Protein AF-0000000068498546 (afdb_homodimer)

Radius of gyration: 34.45 Å; Cα contacts (8 Å, |Δi|>4): 1610; chains: 2; bounding box: 48×103×63 Å

Sequence (672 aa):
MLDKNRLINNFMDMVRIDSPSNQELEMSKWLVNYLKERNIDAIIDDAGEKYGGNTGNVIAYIKGEEGSRPLCLCAHMDQVQPCLGVKPILDGNVVRSDGTTTLGADDKAGMHGVKNFNPDNLPCKDMVILDSGGAIGSIAYKAPAQQSIKISFQGKKAHAGIEPEKGLNAILVASHAISNMHIGRIDSLTTSNIGEIEGGGATNIVTDKVTLTAEIRSHIPETLEYELNHMEKCCKDAASKFNTTYTFEHNMSYPSFELSRDSHVFKLSEEAIRQVGVVPNPMVIGGGSDANILANLGYNCAILSLGMYDVHTVNEYVNIDELYDTAKIVYHMIKLMLDKNRLINNFMDMVRIDSPSNQELEMSKWLVNYLKERNIDAIIDDAGEKYGGNTGNVIAYIKGEEGSRPLCLCAHMDQVQPCLGVKPILDGNVVRSDGTTTLGADDKAGMHGVKNFNPDNLPCKDMVILDSGGAIGSIAYKAPAQQSIKISFQGKKAHAGIEPEKGLNAILVASHAISNMHIGRIDSLTTSNIGEIEGGGATNIVTDKVTLTAEIRSHIPETLEYELNHMEKCCKDAASKFNTTYTFEHNMSYPSFELSRDSHVFKLSEEAIRQVGVVPNPMVIGGGSDANILANLGYNCAILSLGMYDVHTVNEYVNIDELYDTAKIVYHMIKL

Organism: Clostridioides difficile (strain 630) (NCBI:txid272563)

Foldseek 3Di:
DQDLVVLVVVLQVLLQDAFAPLELVVSLVVVCVVCVVVVWHWDWDDLSVVVVGPTADIDTDDDDDPPDADEAEDEDRHAFPPRHRWDWDDDPQKIATPLHTGSRPAHDDLLSRLLSDDCVSPPHFHYEYAHDEDFFQEKEFKEWWKKKKKKKFFKAKDFQPPCCVVIGARVQLVVQLVVQADAAPPDPFKHKHWDDKDWDDDPRMRIGMMMTIMMMIGRDPVVSVVNLVSSVVSSVVSCVVRVHDMDMDMDISFHIGGADCPDPNNVLLQVLCVVLPHHHDYDHDHDDDSCRSSVVVRHHYIYTYQQWPPHSGSGIMHRSVSNSSVVSSVVSSSVD/DQDLVVLVVVLQVLLQDAFAPLELVVSLVVVCVVCVVVVWHWDWDDLSVVVVGPTADIDTDDDDDPPDADEAEDEDRHAFPPRHRWDWDDDPQKIATPLHTGSRPAHDDLLSRLLSDDCVSPPHFHYEYAHDADFFQEKEFKEWWKKKKKKKFFKAKDFQPPCCVVIGARVQLVVQLVVQADAAPPDPFKHKHKDDKDWDDDPRMRIGMMMTIMMMIGRDPVVSVVRLVSSVVSSVVSCVVRVHDMDMDMDISFHIGGADCPDPNNVLLQVLLVVLPHHHDYDHDHDDDSCRSSVVVRHHYIYTYQQWPPHSGSGIMHRSVSNSSVVSSVVSSSVD

Solvent-accessible surface area (backbone atoms only — not comparable to full-atom values): 34106 Å² total; per-residue (Å²): 130,93,48,69,65,59,52,52,52,52,49,55,56,55,38,46,47,53,12,43,61,58,43,28,40,62,44,51,50,50,51,47,51,58,34,46,80,68,77,33,60,60,46,66,50,71,19,10,72,74,74,70,26,67,42,40,48,81,48,69,64,75,89,72,62,89,89,58,83,63,75,42,81,43,73,71,74,32,21,40,77,54,33,76,75,31,51,77,40,80,58,88,62,31,39,27,30,79,54,79,17,18,40,45,89,45,59,65,73,77,51,50,56,62,73,46,53,63,68,86,79,49,94,51,47,34,33,38,34,62,71,36,66,37,62,58,32,34,35,35,34,34,29,24,18,33,36,40,34,42,36,38,32,46,39,26,62,24,46,22,49,69,41,28,76,72,26,33,48,6,62,58,41,48,17,46,15,56,60,66,44,83,69,27,67,77,50,101,57,29,27,19,30,61,3,26,39,41,30,53,59,58,43,59,34,30,13,36,40,25,39,37,33,29,31,39,34,16,64,41,68,69,57,41,52,49,52,54,50,50,45,48,46,27,46,49,52,27,21,57,76,70,72,48,52,68,48,82,46,71,48,76,72,41,50,47,41,72,43,59,78,81,36,66,55,44,45,45,50,41,51,20,27,42,73,72,74,36,70,60,38,81,39,76,46,45,51,81,55,63,46,23,54,45,33,74,74,69,34,45,44,35,32,29,23,44,17,31,38,57,70,90,31,39,72,12,32,33,35,50,68,41,38,47,49,39,51,50,26,52,52,43,50,72,70,103,128,95,48,68,65,58,52,51,51,51,49,54,54,53,39,46,46,52,12,44,60,58,43,30,38,63,45,50,52,50,51,48,50,58,34,45,79,68,76,33,59,61,46,68,50,69,21,9,72,76,74,70,26,67,42,40,47,80,48,69,63,76,88,73,62,89,89,59,83,63,74,42,82,43,72,72,72,32,22,38,76,55,33,75,73,30,49,76,39,81,57,89,60,30,40,27,30,78,53,79,17,18,41,45,87,46,60,65,75,79,52,50,54,62,73,46,54,62,68,86,78,49,96,51,48,35,31,40,32,61,72,37,66,37,61,58,32,34,35,36,32,32,28,24,18,32,37,41,35,43,37,36,30,45,40,27,62,26,47,23,50,68,41,29,77,72,25,34,49,7,61,58,41,48,18,46,14,56,62,66,45,85,69,28,66,76,51,101,56,31,25,19,30,64,3,26,40,41,30,52,59,57,42,59,34,29,12,36,39,25,40,37,32,30,33,40,34,16,63,41,71,69,57,41,51,49,52,51,51,49,45,50,48,26,47,51,53,27,21,58,75,69,72,48,51,69,49,82,46,72,46,76,72,42,49,48,40,74,44,58,78,80,35,67,54,43,45,45,50,41,52,21,27,44,74,72,73,36,68,61,38,81,40,75,47,43,52,80,55,63,48,24,54,44,34,73,73,68,33,45,44,36,31,29,22,44,18,33,38,58,68,88,30,39,72,12,33,33,34,49,66,39,38,47,48,39,51,50,25,53,51,42,51,73,70,104

Nearest PDB structures (foldseek):
  3gb0-assembly1_A-2  TM=9.001E-01  e=3.257E-39  Bacillus cereus ATCC 10987
  3rza-assembly1_B  TM=9.569E-01  e=1.441E-34  Staphylococcus aureus subsp. aureus Mu50
  4ewt-assembly1_D  TM=7.383E-01  e=1.398E-14  Staphylococcus aureus subsp. aureus COL
  1ysj-assembly1_B  TM=7.238E-01  e=1.875E-14  Bacillus subtilis
  1ysj-assembly1_A  TM=7.231E-01  e=4.802E-14  Bacillus subtilis

InterPro domains:
  IPR002933 Peptidase M20 [PF01546] (129-335)
  IPR011650 Peptidase M20, dimerisation domain [PF07687] (148-241)
  IPR036264 Bacterial exopeptidase dimerisation domain [SSF55031] (147-256)

Secondary structure (DSSP, 8-state):
---HHHHHHHHHHHHTS--BTT--HHHHHHHHHHHHTTT--EEE-SHHHHHT-S---EEE-----TTPPP-EEE----BPSS-TT---EEETTEEE--SSS----S--STTHHHHT--GGG---SEEEEEEE-SSTTEEEEEE-EEEEEEEEEE-B--BTTT-GGGSB-HHHHHHHHHTTS--EEEETTEEEEEEEEEEE--TTB---EEEEEEEEEESSHHHHHHHHHHHHHHHHHHHHHTT--EEEEEEEEE--EE--TTSHHHHHHHHHHHHTT---EEEE-SS--HHHHHHTTT-EEEEEE--EESTTSTT-EEEHHHHHHHHHHHHHHHH-/---HHHHHHHHHHHHTS--BTT--HHHHHHHHHHHHTTT--EEE-SHHHHHT-S---EEE-----TTPPP-EEE----BPSS-TT---EEETTEEE--SSS----S--STTHHHHT--GGG---SEEEEEEE-SSTTEEEEEE-EEEEEEEEEE-B--BTTT-GGGSB-HHHHHHHHHHTS--EEEETTEEEEEEEEEEE--TTB---EEEEEEEEEESSHHHHHHHHHHHHHHHHHHHHHTT--EEEEEEEEE--EE--TTSHHHHHHHHHHHHTT---EEEE-SS--HHHHHHTTT-EEEEEE--EESTTSTT-EEEHHHHHHHHHHHHHHHH-

pLDDT: mean 92.99, std 7.01, range [50.88, 98.88]

Structure (mmCIF, N/CA/C/O backbone):
data_AF-0000000068498546-model_v1
#
loop_
_entity.id
_entity.type
_entity.pdbx_description
1 polymer 'Peptidase, M20 family'
#
loop_
_atom_site.group_PDB
_atom_site.id
_atom_site.type_symbol
_atom_site.label_atom_id
_atom_site.label_alt_id
_atom_site.label_comp_id
_atom_site.label_asym_id
_atom_site.label_entity_id
_atom_site.label_seq_id
_atom_site.pdbx_PDB_ins_code
_atom_site.Cartn_x
_atom_site.Cartn_y
_atom_site.Cartn_z
_atom_site.occupancy
_atom_site.B_iso_or_equiv
_atom_site.auth_seq_id
_atom_site.auth_comp_id
_atom_site.auth_asym_id
_atom_site.auth_atom_id
_atom_site.pdbx_PDB_model_num
ATOM 1 N N . MET A 1 1 ? 17.25 47.938 16.516 1 75.44 1 MET A N 1
ATOM 2 C CA . MET A 1 1 ? 16.891 48.688 15.305 1 75.44 1 MET A CA 1
ATOM 3 C C . MET A 1 1 ? 16.688 47.719 14.133 1 75.44 1 MET A C 1
ATOM 5 O O . MET A 1 1 ? 17.375 46.719 14.039 1 75.44 1 MET A O 1
ATOM 9 N N . LEU A 1 2 ? 15.664 48.031 13.422 1 88.5 2 LEU A N 1
ATOM 10 C CA . LEU A 1 2 ? 15.367 47.281 12.211 1 88.5 2 LEU A CA 1
ATOM 11 C C . LEU A 1 2 ? 16.516 47.375 11.211 1 88.5 2 LEU A C 1
ATOM 13 O O . LEU A 1 2 ? 17.047 48.469 10.977 1 88.5 2 LEU A O 1
ATOM 17 N N . ASP A 1 3 ? 17.016 46.25 10.781 1 93.81 3 ASP A N 1
ATOM 18 C CA . ASP A 1 3 ? 18.109 46.156 9.812 1 93.81 3 ASP A CA 1
ATOM 19 C C . ASP A 1 3 ? 17.844 45.031 8.812 1 93.81 3 ASP A C 1
ATOM 21 O O . ASP A 1 3 ? 17.953 43.844 9.148 1 93.81 3 ASP A O 1
ATOM 25 N N . LYS A 1 4 ? 17.625 45.438 7.559 1 94.5 4 LYS A N 1
ATOM 26 C CA . LYS A 1 4 ? 17.219 44.5 6.523 1 94.5 4 LYS A CA 1
ATOM 27 C C . LYS A 1 4 ? 18.344 43.5 6.238 1 94.5 4 LYS A C 1
ATOM 29 O O . LYS A 1 4 ? 18.094 42.312 6.07 1 94.5 4 LYS A O 1
ATOM 34 N N . ASN A 1 5 ? 19.5 44 6.227 1 94.12 5 ASN A N 1
ATOM 35 C CA . ASN A 1 5 ? 20.641 43.125 5.961 1 94.12 5 ASN A CA 1
ATOM 36 C C . ASN A 1 5 ? 20.844 42.094 7.078 1 94.12 5 ASN A C 1
ATOM 38 O O . ASN A 1 5 ? 21.141 40.938 6.816 1 94.12 5 ASN A O 1
ATOM 42 N N . ARG A 1 6 ? 20.719 42.531 8.273 1 94.62 6 ARG A N 1
ATOM 43 C CA . ARG A 1 6 ? 20.828 41.625 9.406 1 94.62 6 ARG A CA 1
ATOM 44 C C . ARG A 1 6 ? 19.75 40.531 9.352 1 94.62 6 ARG A C 1
ATOM 46 O O . ARG A 1 6 ? 20.016 39.375 9.633 1 94.62 6 ARG A O 1
ATOM 53 N N . LEU A 1 7 ? 18.578 40.938 9.031 1 94.69 7 LEU A N 1
ATOM 54 C CA . LEU A 1 7 ? 17.469 40 8.922 1 94.69 7 LEU A CA 1
ATOM 55 C C . LEU A 1 7 ? 17.766 38.938 7.879 1 94.69 7 LEU A C 1
ATOM 57 O O . LEU A 1 7 ? 17.578 37.719 8.141 1 94.69 7 LEU A O 1
ATOM 61 N N . ILE A 1 8 ? 18.203 39.344 6.711 1 93 8 ILE A N 1
ATOM 62 C CA . ILE A 1 8 ? 18.484 38.438 5.602 1 93 8 ILE A CA 1
ATOM 63 C C . ILE A 1 8 ? 19.625 37.5 5.984 1 93 8 ILE A C 1
ATOM 65 O O . ILE A 1 8 ? 19.547 36.281 5.746 1 93 8 ILE A O 1
ATOM 69 N N . ASN A 1 9 ? 20.625 38.031 6.547 1 93.69 9 ASN A N 1
ATOM 70 C CA . ASN A 1 9 ? 21.781 37.25 6.945 1 93.69 9 ASN A CA 1
ATOM 71 C C . ASN A 1 9 ? 21.391 36.188 7.988 1 93.69 9 ASN A C 1
ATOM 73 O O . ASN A 1 9 ? 21.828 35.031 7.91 1 93.69 9 ASN A O 1
ATOM 77 N N . ASN A 1 10 ? 20.625 36.594 8.984 1 94.06 10 ASN A N 1
ATOM 78 C CA . ASN A 1 10 ? 20.156 35.656 10 1 94.06 10 ASN A CA 1
ATOM 79 C C . ASN A 1 10 ? 19.312 34.562 9.375 1 94.06 10 ASN A C 1
ATOM 81 O O . ASN A 1 10 ? 19.469 33.375 9.734 1 94.06 10 ASN A O 1
ATOM 85 N N . PHE A 1 11 ? 18.453 35 8.469 1 93.31 11 PHE A N 1
ATOM 86 C CA . PHE A 1 11 ? 17.594 34 7.805 1 93.31 11 PHE A CA 1
ATOM 87 C C . PHE A 1 11 ? 18.438 32.969 7.059 1 93.31 11 PHE A C 1
ATOM 89 O O . PHE A 1 11 ? 18.219 31.781 7.191 1 93.31 11 PHE A O 1
ATOM 96 N N . MET A 1 12 ? 19.406 33.438 6.328 1 93.56 12 MET A N 1
ATOM 97 C CA . MET A 1 12 ? 20.297 32.594 5.555 1 93.56 12 MET A CA 1
ATOM 98 C C . MET A 1 12 ? 21.062 31.641 6.469 1 93.56 12 MET A C 1
ATOM 100 O O . MET A 1 12 ? 21.219 30.453 6.152 1 93.56 12 MET A O 1
ATOM 104 N N . ASP A 1 13 ? 21.516 32.156 7.559 1 93.75 13 ASP A N 1
ATOM 105 C CA . ASP A 1 13 ? 22.25 31.328 8.516 1 93.75 13 ASP A CA 1
ATOM 106 C C . ASP A 1 13 ? 21.359 30.25 9.125 1 93.75 13 ASP A C 1
ATOM 108 O O . ASP A 1 13 ? 21.766 29.094 9.242 1 93.75 13 ASP A O 1
ATOM 112 N N . MET A 1 14 ? 20.188 30.594 9.492 1 94.12 14 MET A N 1
ATOM 113 C CA . MET A 1 14 ? 19.266 29.703 10.188 1 94.12 14 MET A CA 1
ATOM 114 C C . MET A 1 14 ? 18.828 28.562 9.273 1 94.12 14 MET A C 1
ATOM 116 O O . MET A 1 14 ? 18.781 27.406 9.695 1 94.12 14 MET A O 1
ATOM 120 N N . VAL A 1 15 ? 18.547 28.875 7.996 1 92.88 15 VAL A N 1
ATOM 121 C CA . VAL A 1 15 ? 18 27.859 7.102 1 92.88 15 VAL A CA 1
ATOM 122 C C . VAL A 1 15 ? 19.094 26.844 6.762 1 92.88 15 VAL A C 1
ATOM 124 O O . VAL A 1 15 ? 18.797 25.719 6.367 1 92.88 15 VAL A O 1
ATOM 127 N N . ARG A 1 16 ? 20.359 27.203 6.969 1 94.75 16 ARG A N 1
ATOM 128 C CA . ARG A 1 16 ? 21.484 26.312 6.703 1 94.75 16 ARG A CA 1
ATOM 129 C C . ARG A 1 16 ? 21.641 25.281 7.82 1 94.75 16 ARG A C 1
ATOM 131 O O . ARG A 1 16 ? 22.344 24.281 7.656 1 94.75 16 ARG A O 1
ATOM 138 N N . ILE A 1 17 ? 21 25.562 8.93 1 94.75 17 ILE A N 1
ATOM 139 C CA . ILE A 1 17 ? 21.078 24.641 10.07 1 94.75 17 ILE A CA 1
ATOM 140 C C . ILE A 1 17 ? 20.094 23.5 9.891 1 94.75 17 ILE A C 1
ATOM 142 O O . ILE A 1 17 ? 18.875 23.719 9.828 1 94.75 17 ILE A O 1
ATOM 146 N N . ASP A 1 18 ? 20.594 22.266 9.82 1 94 18 ASP A N 1
ATOM 147 C CA . ASP A 1 18 ? 19.703 21.094 9.727 1 94 18 ASP A CA 1
ATOM 148 C C . ASP A 1 18 ? 18.859 20.953 10.984 1 94 18 ASP A C 1
ATOM 150 O O . ASP A 1 18 ? 19.391 20.75 12.078 1 94 18 ASP A O 1
ATOM 154 N N . SER A 1 19 ? 17.562 21.031 10.781 1 92 19 SER A N 1
ATOM 155 C CA . SER A 1 19 ? 16.672 20.922 11.938 1 92 19 SER A CA 1
ATOM 156 C C . SER A 1 19 ? 15.383 20.203 11.57 1 92 19 SER A C 1
ATOM 158 O O . SER A 1 19 ? 14.289 20.734 11.742 1 92 19 SER A O 1
ATOM 160 N N . PRO A 1 20 ? 15.508 18.953 11.195 1 90.44 20 PRO A N 1
ATOM 161 C CA . PRO A 1 20 ? 14.266 18.203 10.961 1 90.44 20 PRO A CA 1
ATOM 162 C C . PRO A 1 20 ? 13.414 18.078 12.219 1 90.44 20 PRO A C 1
ATOM 164 O O . PRO A 1 20 ? 13.922 18.203 13.336 1 90.44 20 PRO A O 1
ATOM 167 N N . SER A 1 21 ? 12.109 17.812 12.039 1 86.44 21 SER A N 1
ATOM 168 C CA . SER A 1 21 ? 11.195 17.672 13.164 1 86.44 21 SER A CA 1
ATOM 169 C C . SER A 1 21 ? 11.727 16.672 14.18 1 86.44 21 SER A C 1
ATOM 171 O O . SER A 1 21 ? 12.195 15.586 13.812 1 86.44 21 SER A O 1
ATOM 173 N N . ASN A 1 22 ? 11.672 17.047 15.414 1 89.31 22 ASN A N 1
ATOM 174 C CA . ASN A 1 22 ? 12.109 16.266 16.562 1 89.31 22 ASN A CA 1
ATOM 175 C C . ASN A 1 22 ? 13.633 16.297 16.719 1 89.31 22 ASN A C 1
ATOM 177 O O . ASN A 1 22 ? 14.172 15.703 17.656 1 89.31 22 ASN A O 1
ATOM 181 N N . GLN A 1 23 ? 14.359 16.844 15.773 1 92 23 GLN A N 1
ATOM 182 C CA . GLN A 1 23 ? 15.812 16.953 15.812 1 92 23 GLN A CA 1
ATOM 183 C C . GLN A 1 23 ? 16.25 18.406 15.617 1 92 23 GLN A C 1
ATOM 185 O O . GLN A 1 23 ? 17.078 18.688 14.75 1 92 23 GLN A O 1
ATOM 190 N N . GLU A 1 24 ? 15.805 19.297 16.453 1 93.69 24 GLU A N 1
ATOM 191 C CA . GLU A 1 24 ? 16.016 20.734 16.266 1 93.69 24 GLU A CA 1
ATOM 192 C C . GLU A 1 24 ? 17.094 21.266 17.203 1 93.69 24 GLU A C 1
ATOM 194 O O . GLU A 1 24 ? 17.172 22.469 17.438 1 93.69 24 GLU A O 1
ATOM 199 N N . LEU A 1 25 ? 17.922 20.406 17.75 1 95.56 25 LEU A N 1
ATOM 200 C CA . LEU A 1 25 ? 18.891 20.766 18.781 1 95.56 25 LEU A CA 1
ATOM 201 C C . LEU A 1 25 ? 19.828 21.859 18.297 1 95.56 25 LEU A C 1
ATOM 203 O O . LEU A 1 25 ? 20.078 22.828 19 1 95.56 25 LEU A O 1
ATOM 207 N N . GLU A 1 26 ? 20.359 21.719 17.109 1 96.38 26 GLU A N 1
ATOM 208 C CA . GLU A 1 26 ? 21.328 22.672 16.609 1 96.38 26 GLU A CA 1
ATOM 209 C C . GLU A 1 26 ? 20.688 24.047 16.406 1 96.38 26 GLU A C 1
ATOM 211 O O . GLU A 1 26 ? 21.328 25.078 16.625 1 96.38 26 GLU A O 1
ATOM 216 N N . MET A 1 27 ? 19.453 24.078 15.961 1 94.75 27 MET A N 1
ATOM 217 C CA . MET A 1 27 ? 18.734 25.344 15.836 1 94.75 27 MET A CA 1
ATOM 218 C C . MET A 1 27 ? 18.484 25.969 17.203 1 94.75 27 MET A C 1
ATOM 220 O O . MET A 1 27 ? 18.656 27.188 17.375 1 94.75 27 MET A O 1
ATOM 224 N N . SER A 1 28 ? 18.109 25.156 18.141 1 95.38 28 SER A N 1
ATOM 225 C CA . SER A 1 28 ? 17.906 25.609 19.5 1 95.38 28 SER A CA 1
ATOM 226 C C . SER A 1 28 ? 19.172 26.266 20.062 1 95.38 28 SER A C 1
ATOM 228 O O . SER A 1 28 ? 19.109 27.344 20.641 1 95.38 28 SER A O 1
ATOM 230 N N . LYS A 1 29 ? 20.281 25.609 19.891 1 96.88 29 LYS A N 1
ATOM 231 C CA . LYS A 1 29 ? 21.562 26.141 20.344 1 96.88 29 LYS A CA 1
ATOM 232 C C . LYS A 1 29 ? 21.875 27.484 19.688 1 96.88 29 LYS A C 1
ATOM 234 O O . LYS A 1 29 ? 22.328 28.422 20.359 1 96.88 29 LYS A O 1
ATOM 239 N N . TRP A 1 30 ? 21.641 27.484 18.406 1 96.31 30 TRP A N 1
ATOM 240 C CA . TRP A 1 30 ? 21.891 28.719 17.672 1 96.31 30 TRP A CA 1
ATOM 241 C C . TRP A 1 30 ? 21.062 29.875 18.234 1 96.31 30 TRP A C 1
ATOM 243 O O . TRP A 1 30 ? 21.578 30.969 18.453 1 96.31 30 TRP A O 1
ATOM 253 N N . LEU A 1 31 ? 19.797 29.656 18.484 1 95.75 31 LEU A N 1
ATOM 254 C CA . LEU A 1 31 ? 18.891 30.672 19 1 95.75 31 LEU A CA 1
ATOM 255 C C . LEU A 1 31 ? 19.328 31.141 20.391 1 95.75 31 LEU A C 1
ATOM 257 O O . LEU A 1 31 ? 19.359 32.344 20.656 1 95.75 31 LEU A O 1
ATOM 261 N N . VAL A 1 32 ? 19.594 30.203 21.266 1 96.56 32 VAL A N 1
ATOM 262 C CA . VAL A 1 32 ? 19.984 30.516 22.641 1 96.56 32 VAL A CA 1
ATOM 263 C C . VAL A 1 32 ? 21.25 31.375 22.625 1 96.56 32 VAL A C 1
ATOM 265 O O . VAL A 1 32 ? 21.344 32.375 23.344 1 96.56 32 VAL A O 1
ATOM 268 N N . ASN A 1 33 ? 22.234 30.969 21.812 1 96.94 33 ASN A N 1
ATOM 269 C CA . ASN A 1 33 ? 23.484 31.719 21.703 1 96.94 33 ASN A CA 1
ATOM 270 C C . ASN A 1 33 ? 23.234 33.125 21.156 1 96.94 33 ASN A C 1
ATOM 272 O O . ASN A 1 33 ? 23.812 34.094 21.641 1 96.94 33 ASN A O 1
ATOM 276 N N . TYR A 1 34 ? 22.484 33.188 20.141 1 95.94 34 TYR A N 1
ATOM 277 C CA . TYR A 1 34 ? 22.141 34.469 19.531 1 95.94 34 TYR A CA 1
ATOM 278 C C . TYR A 1 34 ? 21.516 35.406 20.547 1 95.94 34 TYR A C 1
ATOM 280 O O . TYR A 1 34 ? 21.859 36.594 20.594 1 95.94 34 TYR A O 1
ATOM 288 N N . LEU A 1 35 ? 20.594 34.938 21.344 1 95.56 35 LEU A N 1
ATOM 289 C CA . LEU A 1 35 ? 19.906 35.75 22.359 1 95.56 35 LEU A CA 1
ATOM 290 C C . LEU A 1 35 ? 20.859 36.125 23.484 1 95.56 35 LEU A C 1
ATOM 292 O O . LEU A 1 35 ? 20.844 37.25 23.969 1 95.56 35 LEU A O 1
ATOM 296 N N . LYS A 1 36 ? 21.688 35.219 23.859 1 95.56 36 LYS A N 1
ATOM 297 C CA . LYS A 1 36 ? 22.672 35.469 24.922 1 95.56 36 LYS A CA 1
ATOM 298 C C . LYS A 1 36 ? 23.625 36.594 24.531 1 95.56 36 LYS A C 1
ATOM 300 O O . LYS A 1 36 ? 23.938 37.438 25.359 1 95.56 36 LYS A O 1
ATOM 305 N N . GLU A 1 37 ? 24.078 36.594 23.359 1 95.69 37 GLU A N 1
ATOM 306 C CA . GLU A 1 37 ? 24.984 37.625 22.859 1 95.69 37 GLU A CA 1
ATOM 307 C C . GLU A 1 37 ? 24.328 39 22.938 1 95.69 37 GLU A C 1
ATOM 309 O O . GLU A 1 37 ? 25 40.031 22.922 1 95.69 37 GLU A O 1
ATOM 314 N N . ARG A 1 38 ? 23.078 39 23.047 1 93.44 38 ARG A N 1
ATOM 315 C CA . ARG A 1 38 ? 22.312 40.25 23.094 1 93.44 38 ARG A CA 1
ATOM 316 C C . ARG A 1 38 ? 21.75 40.5 24.5 1 93.44 38 ARG A C 1
ATOM 318 O O . ARG A 1 38 ? 20.859 41.344 24.672 1 93.44 38 ARG A O 1
ATOM 325 N N . ASN A 1 39 ? 22.156 39.75 25.469 1 94.75 39 ASN A N 1
ATOM 326 C CA . ASN A 1 39 ? 21.812 39.844 26.875 1 94.75 39 ASN A CA 1
ATOM 327 C C . ASN A 1 39 ? 20.344 39.562 27.125 1 94.75 39 ASN A C 1
ATOM 329 O O . ASN A 1 39 ? 19.703 40.219 27.938 1 94.75 39 ASN A O 1
ATOM 333 N N . ILE A 1 40 ? 19.812 38.688 26.328 1 94.31 40 ILE A N 1
ATOM 334 C CA . ILE A 1 40 ? 18.453 38.156 26.531 1 94.31 40 ILE A CA 1
ATOM 335 C C . ILE A 1 40 ? 18.531 36.719 27.062 1 94.31 40 ILE A C 1
ATOM 337 O O . ILE A 1 40 ? 19.109 35.844 26.406 1 94.31 40 ILE A O 1
ATOM 341 N N . ASP A 1 41 ? 17.969 36.562 28.203 1 90.81 41 ASP A N 1
ATOM 342 C CA . ASP A 1 41 ? 17.953 35.25 28.797 1 90.81 41 ASP A CA 1
ATOM 343 C C . ASP A 1 41 ? 16.922 34.344 28.109 1 90.81 41 ASP A C 1
ATOM 345 O O . ASP A 1 41 ? 15.812 34.781 27.797 1 90.81 41 ASP A O 1
ATOM 349 N N . ALA A 1 42 ? 17.344 33.156 27.812 1 94.25 42 ALA A N 1
ATOM 350 C CA . ALA A 1 42 ? 16.469 32.156 27.219 1 94.25 42 ALA A CA 1
ATOM 351 C C . ALA A 1 42 ? 16.594 30.812 27.953 1 94.25 42 ALA A C 1
ATOM 353 O O . ALA A 1 42 ? 17.672 30.438 28.406 1 94.25 42 ALA A O 1
ATOM 354 N N . ILE A 1 43 ? 15.523 30.141 28.078 1 92.94 43 ILE A N 1
ATOM 355 C CA . ILE A 1 43 ? 15.523 28.797 28.672 1 92.94 43 ILE A CA 1
ATOM 356 C C . ILE A 1 43 ? 14.984 27.797 27.656 1 92.94 43 ILE A C 1
ATOM 358 O O . ILE A 1 43 ? 14.258 28.172 26.734 1 92.94 43 ILE A O 1
ATOM 362 N N . ILE A 1 44 ? 15.422 26.594 27.797 1 94.38 44 ILE A N 1
ATOM 363 C CA . ILE A 1 44 ? 14.867 25.469 27.047 1 94.38 44 ILE A CA 1
ATOM 364 C C . ILE A 1 44 ? 14 24.609 27.969 1 94.38 44 ILE A C 1
ATOM 366 O O . ILE A 1 44 ? 14.469 24.141 29 1 94.38 44 ILE A O 1
ATOM 370 N N . ASP A 1 45 ? 12.766 24.5 27.625 1 93.25 45 ASP A N 1
ATOM 371 C CA . ASP A 1 45 ? 11.883 23.734 28.5 1 93.25 45 ASP A CA 1
ATOM 372 C C . ASP A 1 45 ? 12.07 22.234 28.297 1 93.25 45 ASP A C 1
ATOM 374 O O . ASP A 1 45 ? 13.039 21.797 27.672 1 93.25 45 ASP A O 1
ATOM 378 N N . ASP A 1 46 ? 11.148 21.422 28.891 1 91.5 46 ASP A N 1
ATOM 379 C CA . ASP A 1 46 ? 11.359 19.969 28.906 1 91.5 46 ASP A CA 1
ATOM 380 C C . ASP A 1 46 ? 10.438 19.281 27.891 1 91.5 46 ASP A C 1
ATOM 382 O O . ASP A 1 46 ? 10.195 18.078 28 1 91.5 46 ASP A O 1
ATOM 386 N N . ALA A 1 47 ? 9.875 19.984 26.969 1 89.19 47 ALA A N 1
ATOM 387 C CA . ALA A 1 47 ? 8.93 19.422 26.016 1 89.19 47 ALA A CA 1
ATOM 388 C C . ALA A 1 47 ? 9.562 18.297 25.203 1 89.19 47 ALA A C 1
ATOM 390 O O . ALA A 1 47 ? 8.914 17.297 24.891 1 89.19 47 ALA A O 1
ATOM 391 N N . GLY A 1 48 ? 10.82 18.422 24.859 1 88.75 48 GLY A N 1
ATOM 392 C CA . GLY A 1 48 ? 11.531 17.438 24.062 1 88.75 48 GLY A CA 1
ATOM 393 C C . GLY A 1 48 ? 11.516 16.047 24.672 1 88.75 48 GLY A C 1
ATOM 394 O O . GLY A 1 48 ? 11.336 15.055 23.969 1 88.75 48 GLY A O 1
ATOM 395 N N . GLU A 1 49 ? 11.641 15.9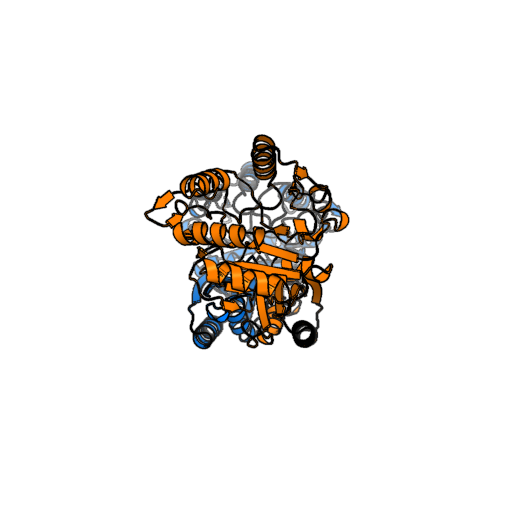69 25.938 1 88.81 49 GLU A N 1
ATOM 396 C CA . GLU A 1 49 ? 11.641 14.695 26.656 1 88.81 49 GLU A CA 1
ATOM 397 C C . GLU A 1 49 ? 10.289 13.992 26.531 1 88.81 49 GLU A C 1
ATOM 399 O O . GLU A 1 49 ? 10.227 12.758 26.5 1 88.81 49 GLU A O 1
ATOM 404 N N . LYS A 1 50 ? 9.289 14.711 26.453 1 88.31 50 LYS A N 1
ATOM 405 C CA . LYS A 1 50 ? 7.93 14.172 26.469 1 88.31 50 LYS A CA 1
ATOM 406 C C . LYS A 1 50 ? 7.551 13.609 25.094 1 88.31 50 LYS A C 1
ATOM 408 O O . LYS A 1 50 ? 6.758 12.672 25 1 88.31 50 LYS A O 1
ATOM 413 N N . TYR A 1 51 ? 8.016 14.156 24.109 1 85 51 TYR A N 1
ATOM 414 C CA . TYR A 1 51 ? 7.621 13.672 22.781 1 85 51 TYR A CA 1
ATOM 415 C C . TYR A 1 51 ? 8.773 12.953 22.094 1 85 51 TYR A C 1
ATOM 417 O O . TYR A 1 51 ? 8.664 12.562 20.938 1 85 51 TYR A O 1
ATOM 425 N N . GLY A 1 52 ? 9.906 12.82 22.75 1 87.94 52 GLY A N 1
ATOM 426 C CA . GLY A 1 52 ? 11.031 12.078 22.219 1 87.94 52 GLY A CA 1
ATOM 427 C C . GLY A 1 52 ? 11.906 12.891 21.297 1 87.94 52 GLY A C 1
ATOM 428 O O . GLY A 1 52 ? 12.547 12.336 20.391 1 87.94 52 GLY A O 1
ATOM 429 N N . GLY A 1 53 ? 11.922 14.148 21.359 1 90.06 53 GLY A N 1
ATOM 430 C CA . GLY A 1 53 ? 12.797 15.031 20.609 1 90.06 53 GLY A CA 1
ATOM 431 C C . GLY A 1 53 ? 14.109 15.312 21.297 1 90.06 53 GLY A C 1
ATOM 432 O O . GLY A 1 53 ? 14.297 14.938 22.469 1 90.06 53 GLY A O 1
ATOM 433 N N . ASN A 1 54 ? 15.008 15.961 20.578 1 94.12 54 ASN A N 1
ATOM 434 C CA . ASN A 1 54 ? 16.328 16.188 21.141 1 94.12 54 ASN A CA 1
ATOM 435 C C . ASN A 1 54 ? 16.453 17.578 21.75 1 94.12 54 ASN A C 1
ATOM 437 O O . ASN A 1 54 ? 17.531 17.969 22.203 1 94.12 54 ASN A O 1
ATOM 441 N N . THR A 1 55 ? 15.398 18.375 21.766 1 93.69 55 THR A N 1
ATOM 442 C CA . THR A 1 55 ? 15.352 19.672 22.453 1 93.69 55 THR A CA 1
ATOM 443 C C . THR A 1 55 ? 13.914 20.078 22.75 1 93.69 55 THR A C 1
ATOM 445 O O . THR A 1 55 ? 12.977 19.469 22.234 1 93.69 55 THR A O 1
ATOM 448 N N . GLY A 1 56 ? 13.711 21 23.688 1 92.88 56 GLY A N 1
ATOM 449 C CA . GLY A 1 56 ? 12.406 21.562 23.984 1 92.88 56 GLY A CA 1
ATOM 450 C C . GLY A 1 56 ? 12.164 22.906 23.312 1 92.88 56 GLY A C 1
ATOM 451 O O . GLY A 1 56 ? 12.805 23.234 22.328 1 92.88 56 GLY A O 1
ATOM 452 N N . ASN A 1 57 ? 11.148 23.562 23.766 1 93.5 57 ASN A N 1
ATOM 453 C CA . ASN A 1 57 ? 10.875 24.922 23.312 1 93.5 57 ASN A CA 1
ATOM 454 C C . ASN A 1 57 ? 11.906 25.906 23.859 1 93.5 57 ASN A C 1
ATOM 456 O O . ASN A 1 57 ? 12.32 25.797 25.016 1 93.5 57 ASN A O 1
ATOM 460 N N . VAL A 1 58 ? 12.336 26.797 23.031 1 94.38 58 VAL A N 1
ATOM 461 C CA . VAL A 1 58 ? 13.164 27.922 23.469 1 94.38 58 VAL A CA 1
ATOM 462 C C . VAL A 1 58 ? 12.273 29.094 23.891 1 94.38 58 VAL A C 1
ATOM 464 O O . VAL A 1 58 ? 11.461 29.578 23.109 1 94.38 58 VAL A O 1
ATOM 467 N N . ILE A 1 59 ? 12.383 29.5 25.141 1 95.19 59 ILE A N 1
ATOM 468 C CA . ILE A 1 59 ? 11.562 30.562 25.703 1 95.19 59 ILE A CA 1
ATOM 469 C C . ILE A 1 59 ? 12.453 31.703 26.172 1 95.19 59 ILE A C 1
ATOM 471 O O . ILE A 1 59 ? 13.367 31.5 26.969 1 95.19 59 ILE A O 1
ATOM 475 N N . ALA A 1 60 ? 12.203 32.875 25.656 1 94.81 60 ALA A N 1
ATOM 476 C CA . ALA A 1 60 ? 12.961 34.062 26.031 1 94.81 60 ALA A CA 1
ATOM 477 C C . ALA A 1 60 ? 12.039 35.156 26.547 1 94.81 60 ALA A C 1
ATOM 479 O O . ALA A 1 60 ? 10.93 35.344 26.047 1 94.81 60 ALA A O 1
ATOM 480 N N . TYR A 1 61 ? 12.547 35.875 27.562 1 91.38 61 TYR A N 1
ATOM 481 C CA . TYR A 1 61 ? 11.789 36.969 28.156 1 91.38 61 TYR A CA 1
ATOM 482 C C . TYR A 1 61 ? 12.523 38.281 27.984 1 91.38 61 TYR A C 1
ATOM 484 O O . TYR A 1 61 ? 13.719 38.406 28.297 1 91.38 61 TYR A O 1
ATOM 492 N N . ILE A 1 62 ? 11.844 39.219 27.422 1 90.75 62 ILE A N 1
ATOM 493 C CA . ILE A 1 62 ? 12.359 40.594 27.328 1 90.75 62 ILE A CA 1
ATOM 494 C C . ILE A 1 62 ? 11.5 41.531 28.156 1 90.75 62 ILE A C 1
ATOM 496 O O . ILE A 1 62 ? 10.297 41.656 27.922 1 90.75 62 ILE A O 1
ATOM 500 N N . LYS A 1 63 ? 12.172 42.156 29.125 1 87.25 63 LYS A N 1
ATOM 501 C CA . LYS A 1 63 ? 11.438 43.062 30.016 1 87.25 63 LYS A CA 1
ATOM 502 C C . LYS A 1 63 ? 10.961 44.312 29.266 1 87.25 63 LYS A C 1
ATOM 504 O O . LYS A 1 63 ? 11.734 44.938 28.562 1 87.25 63 LYS A O 1
ATOM 509 N N . GLY A 1 64 ? 9.688 44.5 29.266 1 84.88 64 GLY A N 1
ATOM 510 C CA . GLY A 1 64 ? 9.117 45.719 28.688 1 84.88 64 GLY A CA 1
ATOM 511 C C . GLY A 1 64 ? 8.953 46.844 29.688 1 84.88 64 GLY A C 1
ATOM 512 O O . GLY A 1 64 ? 9.547 46.812 30.766 1 84.88 64 GLY A O 1
ATOM 513 N N . GLU A 1 65 ? 8.32 47.875 29.234 1 87.06 65 GLU A N 1
ATOM 514 C CA . GLU A 1 65 ? 8.008 48.969 30.109 1 87.06 65 GLU A CA 1
ATOM 515 C C . GLU A 1 65 ? 6.934 48.594 31.125 1 87.06 65 GLU A C 1
ATOM 517 O O . GLU A 1 65 ? 6.023 47.844 30.812 1 87.06 65 GLU A O 1
ATOM 522 N N . GLU A 1 66 ? 7.094 49.156 32.281 1 84.38 66 GLU A N 1
ATOM 523 C CA . GLU A 1 66 ? 6.117 48.875 33.344 1 84.38 66 GLU A CA 1
ATOM 524 C C . GLU A 1 66 ? 4.719 49.312 32.906 1 84.38 66 GLU A C 1
ATOM 526 O O . GLU A 1 66 ? 4.543 50.406 32.375 1 84.38 66 GLU A O 1
ATOM 531 N N . GLY A 1 67 ? 3.754 48.5 33.062 1 82.25 67 GLY A N 1
ATOM 532 C CA . GLY A 1 67 ? 2.373 48.844 32.75 1 82.25 67 GLY A CA 1
ATOM 533 C C . GLY A 1 67 ? 1.977 48.438 31.344 1 82.25 67 GLY A C 1
ATOM 534 O O . GLY A 1 67 ? 0.794 48.438 31 1 82.25 67 GLY A O 1
ATOM 535 N N . SER A 1 68 ? 2.963 48.094 30.547 1 84.62 68 SER A N 1
ATOM 536 C CA . SER A 1 68 ? 2.656 47.688 29.188 1 84.62 68 SER A CA 1
ATOM 537 C C . SER A 1 68 ? 2.086 46.281 29.141 1 84.62 68 SER A C 1
ATOM 539 O O . SER A 1 68 ? 2.373 45.438 30.016 1 84.62 68 SER A O 1
ATOM 541 N N . ARG A 1 69 ? 1.241 46.031 28.219 1 88.88 69 ARG A N 1
ATOM 542 C CA . ARG A 1 69 ? 0.655 44.719 28.031 1 88.88 69 ARG A CA 1
ATOM 543 C C . ARG A 1 69 ? 1.651 43.75 27.391 1 88.88 69 ARG A C 1
ATOM 545 O O . ARG A 1 69 ? 2.195 44.031 26.312 1 88.88 69 ARG A O 1
ATOM 552 N N . PRO A 1 70 ? 1.907 42.625 28.031 1 91.44 70 PRO A N 1
ATOM 553 C CA . PRO A 1 70 ? 2.867 41.656 27.469 1 91.44 70 PRO A CA 1
ATOM 554 C C . PRO A 1 70 ? 2.354 41 26.188 1 91.44 70 PRO A C 1
ATOM 556 O O . PRO A 1 70 ? 1.149 40.781 26.047 1 91.44 70 PRO A O 1
ATOM 559 N N . LEU A 1 71 ? 3.25 40.688 25.281 1 93.94 71 LEU A N 1
ATOM 560 C CA . LEU A 1 71 ? 2.996 40.031 24 1 93.94 71 LEU A CA 1
ATOM 561 C C . LEU A 1 71 ? 3.988 38.906 23.766 1 93.94 71 LEU A C 1
ATOM 563 O O . LEU A 1 71 ? 5.184 39.062 24.047 1 93.94 71 LEU A O 1
ATOM 567 N N . CYS A 1 72 ? 3.459 37.781 23.328 1 94.62 72 CYS A N 1
ATOM 568 C CA . CYS A 1 72 ? 4.332 36.656 22.984 1 94.62 72 CYS A CA 1
ATOM 569 C C . CYS A 1 72 ? 4.43 36.5 21.484 1 94.62 72 CYS A C 1
ATOM 571 O O . CYS A 1 72 ? 3.414 36.531 20.781 1 94.62 72 CYS A O 1
ATOM 573 N N . LEU A 1 73 ? 5.629 36.344 21.016 1 93.62 73 LEU A N 1
ATOM 574 C CA . LEU A 1 73 ? 5.902 35.969 19.625 1 93.62 73 LEU A CA 1
ATOM 575 C C . LEU A 1 73 ? 6.297 34.5 19.531 1 93.62 73 LEU A C 1
ATOM 577 O O . LEU A 1 73 ? 7.176 34.031 20.266 1 93.62 73 LEU A O 1
ATOM 581 N N . CYS A 1 74 ? 5.559 33.812 18.656 1 92.31 74 CYS A N 1
ATOM 582 C CA . CYS A 1 74 ? 5.777 32.375 18.547 1 92.31 74 CYS A CA 1
ATOM 583 C C . CYS A 1 74 ? 6.199 32 17.125 1 92.31 74 CYS A C 1
ATOM 585 O O . CYS A 1 74 ? 5.656 32.531 16.156 1 92.31 74 CYS A O 1
ATOM 587 N N . ALA A 1 75 ? 7.207 31.156 17.016 1 89.62 75 ALA A N 1
ATOM 588 C CA . ALA A 1 75 ? 7.672 30.625 15.727 1 89.62 75 ALA A CA 1
ATOM 589 C C . ALA A 1 75 ? 8.148 29.188 15.859 1 89.62 75 ALA A C 1
ATOM 591 O O . ALA A 1 75 ? 8.383 28.703 16.969 1 89.62 75 ALA A O 1
ATOM 592 N N . HIS A 1 76 ? 8.305 28.516 14.727 1 88.56 76 HIS A N 1
ATOM 593 C CA . HIS A 1 76 ? 8.766 27.125 14.695 1 88.56 76 HIS A CA 1
ATOM 594 C C . HIS A 1 76 ? 10.273 27.047 14.5 1 88.56 76 HIS A C 1
ATOM 596 O O . HIS A 1 76 ? 10.875 27.953 13.906 1 88.56 76 HIS A O 1
ATOM 602 N N . MET A 1 77 ? 10.797 25.922 15.008 1 89.25 77 MET A N 1
ATOM 603 C CA . MET A 1 77 ? 12.234 25.703 14.852 1 89.25 77 MET A CA 1
ATOM 604 C C . MET A 1 77 ? 12.516 24.672 13.773 1 89.25 77 MET A C 1
ATOM 606 O O . MET A 1 77 ? 13.633 24.609 13.242 1 89.25 77 MET A O 1
ATOM 610 N N . ASP A 1 78 ? 11.516 23.797 13.516 1 86.75 78 ASP A N 1
ATOM 611 C CA . ASP A 1 78 ? 11.781 22.641 12.656 1 86.75 78 ASP A CA 1
ATOM 612 C C . ASP A 1 78 ? 11.633 23.016 11.188 1 86.75 78 ASP A C 1
ATOM 614 O O . ASP A 1 78 ? 11.086 24.078 10.852 1 86.75 78 ASP A O 1
ATOM 618 N N . GLN A 1 79 ? 12.219 22.156 10.344 1 85.75 79 GLN A N 1
ATOM 619 C CA . GLN A 1 79 ? 12.109 22.219 8.891 1 85.75 79 GLN A CA 1
ATOM 620 C C . GLN A 1 79 ? 11.445 20.969 8.328 1 85.75 79 GLN A C 1
ATOM 622 O O . GLN A 1 79 ? 11.703 19.859 8.797 1 85.75 79 GLN A O 1
ATOM 627 N N . VAL A 1 80 ? 10.57 21.203 7.367 1 82.75 80 VAL A N 1
ATOM 628 C CA . VAL A 1 80 ? 9.883 20.094 6.723 1 82.75 80 VAL A CA 1
ATOM 629 C C . VAL A 1 80 ? 10.852 19.375 5.785 1 82.75 80 VAL A C 1
ATOM 631 O O . VAL A 1 80 ? 11.609 20 5.055 1 82.75 80 VAL A O 1
ATOM 634 N N . GLN A 1 81 ? 10.805 18.141 5.812 1 84.31 81 GLN A N 1
ATOM 635 C CA . GLN A 1 81 ? 11.656 17.344 4.934 1 84.31 81 GLN A CA 1
ATOM 636 C C . GLN A 1 81 ? 11.188 17.438 3.482 1 84.31 81 GLN A C 1
ATOM 638 O O . GLN A 1 81 ? 9.992 17.578 3.219 1 84.31 81 GLN A O 1
ATOM 643 N N . PRO A 1 82 ? 12.219 17.25 2.65 1 88.25 82 PRO A N 1
ATOM 644 C CA . PRO A 1 82 ? 13.672 17.109 2.779 1 88.25 82 PRO A CA 1
ATOM 645 C C . PRO A 1 82 ? 14.359 18.422 3.15 1 88.25 82 PRO A C 1
ATOM 647 O O . PRO A 1 82 ? 14.219 19.422 2.436 1 88.25 82 PRO A O 1
ATOM 650 N N . CYS A 1 83 ? 15.117 18.422 4.195 1 90.69 83 CYS A N 1
ATOM 651 C CA . CYS A 1 83 ? 15.625 19.703 4.699 1 90.69 83 CYS A CA 1
ATOM 652 C C . CYS A 1 83 ? 17.094 19.578 5.109 1 90.69 83 CYS A C 1
ATOM 654 O O . CYS A 1 83 ? 17.625 20.469 5.762 1 90.69 83 CYS A O 1
ATOM 656 N N . LEU A 1 84 ? 17.719 18.438 4.762 1 93.62 84 LEU A N 1
ATOM 657 C CA . LEU A 1 84 ? 19.125 18.266 5.148 1 93.62 84 LEU A CA 1
ATOM 658 C C . LEU A 1 84 ? 20.047 18.906 4.125 1 93.62 84 LEU A C 1
ATOM 660 O O . LEU A 1 84 ? 19.922 18.656 2.924 1 93.62 84 LEU A O 1
ATOM 664 N N . GLY A 1 85 ? 20.922 19.75 4.609 1 95.62 85 GLY A N 1
ATOM 665 C CA . GLY A 1 85 ? 21.906 20.375 3.742 1 95.62 85 GLY A CA 1
ATOM 666 C C . GLY A 1 85 ? 21.312 21.469 2.871 1 95.62 85 GLY A C 1
ATOM 667 O O . GLY A 1 85 ? 21.656 21.578 1.692 1 95.62 85 GLY A O 1
ATOM 668 N N . VAL A 1 86 ? 20.5 22.266 3.41 1 94.38 86 VAL A N 1
ATOM 669 C CA . VAL A 1 86 ? 19.844 23.344 2.666 1 94.38 86 VAL A CA 1
ATOM 670 C C . VAL A 1 86 ? 20.891 24.312 2.143 1 94.38 86 VAL A C 1
ATOM 672 O O . VAL A 1 86 ? 21.797 24.719 2.881 1 94.38 86 VAL A O 1
ATOM 675 N N . LYS A 1 87 ? 20.859 24.672 0.846 1 95.19 87 LYS A N 1
ATOM 676 C CA . LYS A 1 87 ? 21.672 25.688 0.194 1 95.19 87 LYS A CA 1
ATOM 677 C C . LYS A 1 87 ? 20.828 26.875 -0.248 1 95.19 87 LYS A C 1
ATOM 679 O O . LYS A 1 87 ? 20.406 26.938 -1.403 1 95.19 87 LYS A O 1
ATOM 684 N N . PRO A 1 88 ? 20.656 27.828 0.649 1 95.44 88 PRO A N 1
ATOM 685 C CA . PRO A 1 88 ? 19.828 28.984 0.291 1 95.44 88 PRO A CA 1
ATOM 686 C C . PRO A 1 88 ? 20.469 29.859 -0.776 1 95.44 88 PRO A C 1
ATOM 688 O O . PRO A 1 88 ? 21.688 30.078 -0.749 1 95.44 88 PRO A O 1
ATOM 691 N N . ILE A 1 89 ? 19.703 30.297 -1.705 1 96.31 89 ILE A N 1
ATOM 692 C CA . ILE A 1 89 ? 20.125 31.141 -2.811 1 96.31 89 ILE A CA 1
ATOM 693 C C . ILE A 1 89 ? 19.328 32.438 -2.805 1 96.31 89 ILE A C 1
ATOM 695 O O . ILE A 1 89 ? 18.094 32.406 -2.773 1 96.31 89 ILE A O 1
ATOM 699 N N . LEU A 1 90 ? 20.031 33.5 -2.777 1 94.38 90 LEU A N 1
ATOM 700 C CA . LEU A 1 90 ? 19.406 34.812 -2.961 1 94.38 90 LEU A CA 1
ATOM 701 C C . LEU A 1 90 ? 19.297 35.156 -4.441 1 94.38 90 LEU A C 1
ATOM 703 O O . LEU A 1 90 ? 20.312 35.375 -5.109 1 94.38 90 LEU A O 1
ATOM 707 N N . ASP A 1 91 ? 18.125 35.094 -4.902 1 93.56 91 ASP A N 1
ATOM 708 C CA . ASP A 1 91 ? 17.844 35.375 -6.301 1 93.56 91 ASP A CA 1
ATOM 709 C C . ASP A 1 91 ? 16.938 36.594 -6.434 1 93.56 91 ASP A C 1
ATOM 711 O O . ASP A 1 91 ? 15.719 36.5 -6.445 1 93.56 91 ASP A O 1
ATOM 715 N N . GLY A 1 92 ? 17.625 37.812 -6.625 1 93.69 92 GLY A N 1
ATOM 716 C CA . GLY A 1 92 ? 16.844 39.031 -6.633 1 93.69 92 GLY A CA 1
ATOM 717 C C . GLY A 1 92 ? 16.219 39.344 -5.289 1 93.69 92 GLY A C 1
ATOM 718 O O . GLY A 1 92 ? 16.922 39.5 -4.289 1 93.69 92 GLY A O 1
ATOM 719 N N . ASN A 1 93 ? 14.867 39.281 -5.336 1 95.31 93 ASN A N 1
ATOM 720 C CA . ASN A 1 93 ? 14.148 39.656 -4.117 1 95.31 93 ASN A CA 1
ATOM 721 C C . ASN A 1 93 ? 13.594 38.406 -3.41 1 95.31 93 ASN A C 1
ATOM 723 O O . ASN A 1 93 ? 12.711 38.531 -2.557 1 95.31 93 ASN A O 1
ATOM 727 N N . VAL A 1 94 ? 14.102 37.281 -3.855 1 95.38 94 VAL A N 1
ATOM 728 C CA . VAL A 1 94 ? 13.586 36.062 -3.246 1 95.38 94 VAL A CA 1
ATOM 729 C C . VAL A 1 94 ? 14.742 35.188 -2.748 1 95.38 94 VAL A C 1
ATOM 731 O O . VAL A 1 94 ? 15.844 35.25 -3.299 1 95.38 94 VAL A O 1
ATOM 734 N N . VAL A 1 95 ? 14.461 34.469 -1.647 1 94.81 95 VAL A N 1
ATOM 735 C CA . VAL A 1 95 ? 15.359 33.406 -1.186 1 94.81 95 VAL A CA 1
ATOM 736 C C . VAL A 1 95 ? 14.703 32.062 -1.407 1 94.81 95 VAL A C 1
ATOM 738 O O . VAL A 1 95 ? 13.539 31.844 -1.053 1 94.81 95 VAL A O 1
ATOM 741 N N . ARG A 1 96 ? 15.367 31.234 -2.021 1 94.81 96 ARG A N 1
ATOM 742 C CA . ARG A 1 96 ? 14.93 29.859 -2.271 1 94.81 96 ARG A CA 1
ATOM 743 C C . ARG A 1 96 ? 16.062 28.875 -2.043 1 94.81 96 ARG A C 1
ATOM 745 O O . ARG A 1 96 ? 17.219 29.266 -1.827 1 94.81 96 ARG A O 1
ATOM 752 N N . SER A 1 97 ? 15.719 27.578 -2.016 1 93.94 97 SER A N 1
ATOM 753 C CA . SER A 1 97 ? 16.781 26.562 -1.987 1 93.94 97 SER A CA 1
ATOM 754 C C . SER A 1 97 ? 17.266 26.234 -3.395 1 93.94 97 SER A C 1
ATOM 756 O O . SER A 1 97 ? 16.938 26.938 -4.352 1 93.94 97 SER A O 1
ATOM 758 N N . ASP A 1 98 ? 18.109 25.203 -3.504 1 94.56 98 ASP A N 1
ATOM 759 C CA . ASP A 1 98 ? 18.656 24.844 -4.809 1 94.56 98 ASP A CA 1
ATOM 760 C C . ASP A 1 98 ? 17.75 23.859 -5.535 1 94.56 98 ASP A C 1
ATOM 762 O O . ASP A 1 98 ? 18.141 23.281 -6.547 1 94.56 98 ASP A O 1
ATOM 766 N N . GLY A 1 99 ? 16.672 23.656 -4.941 1 92.31 99 GLY A N 1
ATOM 767 C CA . GLY A 1 99 ? 15.695 22.781 -5.582 1 92.31 99 GLY A CA 1
ATOM 768 C C . GLY A 1 99 ? 15.711 21.375 -5.051 1 92.31 99 GLY A C 1
ATOM 769 O O . GLY A 1 99 ? 14.852 20.562 -5.406 1 92.31 99 GLY A O 1
ATOM 770 N N . THR A 1 100 ? 16.562 21.047 -4.176 1 92.31 100 THR A N 1
ATOM 771 C CA . THR A 1 100 ? 16.688 19.688 -3.674 1 92.31 100 THR A CA 1
ATOM 772 C C . THR A 1 100 ? 16.094 19.562 -2.275 1 92.31 100 THR A C 1
ATOM 774 O O . THR A 1 100 ? 15.797 18.469 -1.806 1 92.31 100 THR A O 1
ATOM 777 N N . THR A 1 101 ? 15.945 20.625 -1.663 1 90.62 101 THR A N 1
ATOM 778 C CA . THR A 1 101 ? 15.391 20.672 -0.317 1 90.62 101 THR A CA 1
ATOM 779 C C . THR A 1 101 ? 14.281 21.703 -0.224 1 90.62 101 THR A C 1
ATOM 781 O O . THR A 1 101 ? 14.148 22.562 -1.105 1 90.62 101 THR A O 1
ATOM 784 N N . THR A 1 102 ? 13.523 21.516 0.78 1 87 102 THR A N 1
ATOM 785 C CA . THR A 1 102 ? 12.711 22.656 1.173 1 87 102 THR A CA 1
ATOM 786 C C . THR A 1 102 ? 13.586 23.797 1.68 1 87 102 THR A C 1
ATOM 788 O O . THR A 1 102 ? 14.789 23.625 1.868 1 87 102 THR A O 1
ATOM 791 N N . LEU A 1 103 ? 13.008 24.922 1.824 1 84.25 103 LEU A N 1
ATOM 792 C CA . LEU A 1 103 ? 13.773 26.078 2.295 1 84.25 103 LEU A CA 1
ATOM 793 C C . LEU A 1 103 ? 13.781 26.141 3.82 1 84.25 103 LEU A C 1
ATOM 795 O O . LEU A 1 103 ? 14.773 26.547 4.426 1 84.25 103 LEU A O 1
ATOM 799 N N . GLY A 1 104 ? 12.602 25.594 4.375 1 76.12 104 GLY A N 1
ATOM 800 C CA . GLY A 1 104 ? 12.492 25.625 5.828 1 76.12 104 GLY A CA 1
ATOM 801 C C . GLY A 1 104 ? 11.898 26.922 6.348 1 76.12 104 GLY A C 1
ATOM 802 O O . GLY A 1 104 ? 12.102 27.281 7.508 1 76.12 104 GLY A O 1
ATOM 803 N N . ALA A 1 105 ? 11.305 27.562 5.5 1 60.72 105 ALA A N 1
ATOM 804 C CA . ALA A 1 105 ? 10.633 28.797 5.934 1 60.72 105 ALA A CA 1
ATOM 805 C C . ALA A 1 105 ? 9.336 28.469 6.668 1 60.72 105 ALA A C 1
ATOM 807 O O . ALA A 1 105 ? 8.789 29.328 7.379 1 60.72 105 ALA A O 1
ATOM 808 N N . ASP A 1 106 ? 8.891 27.234 6.43 1 57.53 106 ASP A N 1
ATOM 809 C CA . ASP A 1 106 ? 7.613 26.812 6.992 1 57.53 106 ASP A CA 1
ATOM 810 C C . ASP A 1 106 ? 7.797 25.609 7.922 1 57.53 106 ASP A C 1
ATOM 812 O O . ASP A 1 106 ? 8.859 24.984 7.926 1 57.53 106 ASP A O 1
ATOM 816 N N . ASP A 1 107 ? 6.742 25.578 9.094 1 53.69 107 ASP A N 1
ATOM 817 C CA . ASP A 1 107 ? 6.863 24.656 10.227 1 53.69 107 ASP A CA 1
ATOM 818 C C . ASP A 1 107 ? 5.883 23.484 10.094 1 53.69 107 ASP A C 1
ATOM 820 O O . ASP A 1 107 ? 4.781 23.656 9.562 1 53.69 107 ASP A O 1
ATOM 824 N N . LYS A 1 108 ? 6.02 22.188 10.18 1 54.69 108 LYS A N 1
ATOM 825 C CA . LYS A 1 108 ? 4.77 21.438 10.266 1 54.69 108 LYS A CA 1
ATOM 826 C C . LYS A 1 108 ? 4.898 20.25 11.211 1 54.69 108 LYS A C 1
ATOM 828 O O . LYS A 1 108 ? 3.895 19.688 11.648 1 54.69 108 LYS A O 1
ATOM 833 N N . ALA A 1 109 ? 6.09 19.922 11.984 1 50.88 109 ALA A N 1
ATOM 834 C CA . ALA A 1 109 ? 6.078 18.531 12.453 1 50.88 109 ALA A CA 1
ATOM 835 C C . ALA A 1 109 ? 5.184 18.375 13.68 1 50.88 109 ALA A C 1
ATOM 837 O O . ALA A 1 109 ? 5.664 18.406 14.812 1 50.88 109 ALA A O 1
ATOM 838 N N . GLY A 1 110 ? 3.721 18.203 13.586 1 57.62 110 GLY A N 1
ATOM 839 C CA . GLY A 1 110 ? 2.85 17.547 14.555 1 57.62 110 GLY A CA 1
ATOM 840 C C . GLY A 1 110 ? 2.592 18.391 15.789 1 57.62 110 GLY A C 1
ATOM 841 O O . GLY A 1 110 ? 2.062 17.906 16.781 1 57.62 110 GLY A O 1
ATOM 842 N N . MET A 1 111 ? 2.977 19.594 15.867 1 72.31 111 MET A N 1
ATOM 843 C CA . MET A 1 111 ? 2.738 20.562 16.938 1 72.31 111 MET A CA 1
ATOM 844 C C . MET A 1 111 ? 3.211 20.016 18.281 1 72.31 111 MET A C 1
ATOM 846 O O . MET A 1 111 ? 2.572 20.25 19.312 1 72.31 111 MET A O 1
ATOM 850 N N . HIS A 1 112 ? 4.285 19.172 18.234 1 78.88 112 HIS A N 1
ATOM 851 C CA . HIS A 1 112 ? 4.73 18.5 19.453 1 78.88 112 HIS A CA 1
ATOM 852 C C . HIS A 1 112 ? 5.254 19.516 20.484 1 78.88 112 HIS A C 1
ATOM 854 O O . HIS A 1 112 ? 5.066 19.328 21.688 1 78.88 112 HIS A O 1
ATOM 860 N N . GLY A 1 113 ? 5.891 20.516 20.094 1 82.5 113 GLY A N 1
ATOM 861 C CA . GLY A 1 113 ? 6.387 21.531 21 1 82.5 113 GLY A CA 1
ATOM 862 C C . GLY A 1 113 ? 5.293 22.172 21.844 1 82.5 113 GLY A C 1
ATOM 863 O O . GLY A 1 113 ? 5.383 22.203 23.062 1 82.5 113 GLY A O 1
ATOM 864 N N . VAL A 1 114 ? 4.258 22.531 21.125 1 86.06 114 VAL A N 1
ATOM 865 C CA . VAL A 1 114 ? 3.203 23.266 21.812 1 86.06 114 VAL A CA 1
ATOM 866 C C . VAL A 1 114 ? 2.305 22.281 22.562 1 86.06 114 VAL A C 1
ATOM 868 O O . VAL A 1 114 ? 1.758 22.625 23.625 1 86.06 114 VAL A O 1
ATOM 871 N N . LYS A 1 115 ? 2.146 21.094 22.062 1 87.56 115 LYS A N 1
ATOM 872 C CA . LYS A 1 115 ? 1.344 20.078 22.734 1 87.56 115 LYS A CA 1
ATOM 873 C C . LYS A 1 115 ? 1.937 19.734 24.109 1 87.56 115 LYS A C 1
ATOM 875 O O . LYS A 1 115 ? 1.215 19.312 25.016 1 87.56 115 LYS A O 1
ATOM 880 N N . ASN A 1 116 ? 3.203 19.906 24.25 1 87.69 116 ASN A N 1
ATOM 881 C CA . ASN A 1 116 ? 3.895 19.562 25.484 1 87.69 116 ASN A CA 1
ATOM 882 C C . ASN A 1 116 ? 4.438 20.812 26.172 1 87.69 116 ASN A C 1
ATOM 884 O O . ASN A 1 116 ? 5.348 20.719 27 1 87.69 116 ASN A O 1
ATOM 888 N N . PHE A 1 117 ? 3.92 21.922 25.797 1 87 117 PHE A N 1
ATOM 889 C CA . PHE A 1 117 ? 4.293 23.219 26.375 1 87 117 PHE A CA 1
ATOM 890 C C . PHE A 1 117 ? 3.701 23.375 27.766 1 87 117 PHE A C 1
ATOM 892 O O . PHE A 1 117 ? 2.561 22.984 28.016 1 87 117 PHE A O 1
ATOM 899 N N . ASN A 1 118 ? 4.504 23.906 28.719 1 86.75 118 ASN A N 1
ATOM 900 C CA . ASN A 1 118 ? 4.012 24.281 30.047 1 86.75 118 ASN A CA 1
ATOM 901 C C . ASN A 1 118 ? 3.512 25.719 30.078 1 86.75 118 ASN A C 1
ATOM 903 O O . ASN A 1 118 ? 4.309 26.656 30.016 1 86.75 118 ASN A O 1
ATOM 907 N N . PRO A 1 119 ? 2.234 25.906 30.297 1 88 119 PRO A N 1
ATOM 908 C CA . PRO A 1 119 ? 1.663 27.266 30.266 1 88 119 PRO A CA 1
ATOM 909 C C . PRO A 1 119 ? 2.254 28.172 31.328 1 88 119 PRO A C 1
ATOM 911 O O . PRO A 1 119 ? 2.195 29.406 31.203 1 88 119 PRO A O 1
ATOM 914 N N . ASP A 1 120 ? 2.82 27.609 32.344 1 85.25 120 ASP A N 1
ATOM 915 C CA . ASP A 1 120 ? 3.408 28.406 33.406 1 85.25 120 ASP A CA 1
ATOM 916 C C . ASP A 1 120 ? 4.617 29.188 32.906 1 85.25 120 ASP A C 1
ATOM 918 O O . ASP A 1 120 ? 5.027 30.172 33.531 1 85.25 120 ASP A O 1
ATOM 922 N N . ASN A 1 121 ? 5.098 28.766 31.828 1 85 121 ASN A N 1
ATOM 923 C CA . ASN A 1 121 ? 6.273 29.422 31.266 1 85 121 ASN A CA 1
ATOM 924 C C . ASN A 1 121 ? 5.902 30.688 30.5 1 85 121 ASN A C 1
ATOM 926 O O . ASN A 1 121 ? 6.777 31.469 30.109 1 85 121 ASN A O 1
ATOM 930 N N . LEU A 1 122 ? 4.609 30.938 30.266 1 83.69 122 LEU A N 1
ATOM 931 C CA . LEU A 1 122 ? 4.18 32.094 29.484 1 83.69 122 LEU A CA 1
ATOM 932 C C . LEU A 1 122 ? 3.223 32.969 30.281 1 83.69 122 LEU A C 1
ATOM 934 O O . LEU A 1 122 ? 2.014 32.719 30.312 1 83.69 122 LEU A O 1
ATOM 938 N N . PRO A 1 123 ? 3.727 34.062 30.828 1 78.62 123 PRO A N 1
ATOM 939 C CA . PRO A 1 123 ? 2.896 34.938 31.672 1 78.62 123 PRO A CA 1
ATOM 940 C C . PRO A 1 123 ? 2.027 35.875 30.844 1 78.62 123 PRO A C 1
ATOM 942 O O . PRO A 1 123 ? 1.567 36.906 31.359 1 78.62 123 PRO A O 1
ATOM 945 N N . CYS A 1 124 ? 1.837 35.656 29.594 1 89 124 CYS A N 1
ATOM 946 C CA . CYS A 1 124 ? 0.999 36.531 28.781 1 89 124 CYS A CA 1
ATOM 947 C C . CYS A 1 124 ? -0.123 35.75 28.109 1 89 124 CYS A C 1
ATOM 949 O O . CYS A 1 124 ? -0.046 34.531 28 1 89 124 CYS A O 1
ATOM 951 N N . LYS A 1 125 ? -1.175 36.5 27.672 1 92.56 125 LYS A N 1
ATOM 952 C CA . LYS A 1 125 ? -2.334 35.844 27.078 1 92.56 125 LYS A CA 1
ATOM 953 C C . LYS A 1 125 ? -2.398 36.094 25.578 1 92.56 125 LYS A C 1
ATOM 955 O O . LYS A 1 125 ? -3.02 35.344 24.828 1 92.56 125 LYS A O 1
ATOM 960 N N . ASP A 1 126 ? -1.799 37.188 25.125 1 95.38 126 ASP A N 1
ATOM 961 C CA . ASP A 1 126 ? -1.809 37.531 23.703 1 95.38 126 ASP A CA 1
ATOM 962 C C . ASP A 1 126 ? -0.567 37 23 1 95.38 126 ASP A C 1
ATOM 964 O O . ASP A 1 126 ? 0.556 37.219 23.469 1 95.38 126 ASP A O 1
ATOM 968 N N . MET A 1 127 ? -0.881 36.312 21.875 1 95.25 127 MET A N 1
ATOM 969 C CA . MET A 1 127 ? 0.201 35.688 21.141 1 95.25 127 MET A CA 1
ATOM 970 C C . MET A 1 127 ? 0.059 35.938 19.641 1 95.25 127 MET A C 1
ATOM 972 O O . MET A 1 127 ? -1.057 36 19.109 1 95.25 127 MET A O 1
ATOM 976 N N . VAL A 1 128 ? 1.215 36.156 19.047 1 95.5 128 VAL A N 1
ATOM 977 C CA . VAL A 1 128 ? 1.303 36.219 17.594 1 95.5 128 VAL A CA 1
ATOM 978 C C . VAL A 1 128 ? 2.16 35.062 17.062 1 95.5 128 VAL A C 1
ATOM 980 O O . VAL A 1 128 ? 3.326 34.938 17.438 1 95.5 128 VAL A O 1
ATOM 983 N N . ILE A 1 129 ? 1.501 34.25 16.25 1 93.81 129 ILE A N 1
ATOM 984 C CA . ILE A 1 129 ? 2.195 33.125 15.641 1 93.81 129 ILE A CA 1
ATOM 985 C C . ILE A 1 129 ? 2.605 33.5 14.211 1 93.81 129 ILE A C 1
ATOM 987 O O . ILE A 1 129 ? 1.759 33.844 13.391 1 93.81 129 ILE A O 1
ATOM 991 N N . LEU A 1 130 ? 3.879 33.375 13.914 1 90.94 130 LEU A N 1
ATOM 992 C CA . LEU A 1 130 ? 4.41 33.719 12.602 1 90.94 130 LEU A CA 1
ATOM 993 C C . LEU A 1 130 ? 4.613 32.5 11.734 1 90.94 130 LEU A C 1
ATOM 995 O O . LEU A 1 130 ? 5.746 32.062 11.5 1 90.94 130 LEU A O 1
ATOM 999 N N . ASP A 1 131 ? 3.504 31.984 11.203 1 83.88 131 ASP A N 1
ATOM 1000 C CA . ASP A 1 131 ? 3.674 30.703 10.516 1 83.88 131 ASP A CA 1
ATOM 1001 C C . ASP A 1 131 ? 2.717 30.594 9.328 1 83.88 131 ASP A C 1
ATOM 1003 O O . ASP A 1 131 ? 2.537 29.5 8.773 1 83.88 131 ASP A O 1
ATOM 1007 N N . SER A 1 132 ? 2.094 31.609 8.992 1 84.38 132 SER A N 1
ATOM 1008 C CA . SER A 1 132 ? 1.184 31.531 7.852 1 84.38 132 SER A CA 1
ATOM 1009 C C . SER A 1 132 ? 1.899 31.844 6.547 1 84.38 132 SER A C 1
ATOM 1011 O O . SER A 1 132 ? 2.82 32.656 6.523 1 84.38 132 SER A O 1
ATOM 1013 N N . GLY A 1 133 ? 1.501 31.188 5.504 1 82.12 133 GLY A N 1
ATOM 1014 C CA . GLY A 1 133 ? 2.039 31.453 4.18 1 82.12 133 GLY A CA 1
ATOM 1015 C C . GLY A 1 133 ? 1.212 32.469 3.389 1 82.12 133 GLY A C 1
ATOM 1016 O O . GLY A 1 133 ? 0.108 32.812 3.801 1 82.12 133 GLY A O 1
ATOM 1017 N N . GLY A 1 134 ? 1.858 32.969 2.283 1 85.88 134 GLY A N 1
ATOM 1018 C CA . GLY A 1 134 ? 1.184 33.906 1.396 1 85.88 134 GLY A CA 1
ATOM 1019 C C . GLY A 1 134 ? 1.606 35.344 1.613 1 85.88 134 GLY A C 1
ATOM 1020 O O . GLY A 1 134 ? 2.594 35.594 2.301 1 85.88 134 GLY A O 1
ATOM 1021 N N . ALA A 1 135 ? 0.881 36.219 1.072 1 89.81 135 ALA A N 1
ATOM 1022 C CA . ALA A 1 135 ? 1.198 37.625 1.116 1 89.81 135 ALA A CA 1
ATOM 1023 C C . ALA A 1 135 ? 1.046 38.188 2.529 1 89.81 135 ALA A C 1
ATOM 1025 O O . ALA A 1 135 ? 0.16 37.781 3.277 1 89.81 135 ALA A O 1
ATOM 1026 N N . ILE A 1 136 ? 1.891 39.125 2.842 1 92.06 136 ILE A N 1
ATOM 1027 C CA . ILE A 1 136 ? 1.787 39.75 4.141 1 92.06 136 ILE A CA 1
ATOM 1028 C C . ILE A 1 136 ? 0.45 40.5 4.25 1 92.06 136 ILE A C 1
ATOM 1030 O O . ILE A 1 136 ? -0.175 40.812 3.232 1 92.06 136 ILE A O 1
ATOM 1034 N N . GLY A 1 137 ? 0.022 40.719 5.406 1 94.12 137 GLY A N 1
ATOM 1035 C CA . GLY A 1 137 ? -1.265 41.375 5.629 1 94.12 137 GLY A CA 1
ATOM 1036 C C . GLY A 1 137 ? -2.346 40.406 6.07 1 94.12 137 GLY A C 1
ATOM 1037 O O . GLY A 1 137 ? -3.355 40.812 6.645 1 94.12 137 GLY A O 1
ATOM 1038 N N . SER A 1 138 ? -2.094 39.188 5.828 1 94.19 138 SER A N 1
ATOM 1039 C CA . SER A 1 138 ? -3.066 38.156 6.23 1 94.19 138 SER A CA 1
ATOM 1040 C C . SER A 1 138 ? -3.021 37.906 7.734 1 94.19 138 SER A C 1
ATOM 1042 O O . SER A 1 138 ? -1.942 37.844 8.328 1 94.19 138 SER A O 1
ATOM 1044 N N . ILE A 1 139 ? -4.188 37.875 8.367 1 96.38 139 ILE A N 1
ATOM 1045 C CA . ILE A 1 139 ? -4.371 37.5 9.766 1 96.38 139 ILE A CA 1
ATOM 1046 C C . ILE A 1 139 ? -5.305 36.312 9.867 1 96.38 139 ILE A C 1
ATOM 1048 O O . ILE A 1 139 ? -6.523 36.438 9.75 1 96.38 139 ILE A O 1
ATOM 1052 N N . ALA A 1 140 ? -4.742 35.156 10.062 1 95.31 140 ALA A N 1
ATOM 1053 C CA . ALA A 1 140 ? -5.586 34 10.273 1 95.31 140 ALA A CA 1
ATOM 1054 C C . ALA A 1 140 ? -6.16 33.969 11.688 1 95.31 140 ALA A C 1
ATOM 1056 O O . ALA A 1 140 ? -5.414 34.031 12.672 1 95.31 140 ALA A O 1
ATOM 1057 N N . TYR A 1 141 ? -7.492 33.938 11.742 1 96.56 141 TYR A N 1
ATOM 1058 C CA . TYR A 1 141 ? -8.141 34.031 13.047 1 96.56 141 TYR A CA 1
ATOM 1059 C C . TYR A 1 141 ? -8.961 32.781 13.328 1 96.56 141 TYR A C 1
ATOM 1061 O O . TYR A 1 141 ? -9.57 32.656 14.398 1 96.56 141 TYR A O 1
ATOM 1069 N N . LYS A 1 142 ? -9.016 31.922 12.32 1 96.06 142 LYS A N 1
ATOM 1070 C CA . LYS A 1 142 ? -9.789 30.688 12.445 1 96.06 142 LYS A CA 1
ATOM 1071 C C . LYS A 1 142 ? -9.086 29.531 11.758 1 96.06 142 LYS A C 1
ATOM 1073 O O . LYS A 1 142 ? -8.555 29.688 10.648 1 96.06 142 LYS A O 1
ATOM 1078 N N . ALA A 1 143 ? -8.992 28.359 12.453 1 96 143 ALA A N 1
ATOM 1079 C CA . ALA A 1 143 ? -8.43 27.125 11.906 1 96 143 ALA A CA 1
ATOM 1080 C C . ALA A 1 143 ? -9.266 25.906 12.305 1 96 143 ALA A C 1
ATOM 1082 O O . ALA A 1 143 ? -9.891 25.906 13.367 1 9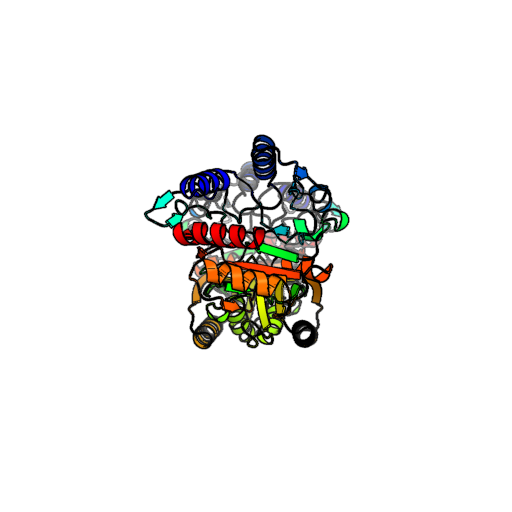6 143 ALA A O 1
ATOM 1083 N N . PRO A 1 144 ? -9.273 24.891 11.469 1 97.5 144 PRO A N 1
ATOM 1084 C CA . PRO A 1 144 ? -10.125 23.734 11.734 1 97.5 144 PRO A CA 1
ATOM 1085 C C . PRO A 1 144 ? -9.531 22.781 12.766 1 97.5 144 PRO A C 1
ATOM 1087 O O . PRO A 1 144 ? -8.336 22.875 13.078 1 97.5 144 PRO A O 1
ATOM 1090 N N . ALA A 1 145 ? -10.453 21.938 13.312 1 98 145 ALA A N 1
ATOM 1091 C CA . ALA A 1 145 ? -10 20.734 13.984 1 98 145 ALA A CA 1
ATOM 1092 C C . ALA A 1 145 ? -9.656 19.641 12.977 1 98 145 ALA A C 1
ATOM 1094 O O . ALA A 1 145 ? -10.109 19.672 11.836 1 98 145 ALA A O 1
ATOM 1095 N N . GLN A 1 146 ? -8.836 18.688 13.43 1 97.56 146 GLN A N 1
ATOM 1096 C CA . GLN A 1 146 ? -8.484 17.562 12.57 1 97.56 146 GLN A CA 1
ATOM 1097 C C . GLN A 1 146 ? -8.594 16.25 13.32 1 97.56 146 GLN A C 1
ATOM 1099 O O . GLN A 1 146 ? -8.148 16.125 14.469 1 97.56 146 GLN A O 1
ATOM 1104 N N . GLN A 1 147 ? -9.242 15.336 12.711 1 98.19 147 GLN A N 1
ATOM 1105 C CA . GLN A 1 147 ? -9.234 13.945 13.148 1 98.19 147 GLN A CA 1
ATOM 1106 C C . GLN A 1 147 ? -8.344 13.094 12.258 1 98.19 147 GLN A C 1
ATOM 1108 O O . GLN A 1 147 ? -8.484 13.102 11.039 1 98.19 147 GLN A O 1
ATOM 1113 N N . SER A 1 148 ? -7.406 12.43 12.883 1 97.88 148 SER A N 1
ATOM 1114 C CA . SER A 1 148 ? -6.645 11.391 12.203 1 97.88 148 SER A CA 1
ATOM 1115 C C . SER A 1 148 ? -7.316 10.031 12.336 1 97.88 148 SER A C 1
ATOM 1117 O O . SER A 1 148 ? -7.781 9.672 13.422 1 97.88 148 SER A O 1
ATOM 1119 N N . ILE A 1 149 ? -7.363 9.266 11.242 1 98.75 149 ILE A N 1
ATOM 1120 C CA . ILE A 1 149 ? -8.125 8.023 11.234 1 98.75 149 ILE A CA 1
ATOM 1121 C C . ILE A 1 149 ? -7.266 6.895 10.656 1 98.75 149 ILE A C 1
ATOM 1123 O O . ILE A 1 149 ? -6.57 7.086 9.656 1 98.75 149 ILE A O 1
ATOM 1127 N N . LYS A 1 150 ? -7.223 5.738 11.305 1 98.75 150 LYS A N 1
ATOM 1128 C CA . LYS A 1 150 ? -6.652 4.488 10.812 1 98.75 150 LYS A CA 1
ATOM 1129 C C . LYS A 1 150 ? -7.723 3.408 10.68 1 98.75 150 LYS A C 1
ATOM 1131 O O . LYS A 1 150 ? -8.453 3.133 11.633 1 98.75 150 LYS A O 1
ATOM 1136 N N . ILE A 1 151 ? -7.836 2.836 9.539 1 98.88 151 ILE A N 1
ATOM 1137 C CA . ILE A 1 151 ? -8.836 1.813 9.258 1 98.88 151 ILE A CA 1
ATOM 1138 C C . ILE A 1 151 ? -8.148 0.531 8.797 1 98.88 151 ILE A C 1
ATOM 1140 O O . ILE A 1 151 ? -7.172 0.578 8.047 1 98.88 151 ILE A O 1
ATOM 1144 N N . SER A 1 152 ? -8.625 -0.549 9.227 1 98.81 152 SER A N 1
ATOM 1145 C CA . SER A 1 152 ? -8.203 -1.854 8.734 1 98.81 152 SER A CA 1
ATOM 1146 C C . SER A 1 152 ? -9.398 -2.719 8.359 1 98.81 152 SER A C 1
ATOM 1148 O O . SER A 1 152 ? -10.383 -2.789 9.102 1 98.81 152 SER A O 1
ATOM 1150 N N . PHE A 1 153 ? -9.352 -3.309 7.227 1 98.75 153 PHE A N 1
ATOM 1151 C CA . PHE A 1 153 ? -10.359 -4.266 6.781 1 98.75 153 PHE A CA 1
ATOM 1152 C C . PHE A 1 153 ? -9.797 -5.684 6.785 1 98.75 153 PHE A C 1
ATOM 1154 O O . PHE A 1 153 ? -8.664 -5.906 6.352 1 98.75 153 PHE A O 1
ATOM 1161 N N . GLN A 1 154 ? -10.648 -6.547 7.277 1 98.12 154 GLN A N 1
ATOM 1162 C CA . GLN A 1 154 ? -10.234 -7.945 7.332 1 98.12 154 GLN A CA 1
ATOM 1163 C C . GLN A 1 154 ? -10.82 -8.742 6.172 1 98.12 154 GLN A C 1
ATOM 1165 O O . GLN A 1 154 ? -11.961 -8.508 5.77 1 98.12 154 GLN A O 1
ATOM 1170 N N . GLY A 1 155 ? -10.047 -9.641 5.633 1 97.62 155 GLY A N 1
ATOM 1171 C CA . GLY A 1 155 ? -10.461 -10.672 4.695 1 97.62 155 GLY A CA 1
ATOM 1172 C C . GLY A 1 155 ? -10.102 -12.07 5.152 1 97.62 155 GLY A C 1
ATOM 1173 O O . GLY A 1 155 ? -10.133 -12.367 6.348 1 97.62 155 GLY A O 1
ATOM 1174 N N . LYS A 1 156 ? -10.008 -12.93 4.184 1 95.25 156 LYS A N 1
ATOM 1175 C CA . LYS A 1 156 ? -9.656 -14.32 4.438 1 95.25 156 LYS A CA 1
ATOM 1176 C C . LYS A 1 156 ? -8.82 -14.898 3.295 1 95.25 156 LYS A C 1
ATOM 1178 O O . LYS A 1 156 ? -9.227 -14.828 2.131 1 95.25 156 LYS A O 1
ATOM 1183 N N . LYS A 1 157 ? -7.648 -15.422 3.674 1 91.69 157 LYS A N 1
ATOM 1184 C CA . LYS A 1 157 ? -6.738 -15.984 2.68 1 91.69 157 LYS A CA 1
ATOM 1185 C C . LYS A 1 157 ? -7.336 -17.234 2.037 1 91.69 157 LYS A C 1
ATOM 1187 O O . LYS A 1 157 ? -8.062 -17.984 2.688 1 91.69 157 LYS A O 1
ATOM 1192 N N . ALA A 1 158 ? -7.082 -17.422 0.812 1 90.06 158 ALA A N 1
ATOM 1193 C CA . ALA A 1 158 ? -7.359 -18.609 0.029 1 90.06 158 ALA A CA 1
ATOM 1194 C C . ALA A 1 158 ? -6.551 -18.625 -1.265 1 90.06 158 ALA A C 1
ATOM 1196 O O . ALA A 1 158 ? -5.973 -17.609 -1.651 1 90.06 158 ALA A O 1
ATOM 1197 N N . HIS A 1 159 ? -6.348 -19.781 -1.804 1 87.25 159 HIS A N 1
ATOM 1198 C CA . HIS A 1 159 ? -5.727 -19.844 -3.121 1 87.25 159 HIS A CA 1
ATOM 1199 C C . HIS A 1 159 ? -6.621 -19.203 -4.184 1 87.25 159 HIS A C 1
ATOM 1201 O O . HIS A 1 159 ? -7.746 -19.656 -4.402 1 87.25 159 HIS A O 1
ATOM 1207 N N . ALA A 1 160 ? -6.156 -18.234 -4.895 1 92.62 160 ALA A N 1
ATOM 1208 C CA . ALA A 1 160 ? -6.961 -17.406 -5.793 1 92.62 160 ALA A CA 1
ATOM 1209 C C . ALA A 1 160 ? -7.422 -18.203 -7.008 1 92.62 160 ALA A C 1
ATOM 1211 O O . ALA A 1 160 ? -8.484 -17.922 -7.566 1 92.62 160 ALA A O 1
ATOM 1212 N N . GLY A 1 161 ? -6.66 -19.109 -7.43 1 90.75 161 GLY A N 1
ATOM 1213 C CA . GLY A 1 161 ? -6.973 -19.875 -8.625 1 90.75 161 GLY A CA 1
ATOM 1214 C C . GLY A 1 161 ? -7.719 -21.156 -8.328 1 90.75 161 GLY A C 1
ATOM 1215 O O . GLY A 1 161 ? -8.438 -21.688 -9.18 1 90.75 161 GLY A O 1
ATOM 1216 N N . ILE A 1 162 ? -7.617 -21.703 -7.156 1 86.38 162 ILE A N 1
ATOM 1217 C CA . ILE A 1 162 ? -8.133 -23.031 -6.832 1 86.38 162 ILE A CA 1
ATOM 1218 C C . ILE A 1 162 ? -9.461 -22.891 -6.082 1 86.38 162 ILE A C 1
ATOM 1220 O O . ILE A 1 162 ? -10.477 -23.438 -6.512 1 86.38 162 ILE A O 1
ATOM 1224 N N . GLU A 1 163 ? -9.422 -22.109 -4.992 1 91.12 163 GLU A N 1
ATOM 1225 C CA . GLU A 1 163 ? -10.625 -22 -4.176 1 91.12 163 GLU A CA 1
ATOM 1226 C C . GLU A 1 163 ? -10.805 -20.578 -3.645 1 91.12 163 GLU A C 1
ATOM 1228 O O . GLU A 1 163 ? -10.969 -20.375 -2.438 1 91.12 163 GLU A O 1
ATOM 1233 N N . PRO A 1 164 ? -10.953 -19.609 -4.531 1 94.25 164 PRO A N 1
ATOM 1234 C CA . PRO A 1 164 ? -11.117 -18.234 -4.047 1 94.25 164 PRO A CA 1
ATOM 1235 C C . PRO A 1 164 ? -12.359 -18.062 -3.174 1 94.25 164 PRO A C 1
ATOM 1237 O O . PRO A 1 164 ? -12.391 -17.172 -2.316 1 94.25 164 PRO A O 1
ATOM 1240 N N . GLU A 1 165 ? -13.352 -18.922 -3.352 1 95 165 GLU A N 1
ATOM 1241 C CA . GLU A 1 165 ? -14.609 -18.812 -2.613 1 95 165 GLU A CA 1
ATOM 1242 C C . GLU A 1 165 ? -14.406 -19.125 -1.134 1 95 165 GLU A C 1
ATOM 1244 O O . GLU A 1 165 ? -15.266 -18.812 -0.306 1 95 165 GLU A O 1
ATOM 1249 N N . LYS A 1 166 ? -13.305 -19.734 -0.866 1 93.31 166 LYS A N 1
ATOM 1250 C CA . LYS A 1 166 ? -13 -20 0.535 1 93.31 166 LYS A CA 1
ATOM 1251 C C . LYS A 1 166 ? -12.328 -18.797 1.195 1 93.31 166 LYS A C 1
ATOM 1253 O O . LYS A 1 166 ? -12.086 -18.797 2.404 1 93.31 166 LYS A O 1
ATOM 1258 N N . GLY A 1 167 ? -12.039 -17.797 0.418 1 95.81 167 GLY A N 1
ATOM 1259 C CA . GLY A 1 167 ? -11.438 -16.578 0.93 1 95.81 167 GLY A CA 1
ATOM 1260 C C . GLY A 1 167 ? -12.344 -15.367 0.802 1 95.81 167 GLY A C 1
ATOM 1261 O O . GLY A 1 167 ? -13.508 -15.5 0.414 1 95.81 167 GLY A O 1
ATOM 1262 N N . LEU A 1 168 ? -11.867 -14.242 1.222 1 97.56 168 LEU A N 1
ATOM 1263 C CA . LEU A 1 168 ? -12.508 -12.945 1.079 1 97.56 168 LEU A CA 1
ATOM 1264 C C . LEU A 1 168 ? -11.469 -11.852 0.815 1 97.56 168 LEU A C 1
ATOM 1266 O O . LEU A 1 168 ? -10.586 -11.617 1.642 1 97.56 168 LEU A O 1
ATOM 1270 N N . ASN A 1 169 ? -11.57 -11.242 -0.305 1 97.94 169 ASN A N 1
ATOM 1271 C CA . ASN A 1 169 ? -10.586 -10.242 -0.702 1 97.94 169 ASN A CA 1
ATOM 1272 C C . ASN A 1 169 ? -10.812 -8.914 0.014 1 97.94 169 ASN A C 1
ATOM 1274 O O . ASN A 1 169 ? -11.773 -8.203 -0.286 1 97.94 169 ASN A O 1
ATOM 1278 N N . ALA A 1 170 ? -9.938 -8.555 0.903 1 98.62 170 ALA A N 1
ATOM 1279 C CA . ALA A 1 170 ? -10.07 -7.352 1.723 1 98.62 170 ALA A CA 1
ATOM 1280 C C . ALA A 1 170 ? -10.031 -6.094 0.86 1 98.62 170 ALA A C 1
ATOM 1282 O O . ALA A 1 170 ? -10.57 -5.051 1.245 1 98.62 170 ALA A O 1
ATOM 1283 N N . ILE A 1 171 ? -9.359 -6.145 -0.294 1 98.69 171 ILE A N 1
ATOM 1284 C CA . ILE A 1 171 ? -9.297 -5 -1.199 1 98.69 171 ILE A CA 1
ATOM 1285 C C . ILE A 1 171 ? -10.695 -4.656 -1.694 1 98.69 171 ILE A C 1
ATOM 1287 O O . ILE A 1 171 ? -11.047 -3.479 -1.821 1 98.69 171 ILE A O 1
ATOM 1291 N N . LEU A 1 172 ? -11.523 -5.668 -1.953 1 98.12 172 LEU A N 1
ATOM 1292 C CA . LEU A 1 172 ? -12.898 -5.449 -2.373 1 98.12 172 LEU A CA 1
ATOM 1293 C C . LEU A 1 172 ? -13.703 -4.762 -1.273 1 98.12 172 LEU A C 1
ATOM 1295 O O . LEU A 1 172 ? -14.461 -3.83 -1.545 1 98.12 172 LEU A O 1
ATOM 1299 N N . VAL A 1 173 ? -13.523 -5.203 -0.067 1 98.38 173 VAL A N 1
ATOM 1300 C CA . VAL A 1 173 ? -14.234 -4.645 1.081 1 98.38 173 VAL A CA 1
ATOM 1301 C C . VAL A 1 173 ? -13.875 -3.168 1.24 1 98.38 173 VAL A C 1
ATOM 1303 O O . VAL A 1 173 ? -14.758 -2.314 1.337 1 98.38 173 VAL A O 1
ATOM 1306 N N . ALA A 1 174 ? -12.586 -2.916 1.246 1 98.75 174 ALA A N 1
ATOM 1307 C CA . ALA A 1 174 ? -12.094 -1.55 1.403 1 98.75 174 ALA A CA 1
ATOM 1308 C C . ALA A 1 174 ? -12.617 -0.647 0.29 1 98.75 174 ALA A C 1
ATOM 1310 O O . ALA A 1 174 ? -13.047 0.48 0.546 1 98.75 174 ALA A O 1
ATOM 1311 N N . SER A 1 175 ? -12.539 -1.151 -0.954 1 98.56 175 SER A N 1
ATOM 1312 C CA . SER A 1 175 ? -12.961 -0.361 -2.105 1 98.56 175 SER A CA 1
ATOM 1313 C C . SER A 1 175 ? -14.445 -0.022 -2.029 1 98.56 175 SER A C 1
ATOM 1315 O O . SER A 1 175 ? -14.852 1.084 -2.389 1 98.56 175 SER A O 1
ATOM 1317 N N . HIS A 1 176 ? -15.219 -0.967 -1.622 1 97.94 176 HIS A N 1
ATOM 1318 C CA . HIS A 1 176 ? -16.641 -0.714 -1.45 1 97.94 176 HIS A CA 1
ATOM 1319 C C . HIS A 1 176 ? -16.891 0.377 -0.414 1 97.94 176 HIS A C 1
ATOM 1321 O O . HIS A 1 176 ? -17.703 1.274 -0.632 1 97.94 176 HIS A O 1
ATOM 1327 N N . ALA A 1 177 ? -16.234 0.321 0.718 1 98.69 177 ALA A N 1
ATOM 1328 C CA . ALA A 1 177 ? -16.391 1.337 1.758 1 98.69 177 ALA A CA 1
ATOM 1329 C C . ALA A 1 177 ? -16 2.717 1.23 1 98.69 177 ALA A C 1
ATOM 1331 O O . ALA A 1 177 ? -16.766 3.678 1.383 1 98.69 177 ALA A O 1
ATOM 1332 N N . ILE A 1 178 ? -14.828 2.816 0.601 1 98.69 178 ILE A N 1
ATOM 1333 C CA . ILE A 1 178 ? -14.258 4.082 0.151 1 98.69 178 ILE A CA 1
ATOM 1334 C C . ILE A 1 178 ? -15.172 4.719 -0.89 1 98.69 178 ILE A C 1
ATOM 1336 O O . ILE A 1 178 ? -15.352 5.938 -0.902 1 98.69 178 ILE A O 1
ATOM 1340 N N . SER A 1 179 ? -15.766 3.9 -1.759 1 96.62 179 SER A N 1
ATOM 1341 C CA . SER A 1 179 ? -16.594 4.41 -2.84 1 96.62 179 SER A CA 1
ATOM 1342 C C . SER A 1 179 ? -17.828 5.125 -2.295 1 96.62 179 SER A C 1
ATOM 1344 O O . SER A 1 179 ? -18.484 5.883 -3.016 1 96.62 179 SER A O 1
ATOM 1346 N N . ASN A 1 180 ? -18.141 4.949 -1.023 1 97.5 180 ASN A N 1
ATOM 1347 C CA . ASN A 1 180 ? -19.312 5.555 -0.414 1 97.5 180 ASN A CA 1
ATOM 1348 C C . ASN A 1 180 ? -18.938 6.676 0.551 1 97.5 180 ASN A C 1
ATOM 1350 O O . ASN A 1 180 ? -19.797 7.289 1.17 1 97.5 180 ASN A O 1
ATOM 1354 N N . MET A 1 181 ? -17.672 7.008 0.698 1 98.38 181 MET A N 1
ATOM 1355 C CA . MET A 1 181 ? -17.188 8.039 1.609 1 98.38 181 MET A CA 1
ATOM 1356 C C . MET A 1 181 ? -17.266 9.422 0.958 1 98.38 181 MET A C 1
ATOM 1358 O O . MET A 1 181 ? -17.234 9.531 -0.268 1 98.38 181 MET A O 1
ATOM 1362 N N . HIS A 1 182 ? -17.406 10.406 1.788 1 98.38 182 HIS A N 1
ATOM 1363 C CA . HIS A 1 182 ? -17.234 11.789 1.358 1 98.38 182 HIS A CA 1
ATOM 1364 C C . HIS A 1 182 ? -15.766 12.211 1.418 1 98.38 182 HIS A C 1
ATOM 1366 O O . HIS A 1 182 ? -15.227 12.43 2.502 1 98.38 182 HIS A O 1
ATOM 1372 N N . ILE A 1 183 ? -15.133 12.328 0.24 1 98.06 183 ILE A N 1
ATOM 1373 C CA . ILE A 1 183 ? -13.703 12.609 0.208 1 98.06 183 ILE A CA 1
ATOM 1374 C C . ILE A 1 183 ? -13.445 13.898 -0.565 1 98.06 183 ILE A C 1
ATOM 1376 O O . ILE A 1 183 ? -14.07 14.141 -1.604 1 98.06 183 ILE A O 1
ATOM 1380 N N . GLY A 1 184 ? -12.562 14.703 -0.123 1 97.56 184 GLY A N 1
ATOM 1381 C CA . GLY A 1 184 ? -12.242 15.977 -0.747 1 97.56 184 GLY A CA 1
ATOM 1382 C C . GLY A 1 184 ? -12.859 17.172 -0.039 1 97.56 184 GLY A C 1
ATOM 1383 O O . GLY A 1 184 ? -12.891 17.219 1.192 1 97.56 184 GLY A O 1
ATOM 1384 N N . ARG A 1 185 ? -13.195 18.219 -0.848 1 98 185 ARG A N 1
ATOM 1385 C CA . ARG A 1 185 ? -13.953 19.344 -0.322 1 98 185 ARG A CA 1
ATOM 1386 C C . ARG A 1 185 ? -15.414 18.984 -0.105 1 98 185 ARG A C 1
ATOM 1388 O O . ARG A 1 185 ? -16.156 18.766 -1.066 1 98 185 ARG A O 1
ATOM 1395 N N . ILE A 1 186 ? -15.812 18.844 1.121 1 97.88 186 ILE A N 1
ATOM 1396 C CA . ILE A 1 186 ? -17.188 18.469 1.454 1 97.88 186 ILE A CA 1
ATOM 1397 C C . ILE A 1 186 ? -18.078 19.703 1.468 1 97.88 186 ILE A C 1
ATOM 1399 O O . ILE A 1 186 ? -19.172 19.703 0.898 1 97.88 186 ILE A O 1
ATOM 1403 N N . ASP A 1 187 ? -17.625 20.766 2.092 1 97.12 187 ASP A N 1
ATOM 1404 C CA . ASP A 1 187 ? -18.203 22.109 2.066 1 97.12 187 ASP A CA 1
ATOM 1405 C C . ASP A 1 187 ? -17.125 23.172 2.332 1 97.12 187 ASP A C 1
ATOM 1407 O O . ASP A 1 187 ? -15.938 22.859 2.379 1 97.12 187 ASP A O 1
ATOM 1411 N N . SER A 1 188 ? -17.469 24.406 2.449 1 95.75 188 SER A N 1
ATOM 1412 C CA . SER A 1 188 ? -16.516 25.5 2.529 1 95.75 188 SER A CA 1
ATOM 1413 C C . SER A 1 188 ? -15.656 25.406 3.787 1 95.75 188 SER A C 1
ATOM 1415 O O . SER A 1 188 ? -14.578 26 3.867 1 95.75 188 SER A O 1
ATOM 1417 N N . LEU A 1 189 ? -16.031 24.578 4.789 1 97.12 189 LEU A N 1
ATOM 1418 C CA . LEU A 1 189 ? -15.344 24.578 6.074 1 97.12 189 LEU A CA 1
ATOM 1419 C C . LEU A 1 189 ? -14.898 23.172 6.449 1 97.12 189 LEU A C 1
ATOM 1421 O O . LEU A 1 189 ? -14.43 22.938 7.566 1 97.12 189 LEU A O 1
ATOM 1425 N N . THR A 1 190 ? -15.102 22.172 5.5 1 98.12 190 THR A N 1
ATOM 1426 C CA . THR A 1 190 ? -14.844 20.781 5.848 1 98.12 190 THR A CA 1
ATOM 1427 C C . THR A 1 190 ? -14.164 20.047 4.695 1 98.12 190 THR A C 1
ATOM 1429 O O . THR A 1 190 ? -14.578 20.172 3.541 1 98.12 190 THR A O 1
ATOM 1432 N N . THR A 1 191 ? -13.102 19.328 4.984 1 98.25 191 THR A N 1
ATOM 1433 C CA . THR A 1 191 ? -12.391 18.5 4.016 1 98.25 191 THR A CA 1
ATOM 1434 C C . THR A 1 191 ? -12.133 17.109 4.582 1 98.25 191 THR A C 1
ATOM 1436 O O . THR A 1 191 ? -12.18 16.906 5.797 1 98.25 191 THR A O 1
ATOM 1439 N N . SER A 1 192 ? -11.992 16.172 3.77 1 98.5 192 SER A N 1
ATOM 1440 C CA . SER A 1 192 ? -11.547 14.828 4.129 1 98.5 192 SER A CA 1
ATOM 1441 C C . SER A 1 192 ? -10.586 14.266 3.086 1 98.5 192 SER A C 1
ATOM 1443 O O . SER A 1 192 ? -10.594 14.703 1.933 1 98.5 192 SER A O 1
ATOM 1445 N N . ASN A 1 193 ? -9.727 13.406 3.516 1 98.25 193 ASN A N 1
ATOM 1446 C CA . ASN A 1 193 ? -8.742 12.812 2.613 1 98.25 193 ASN A CA 1
ATOM 1447 C C . ASN A 1 193 ? -8.344 11.406 3.059 1 98.25 193 ASN A C 1
ATOM 1449 O O . ASN A 1 193 ? -8.273 11.125 4.258 1 98.25 193 ASN A O 1
ATOM 1453 N N . ILE A 1 194 ? -8.227 10.539 2.111 1 98.5 194 ILE A N 1
ATOM 1454 C CA . ILE A 1 194 ? -7.535 9.273 2.35 1 98.5 194 ILE A CA 1
ATOM 1455 C C . ILE A 1 194 ? -6.078 9.391 1.913 1 98.5 194 ILE A C 1
ATOM 1457 O O . ILE A 1 194 ? -5.789 9.602 0.732 1 98.5 194 ILE A O 1
ATOM 1461 N N . GLY A 1 195 ? -5.207 9.172 2.836 1 97.69 195 GLY A N 1
ATOM 1462 C CA . GLY A 1 195 ? -3.807 9.477 2.588 1 97.69 195 GLY A CA 1
ATOM 1463 C C . GLY A 1 195 ? -3.016 8.281 2.094 1 97.69 195 GLY A C 1
ATOM 1464 O O . GLY A 1 195 ? -2.016 8.438 1.391 1 97.69 195 GLY A O 1
ATOM 1465 N N . GLU A 1 196 ? -3.412 7.117 2.531 1 98.12 196 GLU A N 1
ATOM 1466 C CA . GLU A 1 196 ? -2.668 5.914 2.178 1 98.12 196 GLU A CA 1
ATOM 1467 C C . GLU A 1 196 ? -3.582 4.691 2.135 1 98.12 196 GLU A C 1
ATOM 1469 O O . GLU A 1 196 ? -4.562 4.617 2.879 1 98.12 196 GLU A O 1
ATOM 1474 N N . ILE A 1 197 ? -3.258 3.779 1.254 1 98.69 197 ILE A N 1
ATOM 1475 C CA . ILE A 1 197 ? -3.885 2.465 1.2 1 98.69 197 ILE A CA 1
ATOM 1476 C C . ILE A 1 197 ? -2.828 1.399 0.917 1 98.69 197 ILE A C 1
ATOM 1478 O O . ILE A 1 197 ? -1.93 1.609 0.099 1 98.69 197 ILE A O 1
ATOM 1482 N N . GLU A 1 198 ? -2.932 0.335 1.639 1 98.5 198 GLU A N 1
ATOM 1483 C CA . GLU A 1 198 ? -1.967 -0.744 1.447 1 98.5 198 GLU A CA 1
ATOM 1484 C C . GLU A 1 198 ? -2.572 -2.098 1.809 1 98.5 198 GLU A C 1
ATOM 1486 O O . GLU A 1 198 ? -3.258 -2.225 2.824 1 98.5 198 GLU A O 1
ATOM 1491 N N . GLY A 1 199 ? -2.336 -3.049 0.961 1 98.12 199 GLY A N 1
ATOM 1492 C CA . GLY A 1 199 ? -2.771 -4.398 1.281 1 98.12 199 GLY A CA 1
ATOM 1493 C C . GLY A 1 199 ? -2.363 -5.422 0.237 1 98.12 199 GLY A C 1
ATOM 1494 O O . GLY A 1 199 ? -2.213 -5.086 -0.94 1 98.12 199 GLY A O 1
ATOM 1495 N N . GLY A 1 200 ? -2.182 -6.625 0.731 1 96 200 GLY A N 1
ATOM 1496 C CA . GLY A 1 200 ? -1.932 -7.754 -0.15 1 96 200 GLY A CA 1
ATOM 1497 C C . GLY A 1 200 ? -0.457 -7.984 -0.423 1 96 200 GLY A C 1
ATOM 1498 O O . GLY A 1 200 ? 0.394 -7.633 0.397 1 96 200 GLY A O 1
ATOM 1499 N N . GLY A 1 201 ? -0.234 -8.75 -1.469 1 92.75 201 GLY A N 1
ATOM 1500 C CA . GLY A 1 201 ? 1.085 -9.188 -1.906 1 92.75 201 GLY A CA 1
ATOM 1501 C C . GLY A 1 201 ? 1.05 -10.016 -3.172 1 92.75 201 GLY A C 1
ATOM 1502 O O . GLY A 1 201 ? 0.864 -9.484 -4.27 1 92.75 201 GLY A O 1
ATOM 1503 N N . ALA A 1 202 ? 1.052 -11.367 -3 1 89.06 202 ALA A N 1
ATOM 1504 C CA . ALA A 1 202 ? 1.065 -12.266 -4.152 1 89.06 202 ALA A CA 1
ATOM 1505 C C . ALA A 1 202 ? -0.308 -12.328 -4.812 1 89.06 202 ALA A C 1
ATOM 1507 O O . ALA A 1 202 ? -1.333 -12.375 -4.129 1 89.06 202 ALA A O 1
ATOM 1508 N N . THR A 1 203 ? -0.351 -12.344 -6.145 1 93.44 203 THR A N 1
ATOM 1509 C CA . THR A 1 203 ? -1.611 -12.312 -6.875 1 93.44 203 THR A CA 1
ATOM 1510 C C . THR A 1 203 ? -2.365 -13.633 -6.715 1 93.44 203 THR A C 1
ATOM 1512 O O . THR A 1 203 ? -3.586 -13.68 -6.875 1 93.44 203 THR A O 1
ATOM 1515 N N . ASN A 1 204 ? -1.673 -14.711 -6.387 1 90.75 204 ASN A N 1
ATOM 1516 C CA . ASN A 1 204 ? -2.32 -16.016 -6.305 1 90.75 204 ASN A CA 1
ATOM 1517 C C . ASN A 1 204 ? -2.928 -16.266 -4.926 1 90.75 204 ASN A C 1
ATOM 1519 O O . ASN A 1 204 ? -3.467 -17.328 -4.664 1 90.75 204 ASN A O 1
ATOM 1523 N N . ILE A 1 205 ? -2.838 -15.352 -4.094 1 90.56 205 ILE A N 1
ATOM 1524 C CA . ILE A 1 205 ? -3.402 -15.445 -2.754 1 90.56 205 ILE A CA 1
ATOM 1525 C C . ILE A 1 205 ? -4.469 -14.367 -2.568 1 90.56 205 ILE A C 1
ATOM 1527 O O . ILE A 1 205 ? -4.234 -13.195 -2.867 1 90.56 205 ILE A O 1
ATOM 1531 N N . VAL A 1 206 ? -5.621 -14.727 -2.053 1 96.12 206 VAL A N 1
ATOM 1532 C CA . VAL A 1 206 ? -6.68 -13.773 -1.737 1 96.12 206 VAL A CA 1
ATOM 1533 C C . VAL A 1 206 ? -6.227 -12.852 -0.604 1 96.12 206 VAL A C 1
ATOM 1535 O O . VAL A 1 206 ? -5.781 -13.328 0.446 1 96.12 206 VAL A O 1
ATOM 1538 N N . THR A 1 207 ? -6.332 -11.57 -0.833 1 96.94 207 THR A N 1
ATOM 1539 C CA . THR A 1 207 ? -5.812 -10.594 0.114 1 96.94 207 THR A CA 1
ATOM 1540 C C . THR A 1 207 ? -6.633 -10.594 1.401 1 96.94 207 THR A C 1
ATOM 1542 O O . THR A 1 207 ? -7.84 -10.352 1.374 1 96.94 207 THR A O 1
ATOM 1545 N N . ASP A 1 208 ? -5.965 -10.758 2.557 1 97.38 208 ASP A N 1
ATOM 1546 C CA . ASP A 1 208 ? -6.707 -10.984 3.793 1 97.38 208 ASP A CA 1
ATOM 1547 C C . ASP A 1 208 ? -6.73 -9.719 4.652 1 97.38 208 ASP A C 1
ATOM 1549 O O . ASP A 1 208 ? -7.422 -9.672 5.672 1 97.38 208 ASP A O 1
ATOM 1553 N N . LYS A 1 209 ? -6.012 -8.695 4.234 1 98.44 209 LYS A N 1
ATOM 1554 C CA . LYS A 1 209 ? -5.988 -7.496 5.059 1 98.44 209 LYS A CA 1
ATOM 1555 C C . LYS A 1 209 ? -5.645 -6.262 4.227 1 98.44 209 LYS A C 1
ATOM 1557 O O . LYS A 1 209 ? -4.781 -6.32 3.352 1 98.44 209 LYS A O 1
ATOM 1562 N N . VAL A 1 210 ? -6.277 -5.16 4.473 1 98.62 210 VAL A N 1
ATOM 1563 C CA . VAL A 1 210 ? -5.992 -3.855 3.881 1 98.62 210 VAL A CA 1
ATOM 1564 C C . VAL A 1 210 ? -6.023 -2.779 4.965 1 98.62 210 VAL A C 1
ATOM 1566 O O . VAL A 1 210 ? -6.887 -2.803 5.844 1 98.62 210 VAL A O 1
ATOM 1569 N N . THR A 1 211 ? -5.105 -1.867 4.91 1 98.75 211 THR A N 1
ATOM 1570 C CA . THR A 1 211 ? -5.086 -0.751 5.848 1 98.75 211 THR A CA 1
ATOM 1571 C C . THR A 1 211 ? -5.156 0.581 5.105 1 98.75 211 THR A C 1
ATOM 1573 O O . THR A 1 211 ? -4.684 0.694 3.975 1 98.75 211 THR A O 1
ATOM 1576 N N . LEU A 1 212 ? -5.777 1.557 5.77 1 97.94 212 LEU A N 1
ATOM 1577 C CA . LEU A 1 212 ? -5.938 2.916 5.27 1 97.94 212 LEU A CA 1
ATOM 1578 C C . LEU A 1 212 ? -5.617 3.939 6.355 1 97.94 212 LEU A C 1
ATOM 1580 O O . LEU A 1 212 ? -5.852 3.688 7.539 1 97.94 212 LEU A O 1
ATOM 1584 N N . THR A 1 213 ? -5.086 5.047 5.93 1 98.62 213 THR A N 1
ATOM 1585 C CA . THR A 1 213 ? -5.047 6.23 6.777 1 98.62 213 THR A CA 1
ATOM 1586 C C . THR A 1 213 ? -5.855 7.367 6.16 1 98.62 213 THR A C 1
ATOM 1588 O O . THR A 1 213 ? -5.855 7.543 4.938 1 98.62 213 THR A O 1
ATOM 1591 N N . ALA A 1 214 ? -6.551 8.078 7.016 1 98.69 214 ALA A N 1
ATOM 1592 C CA . ALA A 1 214 ? -7.414 9.164 6.559 1 98.69 214 ALA A CA 1
ATOM 1593 C C . ALA A 1 214 ? -7.418 10.32 7.551 1 98.69 214 ALA A C 1
ATOM 1595 O O . ALA A 1 214 ? -6.863 10.211 8.648 1 98.69 214 ALA A O 1
ATOM 1596 N N . GLU A 1 215 ? -7.934 11.453 7.078 1 98.44 215 GLU A N 1
ATOM 1597 C CA . GLU A 1 215 ? -8.141 12.609 7.945 1 98.44 215 GLU A CA 1
ATOM 1598 C C . GLU A 1 215 ? -9.43 13.352 7.582 1 98.44 215 GLU A C 1
ATOM 1600 O O . GLU A 1 215 ? -9.898 13.258 6.445 1 98.44 215 GLU A O 1
ATOM 1605 N N . ILE A 1 216 ? -10 13.969 8.516 1 98.75 216 ILE A N 1
ATOM 1606 C CA . ILE A 1 216 ? -11.109 14.898 8.352 1 98.75 216 ILE A CA 1
ATOM 1607 C C . ILE A 1 216 ? -10.812 16.203 9.086 1 98.75 216 ILE A C 1
ATOM 1609 O O . ILE A 1 216 ? -10.344 16.188 10.227 1 98.75 216 ILE A O 1
ATOM 1613 N N . ARG A 1 217 ? -11.023 17.312 8.445 1 98.5 217 ARG A N 1
ATOM 1614 C CA . ARG A 1 217 ? -10.867 18.641 9.039 1 98.5 217 ARG A CA 1
ATOM 1615 C C . ARG A 1 217 ? -12.164 19.438 8.938 1 98.5 217 ARG A C 1
ATOM 1617 O O . ARG A 1 217 ? -12.844 19.391 7.91 1 98.5 217 ARG A O 1
ATOM 1624 N N . SER A 1 218 ? -12.531 20.094 10.023 1 98.5 218 SER A N 1
ATOM 1625 C CA . SER A 1 218 ? -13.711 20.953 9.977 1 98.5 218 SER A CA 1
ATOM 1626 C C . SER A 1 218 ? -13.617 22.078 11.008 1 98.5 218 SER A C 1
ATOM 1628 O O . SER A 1 218 ? -13.086 21.891 12.102 1 98.5 218 SER A O 1
ATOM 1630 N N . HIS A 1 219 ? -14.125 23.234 10.656 1 97.88 219 HIS A N 1
ATOM 1631 C CA . HIS A 1 219 ? -14.273 24.359 11.57 1 97.88 219 HIS A CA 1
ATOM 1632 C C . HIS A 1 219 ? -15.508 24.203 12.445 1 97.88 219 HIS A C 1
ATOM 1634 O O . HIS A 1 219 ? -15.695 24.953 13.406 1 97.88 219 HIS A O 1
ATOM 1640 N N . ILE A 1 220 ? -16.312 23.266 12.078 1 97.38 220 ILE A N 1
ATOM 1641 C CA . ILE A 1 220 ? -17.594 23.047 12.75 1 97.38 220 ILE A CA 1
ATOM 1642 C C . ILE A 1 220 ? -17.578 21.688 13.453 1 97.38 220 ILE A C 1
ATOM 1644 O O . ILE A 1 220 ? -17.672 20.641 12.805 1 97.38 220 ILE A O 1
ATOM 1648 N N . PRO A 1 221 ? -17.562 21.703 14.781 1 96.62 221 PRO A N 1
ATOM 1649 C CA . PRO A 1 221 ? -17.469 20.453 15.531 1 96.62 221 PRO A CA 1
ATOM 1650 C C . PRO A 1 221 ? -18.562 19.453 15.156 1 96.62 221 PRO A C 1
ATOM 1652 O O . PRO A 1 221 ? -18.297 18.266 15.016 1 96.62 221 PRO A O 1
ATOM 1655 N N . GLU A 1 222 ? -19.797 19.922 14.945 1 97.94 222 GLU A N 1
ATOM 1656 C CA . GLU A 1 222 ? -20.906 19.047 14.602 1 97.94 222 GLU A CA 1
ATOM 1657 C C . GLU A 1 222 ? -20.672 18.375 13.242 1 97.94 222 GLU A C 1
ATOM 1659 O O . GLU A 1 222 ? -20.969 17.188 13.078 1 97.94 222 GLU A O 1
ATOM 1664 N N . THR A 1 223 ? -20.141 19.141 12.344 1 98.38 223 THR A N 1
ATOM 1665 C CA . THR A 1 223 ? -19.859 18.609 11.016 1 98.38 223 THR A CA 1
ATOM 1666 C C . THR A 1 223 ? -18.719 17.594 11.078 1 98.38 223 THR A C 1
ATOM 1668 O O . THR A 1 223 ? -18.75 16.562 10.398 1 98.38 223 THR A O 1
ATOM 1671 N N . LEU A 1 224 ? -17.703 17.906 11.852 1 98.62 224 LEU A N 1
ATOM 1672 C CA . LEU A 1 224 ? -16.594 16.969 12.031 1 98.62 224 LEU A CA 1
ATOM 1673 C C . LEU A 1 224 ? -17.094 15.625 12.539 1 98.62 224 LEU A C 1
ATOM 1675 O O . LEU A 1 224 ? -16.719 14.578 12 1 98.62 224 LEU A O 1
ATOM 1679 N N . GLU A 1 225 ? -17.922 15.672 13.555 1 98.38 225 GLU A N 1
ATOM 1680 C CA . GLU A 1 225 ? -18.484 14.453 14.133 1 98.38 225 GLU A CA 1
ATOM 1681 C C . GLU A 1 225 ? -19.344 13.711 13.117 1 98.38 225 GLU A C 1
ATOM 1683 O O . GLU A 1 225 ? -19.281 12.484 13.023 1 98.38 225 GLU A O 1
ATOM 1688 N N . TYR A 1 226 ? -20.141 14.398 12.414 1 98.75 226 TYR A N 1
ATOM 1689 C CA . TYR A 1 226 ? -21 13.805 11.406 1 98.75 226 TYR A CA 1
ATOM 1690 C C . TYR A 1 226 ? -20.172 13.055 10.359 1 98.75 226 TYR A C 1
ATOM 1692 O O . TYR A 1 226 ? -20.5 11.922 10.008 1 98.75 226 TYR A O 1
ATOM 1700 N N . GLU A 1 227 ? -19.156 13.719 9.844 1 98.75 227 GLU A N 1
ATOM 1701 C CA . GLU A 1 227 ? -18.344 13.125 8.797 1 98.75 227 GLU A CA 1
ATOM 1702 C C . GLU A 1 227 ? -17.547 11.93 9.32 1 98.75 227 GLU A C 1
ATOM 1704 O O . GLU A 1 227 ? -17.312 10.969 8.586 1 98.75 227 GLU A O 1
ATOM 1709 N N . LEU A 1 228 ? -17.094 12.055 10.555 1 98.75 228 LEU A N 1
ATOM 1710 C CA . LEU A 1 228 ? -16.422 10.93 11.203 1 98.75 228 LEU A CA 1
ATOM 1711 C C . LEU A 1 228 ? -17.359 9.719 11.281 1 98.75 228 LEU A C 1
ATOM 1713 O O . LEU A 1 228 ? -16.953 8.602 10.93 1 98.75 228 LEU A O 1
ATOM 1717 N N . ASN A 1 229 ? -18.547 9.93 11.734 1 98.81 229 ASN A N 1
ATOM 1718 C CA . ASN A 1 229 ? -19.547 8.875 11.836 1 98.81 229 ASN A CA 1
ATOM 1719 C C . ASN A 1 229 ? -19.906 8.32 10.461 1 98.81 229 ASN A C 1
ATOM 1721 O O . ASN A 1 229 ? -20.125 7.113 10.312 1 98.81 229 ASN A O 1
ATOM 1725 N N . HIS A 1 230 ? -20.047 9.188 9.516 1 98.88 230 HIS A N 1
ATOM 1726 C CA . HIS A 1 230 ? -20.344 8.758 8.156 1 98.88 230 HIS A CA 1
ATOM 1727 C C . HIS A 1 230 ? -19.266 7.816 7.625 1 98.88 230 HIS A C 1
ATOM 1729 O O . HIS A 1 230 ? -19.578 6.777 7.039 1 98.88 230 HIS A O 1
ATOM 1735 N N . MET A 1 231 ? -18.031 8.211 7.801 1 98.81 231 MET A N 1
ATOM 1736 C CA . MET A 1 231 ? -16.906 7.395 7.332 1 98.81 231 MET A CA 1
ATOM 1737 C C . MET A 1 231 ? -16.922 6.023 8 1 98.81 231 MET A C 1
ATOM 1739 O O . MET A 1 231 ? -16.75 5.004 7.332 1 98.81 231 MET A O 1
ATOM 1743 N N . GLU A 1 232 ? -17.141 6.035 9.258 1 98.81 232 GLU A N 1
ATOM 1744 C CA . GLU A 1 232 ? -17.188 4.758 9.961 1 98.81 232 GLU A CA 1
ATOM 1745 C C . GLU A 1 232 ? -18.391 3.922 9.492 1 98.81 232 GLU A C 1
ATOM 1747 O O . GLU A 1 232 ? -18.281 2.697 9.383 1 98.81 232 GLU A O 1
ATOM 1752 N N . LYS A 1 233 ? -19.531 4.559 9.305 1 98.88 233 LYS A N 1
ATOM 1753 C CA . LYS A 1 233 ? -20.703 3.855 8.797 1 98.88 233 LYS A CA 1
ATOM 1754 C C . LYS A 1 233 ? -20.391 3.172 7.465 1 98.88 233 LYS A C 1
ATOM 1756 O O . LYS A 1 233 ? -20.875 2.064 7.207 1 98.88 233 LYS A O 1
ATOM 1761 N N . CYS A 1 234 ? -19.656 3.863 6.578 1 98.75 234 CYS A N 1
ATOM 1762 C CA . CYS A 1 234 ? -19.266 3.268 5.305 1 98.75 234 CYS A CA 1
ATOM 1763 C C . CYS A 1 234 ? -18.453 1.996 5.527 1 98.75 234 CYS A C 1
ATOM 1765 O O . CYS A 1 234 ? -18.641 1.01 4.809 1 98.75 234 CYS A O 1
ATOM 1767 N N . CYS A 1 235 ? -17.531 2.023 6.52 1 98.81 235 CYS A N 1
ATOM 1768 C CA . CYS A 1 235 ? -16.75 0.844 6.867 1 98.81 235 CYS A CA 1
ATOM 1769 C C . CYS A 1 235 ? -17.641 -0.275 7.383 1 98.81 235 CYS A C 1
ATOM 1771 O O . CYS A 1 235 ? -17.516 -1.427 6.969 1 98.81 235 CYS A O 1
ATOM 1773 N N . LYS A 1 236 ? -18.547 0.094 8.281 1 98.75 236 LYS A N 1
ATOM 1774 C CA . LYS A 1 236 ? -19.469 -0.866 8.883 1 98.75 236 LYS A CA 1
ATOM 1775 C C . LYS A 1 236 ? -20.344 -1.521 7.82 1 98.75 236 LYS A C 1
ATOM 1777 O O . LYS A 1 236 ? -20.547 -2.738 7.832 1 98.75 236 LYS A O 1
ATOM 1782 N N . ASP A 1 237 ? -20.938 -0.734 6.953 1 98.75 237 ASP A N 1
ATOM 1783 C CA . ASP A 1 237 ? -21.797 -1.239 5.891 1 98.75 237 ASP A CA 1
ATOM 1784 C C . ASP A 1 237 ? -21.047 -2.197 4.973 1 98.75 237 ASP A C 1
ATOM 1786 O O . ASP A 1 237 ? -21.562 -3.244 4.59 1 98.75 237 ASP A O 1
ATOM 1790 N N . ALA A 1 238 ? -19.828 -1.856 4.582 1 98.31 238 ALA A N 1
ATOM 1791 C CA . ALA A 1 238 ? -19.016 -2.723 3.734 1 98.31 238 ALA A CA 1
ATOM 1792 C C . ALA A 1 238 ? -18.703 -4.043 4.434 1 98.31 238 ALA A C 1
ATOM 1794 O O . ALA A 1 238 ? -18.844 -5.117 3.84 1 98.31 238 ALA A O 1
ATOM 1795 N N . ALA A 1 239 ? -18.266 -3.938 5.684 1 98.31 239 ALA A N 1
ATOM 1796 C CA . ALA A 1 239 ? -17.969 -5.141 6.457 1 98.31 239 ALA A CA 1
ATOM 1797 C C . ALA A 1 239 ? -19.203 -6.051 6.551 1 98.31 239 ALA A C 1
ATOM 1799 O O . ALA A 1 239 ? -19.078 -7.273 6.434 1 98.31 239 ALA A O 1
ATOM 1800 N N . SER A 1 240 ? -20.344 -5.43 6.781 1 98.56 240 SER A N 1
ATOM 1801 C CA . SER A 1 240 ? -21.594 -6.184 6.855 1 98.56 240 SER A CA 1
ATOM 1802 C C . SER A 1 240 ? -21.906 -6.844 5.523 1 98.56 240 SER A C 1
ATOM 1804 O O . SER A 1 240 ? -22.281 -8.023 5.48 1 98.56 240 SER A O 1
ATOM 1806 N N . LYS A 1 241 ? -21.828 -6.133 4.484 1 97.75 241 LYS A N 1
ATOM 1807 C CA . LYS A 1 241 ? -22.125 -6.637 3.146 1 97.75 241 LYS A CA 1
ATOM 1808 C C . LYS A 1 241 ? -21.297 -7.875 2.83 1 97.75 24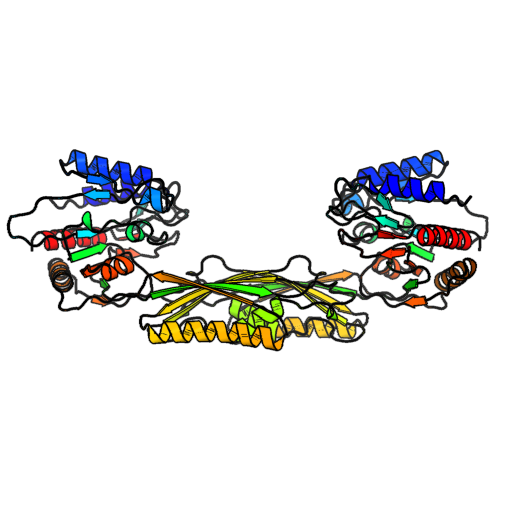1 LYS A C 1
ATOM 1810 O O . LYS A 1 241 ? -21.797 -8.828 2.23 1 97.75 241 LYS A O 1
ATOM 1815 N N . PHE A 1 242 ? -20.062 -7.879 3.223 1 97.56 242 PHE A N 1
ATOM 1816 C CA . PHE A 1 242 ? -19.141 -8.945 2.846 1 97.56 242 PHE A CA 1
ATOM 1817 C C . PHE A 1 242 ? -18.953 -9.93 3.996 1 97.56 242 PHE A C 1
ATOM 1819 O O . PHE A 1 242 ? -18.078 -10.805 3.939 1 97.56 242 PHE A O 1
ATOM 1826 N N . ASN A 1 243 ? -19.703 -9.75 5.055 1 97.69 243 ASN A N 1
ATOM 1827 C CA . ASN A 1 243 ? -19.688 -10.617 6.223 1 97.69 243 ASN A CA 1
ATOM 1828 C C . ASN A 1 243 ? -18.281 -10.734 6.82 1 97.69 243 ASN A C 1
ATOM 1830 O O . ASN A 1 243 ? -17.781 -11.836 7.012 1 97.69 243 ASN A O 1
ATOM 1834 N N . THR A 1 244 ? -17.672 -9.617 7.074 1 98.25 244 THR A N 1
ATOM 1835 C CA . THR A 1 244 ? -16.344 -9.555 7.691 1 98.25 244 THR A CA 1
ATOM 1836 C C . THR A 1 244 ? -16.281 -8.438 8.727 1 98.25 244 THR A C 1
ATOM 1838 O O . THR A 1 244 ? -17.328 -7.926 9.156 1 98.25 244 THR A O 1
ATOM 1841 N N . THR A 1 245 ? -15.031 -8.164 9.25 1 98.62 245 THR A N 1
ATOM 1842 C CA . THR A 1 245 ? -14.875 -7.172 10.312 1 98.62 245 THR A CA 1
ATOM 1843 C C . THR A 1 245 ? -13.93 -6.055 9.867 1 98.62 245 THR A C 1
ATOM 1845 O O . THR A 1 245 ? -13.289 -6.156 8.812 1 98.62 245 THR A O 1
ATOM 1848 N N . TYR A 1 246 ? -13.977 -4.984 10.594 1 98.62 246 TYR A N 1
ATOM 1849 C CA . TYR A 1 246 ? -13.102 -3.834 10.406 1 98.62 246 TYR A CA 1
ATOM 1850 C C . TYR A 1 246 ? -12.68 -3.244 11.75 1 98.62 246 TYR A C 1
ATOM 1852 O O . TYR A 1 246 ? -13.289 -3.535 12.781 1 98.62 246 TYR A O 1
ATOM 1860 N N . THR A 1 247 ? -11.555 -2.588 11.719 1 98.81 247 THR A N 1
ATOM 1861 C CA . THR A 1 247 ? -11.211 -1.717 12.836 1 98.81 247 THR A CA 1
ATOM 1862 C C . THR A 1 247 ? -11.188 -0.255 12.398 1 98.81 247 THR A C 1
ATOM 1864 O O . THR A 1 247 ? -10.867 0.049 11.25 1 98.81 247 THR A O 1
ATOM 1867 N N . PHE A 1 248 ? -11.656 0.571 13.242 1 98.75 248 PHE A N 1
ATOM 1868 C CA . PHE A 1 248 ? -11.719 2.014 13.039 1 98.75 248 PHE A CA 1
ATOM 1869 C C . PHE A 1 248 ? -11.188 2.758 14.258 1 98.75 248 PHE A C 1
ATOM 1871 O O . PHE A 1 248 ? -11.844 2.811 15.297 1 98.75 248 PHE A O 1
ATOM 1878 N N . GLU A 1 249 ? -9.945 3.283 14.102 1 98.75 249 GLU A N 1
ATOM 1879 C CA . GLU A 1 249 ? -9.312 4.055 15.164 1 98.75 249 GLU A CA 1
ATOM 1880 C C . GLU A 1 249 ? -9.156 5.52 14.773 1 98.75 249 GLU A C 1
ATOM 1882 O O . GLU A 1 249 ? -8.766 5.82 13.641 1 98.75 249 GLU A O 1
ATOM 1887 N N . HIS A 1 250 ? -9.547 6.387 15.625 1 98.12 250 HIS A N 1
ATOM 1888 C CA . HIS A 1 250 ? -9.375 7.805 15.336 1 98.12 250 HIS A CA 1
ATOM 1889 C C . HIS A 1 250 ? -8.969 8.578 16.594 1 98.12 250 HIS A C 1
ATOM 1891 O O . HIS A 1 250 ? -9.234 8.125 17.719 1 98.12 250 HIS A O 1
ATOM 1897 N N . ASN A 1 251 ? -8.258 9.648 16.391 1 97.06 251 ASN A N 1
ATOM 1898 C CA . ASN A 1 251 ? -7.844 10.562 17.453 1 97.06 251 ASN A CA 1
ATOM 1899 C C . ASN A 1 251 ? -7.828 12.008 16.969 1 97.06 251 ASN A C 1
ATOM 1901 O O . ASN A 1 251 ? -7.582 12.273 15.789 1 97.06 251 ASN A O 1
ATOM 1905 N N . MET A 1 252 ? -8.141 12.867 17.875 1 95.81 252 MET A N 1
ATOM 1906 C CA . MET A 1 252 ? -8.062 14.289 17.562 1 95.81 252 MET A CA 1
ATOM 1907 C C . MET A 1 252 ? -6.605 14.742 17.453 1 95.81 252 MET A C 1
ATOM 1909 O O . MET A 1 252 ? -5.863 14.711 18.438 1 95.81 252 MET A O 1
ATOM 1913 N N . SER A 1 253 ? -6.277 15.172 16.328 1 94.38 253 SER A N 1
ATOM 1914 C CA . SER A 1 253 ? -4.926 15.688 16.156 1 94.38 253 SER A CA 1
ATOM 1915 C C . SER A 1 253 ? -4.766 17.062 16.797 1 94.38 253 SER A C 1
ATOM 1917 O O . SER A 1 253 ? -3.762 17.344 17.453 1 94.38 253 SER A O 1
ATOM 1919 N N . TYR A 1 254 ? -5.66 17.953 16.578 1 94.44 254 TYR A N 1
ATOM 1920 C CA . TYR A 1 254 ? -5.758 19.266 17.203 1 94.44 254 TYR A CA 1
ATOM 1921 C C . TYR A 1 254 ? -7.184 19.797 17.125 1 94.44 254 TYR A C 1
ATOM 1923 O O . TYR A 1 254 ? -7.93 19.469 16.203 1 94.44 254 TYR A O 1
ATOM 1931 N N . PRO A 1 255 ? -7.57 20.578 18.094 1 96.5 255 PRO A N 1
ATOM 1932 C CA . PRO A 1 255 ? -8.898 21.188 18.078 1 96.5 255 PRO A CA 1
ATOM 1933 C C . PRO A 1 255 ? -8.969 22.422 17.172 1 96.5 255 PRO A C 1
ATOM 1935 O O . PRO A 1 255 ? -7.93 22.922 16.719 1 96.5 255 PRO A O 1
ATOM 1938 N N . SER A 1 256 ? -10.195 22.812 16.891 1 97.12 256 SER A N 1
ATOM 1939 C CA . SER A 1 256 ? -10.367 24.062 16.156 1 97.12 256 SER A CA 1
ATOM 1940 C C . SER A 1 256 ? -10.172 25.266 17.062 1 97.12 256 SER A C 1
ATOM 1942 O O . SER A 1 256 ? -10.156 25.141 18.281 1 97.12 256 SER A O 1
ATOM 1944 N N . PHE A 1 257 ? -9.922 26.469 16.484 1 94.94 257 PHE A N 1
ATOM 1945 C CA . PHE A 1 257 ? -9.922 27.703 17.266 1 94.94 257 PHE A CA 1
ATOM 1946 C C . PHE A 1 257 ? -10.438 28.875 16.438 1 94.94 257 PHE A C 1
ATOM 1948 O O . PHE A 1 257 ? -10.5 28.797 15.211 1 94.94 257 PHE A O 1
ATOM 1955 N N . GLU A 1 258 ? -10.891 29.844 17.125 1 96.31 258 GLU A N 1
ATOM 1956 C CA . GLU A 1 258 ? -11.336 31.109 16.562 1 96.31 258 GLU A CA 1
ATOM 1957 C C . GLU A 1 258 ? -10.961 32.281 17.469 1 96.31 258 GLU A C 1
ATOM 1959 O O . GLU A 1 258 ? -11.234 32.25 18.656 1 96.31 258 GLU A O 1
ATOM 1964 N N . LEU A 1 259 ? -10.312 33.219 16.938 1 97.75 259 LEU A N 1
ATOM 1965 C CA . LEU A 1 259 ? -9.977 34.469 17.641 1 97.75 259 LEU A CA 1
ATOM 1966 C C . LEU A 1 259 ? -11 35.531 17.312 1 97.75 259 LEU A C 1
ATOM 1968 O O . LEU A 1 259 ? -11.281 35.812 16.156 1 97.75 259 LEU A O 1
ATOM 1972 N N . SER A 1 260 ? -11.516 36.156 18.359 1 97.31 260 SER A N 1
ATOM 1973 C CA . SER A 1 260 ? -12.43 37.281 18.141 1 97.31 260 SER A CA 1
ATOM 1974 C C . SER A 1 260 ? -11.742 38.406 17.406 1 97.31 260 SER A C 1
ATOM 1976 O O . SER A 1 260 ? -10.625 38.812 17.766 1 97.31 260 SER A O 1
ATOM 1978 N N . ARG A 1 261 ? -12.445 38.969 16.438 1 96.38 261 ARG A N 1
ATOM 1979 C CA . ARG A 1 261 ? -11.883 40.094 15.695 1 96.38 261 ARG A CA 1
ATOM 1980 C C . ARG A 1 261 ? -11.883 41.344 16.547 1 96.38 261 ARG A C 1
ATOM 1982 O O . ARG A 1 261 ? -11.234 42.344 16.188 1 96.38 261 ARG A O 1
ATOM 1989 N N . ASP A 1 262 ? -12.477 41.25 17.719 1 97.19 262 ASP A N 1
ATOM 1990 C CA . ASP A 1 262 ? -12.492 42.375 18.656 1 97.19 262 ASP A CA 1
ATOM 1991 C C . ASP A 1 262 ? -11.398 42.219 19.703 1 97.19 262 ASP A C 1
ATOM 1993 O O . ASP A 1 262 ? -11.188 43.125 20.531 1 97.19 262 ASP A O 1
ATOM 1997 N N . SER A 1 263 ? -10.758 41.156 19.672 1 96.94 263 SER A N 1
ATOM 1998 C CA . SER A 1 263 ? -9.703 40.906 20.641 1 96.94 263 SER A CA 1
ATOM 1999 C C . SER A 1 263 ? -8.57 41.938 20.5 1 96.94 263 SER A C 1
ATOM 2001 O O . SER A 1 263 ? -8.391 42.5 19.422 1 96.94 263 SER A O 1
ATOM 2003 N N . HIS A 1 264 ? -7.84 42.094 21.516 1 96.12 264 HIS A N 1
ATOM 2004 C CA . HIS A 1 264 ? -6.73 43.031 21.531 1 96.12 264 HIS A CA 1
ATOM 2005 C C . HIS A 1 264 ? -5.668 42.656 20.516 1 96.12 264 HIS A C 1
ATOM 2007 O O . HIS A 1 264 ? -5.203 43.5 19.734 1 96.12 264 HIS A O 1
ATOM 2013 N N . VAL A 1 265 ? -5.293 41.438 20.5 1 96.81 265 VAL A N 1
ATOM 2014 C CA . VAL A 1 265 ? -4.195 41 19.641 1 96.81 265 VAL A CA 1
ATOM 2015 C C . VAL A 1 265 ? -4.605 41.094 18.172 1 96.81 265 VAL A C 1
ATOM 2017 O O . VAL A 1 265 ? -3.773 41.375 17.312 1 96.81 265 VAL A O 1
ATOM 2020 N N . PHE A 1 266 ? -5.895 40.844 17.859 1 97.69 266 PHE A N 1
ATOM 2021 C CA . PHE A 1 266 ? -6.359 41 16.484 1 97.69 266 PHE A CA 1
ATOM 2022 C C . PHE A 1 266 ? -6.27 42.438 16.047 1 97.69 266 PHE A C 1
ATOM 2024 O O . PHE A 1 266 ? -5.738 42.75 14.969 1 97.69 266 PHE A O 1
ATOM 2031 N N . LYS A 1 267 ? -6.73 43.312 16.875 1 97.44 267 LYS A N 1
ATOM 2032 C CA . LYS A 1 267 ? -6.703 44.75 16.562 1 97.44 267 LYS A CA 1
ATOM 2033 C C . LYS A 1 267 ? -5.27 45.281 16.484 1 97.44 267 LYS A C 1
ATOM 2035 O O . LYS A 1 267 ? -4.949 46.094 15.625 1 97.44 267 LYS A O 1
ATOM 2040 N N . LEU A 1 268 ? -4.48 44.781 17.422 1 96.94 268 LEU A N 1
ATOM 2041 C CA . LEU A 1 268 ? -3.064 45.156 17.406 1 96.94 268 LEU A CA 1
ATOM 2042 C C . LEU A 1 268 ? -2.418 44.719 16.078 1 96.94 268 LEU A C 1
ATOM 2044 O O . LEU A 1 268 ? -1.637 45.5 15.508 1 96.94 268 LEU A O 1
ATOM 2048 N N . SER A 1 269 ? -2.734 43.531 15.602 1 97.38 269 SER A N 1
ATOM 2049 C CA . SER A 1 269 ? -2.203 43.031 14.344 1 97.38 269 SER A CA 1
ATOM 2050 C C . SER A 1 269 ? -2.646 43.875 13.164 1 97.38 269 SER A C 1
ATOM 2052 O O . SER A 1 269 ? -1.836 44.219 12.312 1 97.38 269 SER A O 1
ATOM 2054 N N . GLU A 1 270 ? -3.918 44.219 13.156 1 97.62 270 GLU A N 1
ATOM 2055 C CA . GLU A 1 270 ? -4.445 45.062 12.086 1 97.62 270 GLU A CA 1
ATOM 2056 C C . GLU A 1 270 ? -3.729 46.406 12.031 1 97.62 270 GLU A C 1
ATOM 2058 O O . GLU A 1 270 ? -3.314 46.875 10.961 1 97.62 270 GLU A O 1
ATOM 2063 N N . GLU A 1 271 ? -3.6 47 13.156 1 97.38 271 GLU A N 1
ATOM 2064 C CA . GLU A 1 271 ? -2.973 48.312 13.234 1 97.38 271 GLU A CA 1
ATOM 2065 C C . GLU A 1 271 ? -1.516 48.25 12.781 1 97.38 271 GLU A C 1
ATOM 2067 O O . GLU A 1 271 ? -1.062 49.125 12.023 1 97.38 271 GLU A O 1
ATOM 2072 N N . ALA A 1 272 ? -0.83 47.281 13.289 1 97 272 ALA A N 1
ATOM 2073 C CA . ALA A 1 272 ? 0.58 47.125 12.93 1 97 272 ALA A CA 1
ATOM 2074 C C . ALA A 1 272 ? 0.746 46.906 11.43 1 97 272 ALA A C 1
ATOM 2076 O O . ALA A 1 272 ? 1.676 47.438 10.82 1 97 272 ALA A O 1
ATOM 2077 N N . ILE A 1 273 ? -0.147 46.156 10.812 1 97.25 273 ILE A N 1
ATOM 2078 C CA . ILE A 1 273 ? -0.109 45.875 9.383 1 97.25 273 ILE A CA 1
ATOM 2079 C C . ILE A 1 273 ? -0.347 47.156 8.602 1 97.25 273 ILE A C 1
ATOM 2081 O O . ILE A 1 273 ? 0.36 47.438 7.629 1 97.25 273 ILE A O 1
ATOM 2085 N N . ARG A 1 274 ? -1.222 48 9.07 1 97.38 274 ARG A N 1
ATOM 2086 C CA . ARG A 1 274 ? -1.518 49.25 8.414 1 97.38 274 ARG A CA 1
ATOM 2087 C C . ARG A 1 274 ? -0.316 50.188 8.469 1 97.38 274 ARG A C 1
ATOM 2089 O O . ARG A 1 274 ? -0.088 50.969 7.539 1 97.38 274 ARG A O 1
ATOM 2096 N N . GLN A 1 275 ? 0.449 50.094 9.5 1 95.94 275 GLN A N 1
ATOM 2097 C CA . GLN A 1 275 ? 1.587 51 9.703 1 95.94 275 GLN A CA 1
ATOM 2098 C C . GLN A 1 275 ? 2.654 50.781 8.633 1 95.94 275 GLN A C 1
ATOM 2100 O O . GLN A 1 275 ? 3.475 51.656 8.375 1 95.94 275 GLN A O 1
ATOM 2105 N N . VAL A 1 276 ? 2.592 49.625 8.039 1 95.5 276 VAL A N 1
ATOM 2106 C CA . VAL A 1 276 ? 3.604 49.375 7.016 1 95.5 276 VAL A CA 1
ATOM 2107 C C . VAL A 1 276 ? 2.994 49.531 5.629 1 95.5 276 VAL A C 1
ATOM 2109 O O . VAL A 1 276 ? 3.58 49.094 4.629 1 95.5 276 VAL A O 1
ATOM 2112 N N . GLY A 1 277 ? 1.837 49.969 5.512 1 96.31 277 GLY A N 1
ATOM 2113 C CA . GLY A 1 277 ? 1.208 50.312 4.246 1 96.31 277 GLY A CA 1
ATOM 2114 C C . GLY A 1 277 ? 0.481 49.156 3.605 1 96.31 277 GLY A C 1
ATOM 2115 O O . GLY A 1 277 ? 0.21 49.156 2.402 1 96.31 277 GLY A O 1
ATOM 2116 N N . VAL A 1 278 ? 0.204 48.125 4.332 1 96.38 278 VAL A N 1
ATOM 2117 C CA . VAL A 1 278 ? -0.478 46.938 3.828 1 96.38 278 VAL A CA 1
ATOM 2118 C C . VAL A 1 278 ? -1.9 46.875 4.379 1 96.38 278 VAL A C 1
ATOM 2120 O O . VAL A 1 278 ? -2.15 47.312 5.512 1 96.38 278 VAL A O 1
ATOM 2123 N N . VAL A 1 279 ? -2.807 46.438 3.586 1 96.75 279 VAL A N 1
ATOM 2124 C CA . VAL A 1 279 ? -4.195 46.281 4.016 1 96.75 279 VAL A CA 1
ATOM 2125 C C . VAL A 1 279 ? -4.371 44.969 4.766 1 96.75 279 VAL A C 1
ATOM 2127 O O . VAL A 1 279 ? -4.059 43.906 4.234 1 96.75 279 VAL A O 1
ATOM 2130 N N . PRO A 1 280 ? -4.844 45.031 6.012 1 97.31 280 PRO A N 1
ATOM 2131 C CA . PRO A 1 280 ? -5.105 43.781 6.738 1 97.31 280 PRO A CA 1
ATOM 2132 C C . PRO A 1 280 ? -6.137 42.906 6.039 1 97.31 280 PRO A C 1
ATOM 2134 O O . PRO A 1 280 ? -7.133 43.406 5.516 1 97.31 280 PRO A O 1
ATOM 2137 N N . ASN A 1 281 ? -5.914 41.656 5.992 1 96.56 281 ASN A N 1
ATOM 2138 C CA . ASN A 1 281 ? -6.777 40.656 5.359 1 96.56 281 ASN A CA 1
ATOM 2139 C C . ASN A 1 281 ? -7.078 39.5 6.297 1 96.56 281 ASN A C 1
ATOM 2141 O O . ASN A 1 281 ? -6.348 38.5 6.316 1 96.56 281 ASN A O 1
ATOM 2145 N N . PRO A 1 282 ? -8.203 39.562 7.062 1 96.5 282 PRO A N 1
ATOM 2146 C CA . PRO A 1 282 ? -8.594 38.438 7.891 1 96.5 282 PRO A CA 1
ATOM 2147 C C . PRO A 1 282 ? -8.883 37.188 7.07 1 96.5 282 PRO A C 1
ATOM 2149 O O . PRO A 1 282 ? -9.531 37.25 6.023 1 96.5 282 PRO A O 1
ATOM 2152 N N . MET A 1 283 ? -8.406 36.062 7.547 1 93.75 283 MET A N 1
ATOM 2153 C CA . MET A 1 283 ? -8.562 34.844 6.746 1 93.75 283 MET A CA 1
ATOM 2154 C C . MET A 1 283 ? -8.867 33.656 7.637 1 93.75 283 MET A C 1
ATOM 2156 O O . MET A 1 283 ? -8.461 33.594 8.797 1 93.75 283 MET A O 1
ATOM 2160 N N . VAL A 1 284 ? -9.641 32.688 7.086 1 93.81 284 VAL A N 1
ATOM 2161 C CA . VAL A 1 284 ? -9.883 31.359 7.645 1 93.81 284 VAL A CA 1
ATOM 2162 C C . VAL A 1 284 ? -8.969 30.344 6.961 1 93.81 284 VAL A C 1
ATOM 2164 O O . VAL A 1 284 ? -8.93 30.266 5.73 1 93.81 284 VAL A O 1
ATOM 2167 N N . ILE A 1 285 ? -8.172 29.594 7.766 1 91.38 285 ILE A N 1
ATOM 2168 C CA . ILE A 1 285 ? -7.211 28.703 7.117 1 91.38 285 ILE A CA 1
ATOM 2169 C C . ILE A 1 285 ? -7.684 27.266 7.23 1 91.38 285 ILE A C 1
ATOM 2171 O O . ILE A 1 285 ? -8.539 26.938 8.062 1 91.38 285 ILE A O 1
ATOM 2175 N N . GLY A 1 286 ? -7.09 26.438 6.41 1 90.5 286 GLY A N 1
ATOM 2176 C CA . GLY A 1 286 ? -7.508 25.047 6.344 1 90.5 286 GLY A CA 1
ATOM 2177 C C . GLY A 1 286 ? -6.551 24.109 7.051 1 90.5 286 GLY A C 1
ATOM 2178 O O . GLY A 1 286 ? -6.871 22.938 7.27 1 90.5 286 GLY A O 1
ATOM 2179 N N . GLY A 1 287 ? -5.398 24.594 7.406 1 89.12 287 GLY A N 1
ATOM 2180 C CA . GLY A 1 287 ? -4.41 23.781 8.102 1 89.12 287 GLY A CA 1
ATOM 2181 C C . GLY A 1 287 ? -4.375 24.047 9.602 1 89.12 287 GLY A C 1
ATOM 2182 O O . GLY A 1 287 ? -5.152 24.859 10.109 1 89.12 287 GLY A O 1
ATOM 2183 N N . GLY A 1 288 ? -3.555 23.234 10.258 1 88.94 288 GLY A N 1
ATOM 2184 C CA . GLY A 1 288 ? -3.32 23.422 11.68 1 88.94 288 GLY A CA 1
ATOM 2185 C C . GLY A 1 288 ? -2.113 24.297 11.961 1 88.94 288 GLY A C 1
ATOM 2186 O O . GLY A 1 288 ? -1.233 24.453 11.117 1 88.94 288 GLY A O 1
ATOM 2187 N N . SER A 1 289 ? -2.135 24.875 13.109 1 89.81 289 SER A N 1
ATOM 2188 C CA . SER A 1 289 ? -1.062 25.703 13.641 1 89.81 289 SER A CA 1
ATOM 2189 C C . SER A 1 289 ? -0.924 25.531 15.148 1 89.81 289 SER A C 1
ATOM 2191 O O . SER A 1 289 ? -1.777 24.906 15.789 1 89.81 289 SER A O 1
ATOM 2193 N N . ASP A 1 290 ? 0.153 26.047 15.656 1 92 290 ASP A N 1
ATOM 2194 C CA . ASP A 1 290 ? 0.316 26.062 17.109 1 92 290 ASP A CA 1
ATOM 2195 C C . ASP A 1 290 ? -0.873 26.734 17.781 1 92 290 ASP A C 1
ATOM 2197 O O . ASP A 1 290 ? -1.23 26.406 18.906 1 92 290 ASP A O 1
ATOM 2201 N N . ALA A 1 291 ? -1.442 27.625 17.062 1 93.5 291 ALA A N 1
ATOM 2202 C CA . ALA A 1 291 ? -2.576 28.375 17.594 1 93.5 291 ALA A CA 1
ATOM 2203 C C . ALA A 1 291 ? -3.715 27.453 17.984 1 93.5 291 ALA A C 1
ATOM 2205 O O . ALA A 1 291 ? -4.453 27.734 18.938 1 93.5 291 ALA A O 1
ATOM 2206 N N . ASN A 1 292 ? -3.854 26.375 17.297 1 95.06 292 ASN A N 1
ATOM 2207 C CA . ASN A 1 292 ? -4.918 25.422 17.609 1 95.06 292 ASN A CA 1
ATOM 2208 C C . ASN A 1 292 ? -4.789 24.891 19.031 1 95.06 292 ASN A C 1
ATOM 2210 O O . ASN A 1 292 ? -5.789 24.734 19.734 1 95.06 292 ASN A O 1
ATOM 2214 N N . ILE A 1 293 ? -3.598 24.656 19.422 1 93.56 293 ILE A N 1
ATOM 2215 C CA . ILE A 1 293 ? -3.336 24.125 20.75 1 93.56 293 ILE A CA 1
ATOM 2216 C C . ILE A 1 293 ? -3.355 25.266 21.781 1 93.56 293 ILE A C 1
ATOM 2218 O O . ILE A 1 293 ? -4.051 25.172 22.797 1 93.56 293 ILE A O 1
ATOM 2222 N N . LEU A 1 294 ? -2.695 26.312 21.5 1 93.94 294 LEU A N 1
ATOM 2223 C CA . LEU A 1 294 ? -2.518 27.422 22.422 1 93.94 294 LEU A CA 1
ATOM 2224 C C . LEU A 1 294 ? -3.85 28.109 22.719 1 93.94 294 LEU A C 1
ATOM 2226 O O . LEU A 1 294 ? -4.129 28.453 23.875 1 93.94 294 LEU A O 1
ATOM 2230 N N . ALA A 1 295 ? -4.594 28.297 21.719 1 95 295 ALA A N 1
ATOM 2231 C CA . ALA A 1 295 ? -5.898 28.922 21.922 1 95 295 ALA A CA 1
ATOM 2232 C C . ALA A 1 295 ? -6.762 28.094 22.875 1 95 295 ALA A C 1
ATOM 2234 O O . ALA A 1 295 ? -7.516 28.656 23.672 1 95 295 ALA A O 1
ATOM 2235 N N . ASN A 1 296 ? -6.66 26.844 22.797 1 94.56 296 ASN A N 1
ATOM 2236 C CA . ASN A 1 296 ? -7.465 25.953 23.641 1 94.56 296 ASN A CA 1
ATOM 2237 C C . ASN A 1 296 ? -6.875 25.828 25.031 1 94.56 296 ASN A C 1
ATOM 2239 O O . ASN A 1 296 ? -7.477 25.203 25.906 1 94.56 296 ASN A O 1
ATOM 2243 N N . LEU A 1 297 ? -5.75 26.391 25.266 1 92.62 297 LEU A N 1
ATOM 2244 C CA . LEU A 1 297 ? -5.176 26.547 26.594 1 92.62 297 LEU A CA 1
ATOM 2245 C C . LEU A 1 297 ? -5.527 27.906 27.188 1 92.62 297 LEU A C 1
ATOM 2247 O O . LEU A 1 297 ? -5.102 28.219 28.312 1 92.62 297 LEU A O 1
ATOM 2251 N N . GLY A 1 298 ? -6.207 28.75 26.406 1 93.5 298 GLY A N 1
ATOM 2252 C CA . GLY A 1 298 ? -6.703 30 26.953 1 93.5 298 GLY A CA 1
ATOM 2253 C C . GLY A 1 298 ? -5.996 31.219 26.375 1 93.5 298 GLY A C 1
ATOM 2254 O O . GLY A 1 298 ? -6.25 32.344 26.812 1 93.5 298 GLY A O 1
ATOM 2255 N N . TYR A 1 299 ? -5.16 31.016 25.438 1 95.31 299 TYR A N 1
ATOM 2256 C CA . TYR A 1 299 ? -4.426 32.125 24.844 1 95.31 299 TYR A CA 1
ATOM 2257 C C . TYR A 1 299 ? -5.191 32.75 23.672 1 95.31 299 TYR A C 1
ATOM 2259 O O . TYR A 1 299 ? -5.977 32.031 23.016 1 95.31 299 TYR A O 1
ATOM 2267 N N . ASN A 1 300 ? -5.004 34.031 23.453 1 97 300 ASN A N 1
ATOM 2268 C CA . ASN A 1 300 ? -5.457 34.719 22.25 1 97 300 ASN A CA 1
ATOM 2269 C C . ASN A 1 300 ? -4.387 34.688 21.156 1 97 300 ASN A C 1
ATOM 2271 O O . ASN A 1 300 ? -3.369 35.375 21.266 1 97 300 ASN A O 1
ATOM 2275 N N . CYS A 1 301 ? -4.715 33.969 20.078 1 96.31 301 CYS A N 1
ATOM 2276 C CA . CYS A 1 301 ? -3.66 33.719 19.109 1 96.31 301 CYS A CA 1
ATOM 2277 C C . CYS A 1 301 ? -4.016 34.312 17.75 1 96.31 301 CYS A C 1
ATOM 2279 O O . CYS A 1 301 ? -5.062 34 17.188 1 96.31 301 CYS A O 1
ATOM 2281 N N . ALA A 1 302 ? -3.184 35.156 17.219 1 96.69 302 ALA A N 1
ATOM 2282 C CA . ALA A 1 302 ? -3.244 35.625 15.836 1 96.69 302 ALA A CA 1
ATOM 2283 C C . ALA A 1 302 ? -2.111 35 15.016 1 96.69 302 ALA A C 1
ATOM 2285 O O . ALA A 1 302 ? -0.956 35 15.445 1 96.69 302 ALA A O 1
ATOM 2286 N N . ILE A 1 303 ? -2.512 34.469 13.836 1 95 303 ILE A N 1
ATOM 2287 C CA . ILE A 1 303 ? -1.505 33.906 12.945 1 95 303 ILE A CA 1
ATOM 2288 C C . ILE A 1 303 ? -1.229 34.906 11.805 1 95 303 ILE A C 1
ATOM 2290 O O . ILE A 1 303 ? -2.15 35.312 11.109 1 95 303 ILE A O 1
ATOM 2294 N N . LEU A 1 304 ? 0.036 35.219 11.578 1 94.5 304 LEU A N 1
ATOM 2295 C CA . LEU A 1 304 ? 0.386 36.219 10.562 1 94.5 304 LEU A CA 1
ATOM 2296 C C . LEU A 1 304 ? 1.245 35.562 9.469 1 94.5 304 LEU A C 1
ATOM 2298 O O . LEU A 1 304 ? 1.985 34.625 9.734 1 94.5 304 LEU A O 1
ATOM 2302 N N . SER A 1 305 ? 1.143 36.125 8.312 1 91.12 305 SER A N 1
ATOM 2303 C CA . SER A 1 305 ? 1.947 35.688 7.18 1 91.12 305 SER A CA 1
ATOM 2304 C C . SER A 1 305 ? 3.318 36.375 7.18 1 91.12 305 SER A C 1
ATOM 2306 O O . SER A 1 305 ? 3.457 37.5 7.617 1 91.12 305 SER A O 1
ATOM 2308 N N . LEU A 1 306 ? 4.273 35.625 6.605 1 86.56 306 LEU A N 1
ATOM 2309 C CA . LEU A 1 306 ? 5.645 36.094 6.539 1 86.56 306 LEU A CA 1
ATOM 2310 C C . LEU A 1 306 ? 6.105 36.25 5.094 1 86.56 306 LEU A C 1
ATOM 2312 O O . LEU A 1 306 ? 7.285 36.5 4.832 1 86.56 306 LEU A O 1
ATOM 2316 N N . GLY A 1 307 ? 5.242 36 4.199 1 86.75 307 GLY A N 1
ATOM 2317 C CA . GLY A 1 307 ? 5.613 36.094 2.797 1 86.75 307 GLY A CA 1
ATOM 2318 C C . GLY A 1 307 ? 6.293 34.844 2.279 1 86.75 307 GLY A C 1
ATOM 2319 O O . GLY A 1 307 ? 7.254 34.906 1.511 1 86.75 307 GLY A O 1
ATOM 2320 N N . MET A 1 308 ? 5.938 33.781 2.83 1 88.5 308 MET A N 1
ATOM 2321 C CA . MET A 1 308 ? 6.441 32.5 2.35 1 88.5 308 MET A CA 1
ATOM 2322 C C . MET A 1 308 ? 5.504 31.922 1.304 1 88.5 308 MET A C 1
ATOM 2324 O O . MET A 1 308 ? 4.281 31.953 1.463 1 88.5 308 MET A O 1
ATOM 2328 N N . TYR A 1 309 ? 6.105 31.312 0.278 1 87.38 309 TYR A N 1
ATOM 2329 C CA . TYR A 1 309 ? 5.328 30.797 -0.844 1 87.38 309 TYR A CA 1
ATOM 2330 C C . TYR A 1 309 ? 5.773 29.391 -1.208 1 87.38 309 TYR A C 1
ATOM 2332 O O . TYR A 1 309 ? 6.926 29.016 -0.971 1 87.38 309 TYR A O 1
ATOM 2340 N N . ASP A 1 310 ? 4.801 28.594 -1.76 1 83.56 310 ASP A N 1
ATOM 2341 C CA . ASP A 1 310 ? 5.023 27.219 -2.178 1 83.56 310 ASP A CA 1
ATOM 2342 C C . ASP A 1 310 ? 5.586 26.375 -1.028 1 83.56 310 ASP A C 1
ATOM 2344 O O . ASP A 1 310 ? 6.586 25.688 -1.194 1 83.56 310 ASP A O 1
ATOM 2348 N N . VAL A 1 311 ? 4.945 26.547 0.084 1 78.94 311 VAL A N 1
ATOM 2349 C CA . VAL A 1 311 ? 5.449 25.984 1.329 1 78.94 311 VAL A CA 1
ATOM 2350 C C . VAL A 1 311 ? 5.387 24.453 1.266 1 78.94 311 VAL A C 1
ATOM 2352 O O . VAL A 1 311 ? 4.551 23.891 0.559 1 78.94 311 VAL A O 1
ATOM 2355 N N . HIS A 1 312 ? 6.277 23.766 1.906 1 75.69 312 HIS A N 1
ATOM 2356 C CA . HIS A 1 312 ? 6.348 22.312 2.043 1 75.69 312 HIS A CA 1
ATOM 2357 C C . HIS A 1 312 ? 6.75 21.656 0.727 1 75.69 312 HIS A C 1
ATOM 2359 O O . HIS A 1 312 ? 6.457 20.484 0.501 1 75.69 312 HIS A O 1
ATOM 2365 N N . THR A 1 313 ? 7.332 22.438 -0.175 1 79.88 313 THR A N 1
ATOM 2366 C CA . THR A 1 313 ? 7.859 21.906 -1.426 1 79.88 313 THR A CA 1
ATOM 2367 C C . THR A 1 313 ? 9.305 22.344 -1.638 1 79.88 313 THR A C 1
ATOM 2369 O O . THR A 1 313 ? 9.789 23.25 -0.954 1 79.88 313 THR A O 1
ATOM 2372 N N . VAL A 1 314 ? 9.914 21.719 -2.631 1 86.75 314 VAL A N 1
ATOM 2373 C CA . VAL A 1 314 ? 11.289 22.078 -2.955 1 86.75 314 VAL A CA 1
ATOM 2374 C C . VAL A 1 314 ? 11.305 23.406 -3.727 1 86.75 314 VAL A C 1
ATOM 2376 O O . VAL A 1 314 ? 12.375 23.969 -3.965 1 86.75 314 VAL A O 1
ATOM 2379 N N . ASN A 1 315 ? 10.133 23.969 -4.031 1 88.06 315 ASN A N 1
ATOM 2380 C CA . ASN A 1 315 ? 10.023 25.25 -4.715 1 88.06 315 ASN A CA 1
ATOM 2381 C C . ASN A 1 315 ? 9.742 26.375 -3.73 1 88.06 315 ASN A C 1
ATOM 2383 O O . ASN A 1 315 ? 9.469 27.516 -4.141 1 88.06 315 ASN A O 1
ATOM 2387 N N . GLU A 1 316 ? 9.758 26.062 -2.531 1 88.38 316 GLU A N 1
ATOM 2388 C CA . GLU A 1 316 ? 9.477 27.031 -1.478 1 88.38 316 GLU A CA 1
ATOM 2389 C C . GLU A 1 316 ? 10.398 28.25 -1.583 1 88.38 316 GLU A C 1
ATOM 2391 O O . GLU A 1 316 ? 11.594 28.094 -1.864 1 88.38 316 GLU A O 1
ATOM 2396 N N . TYR A 1 317 ? 9.828 29.469 -1.38 1 92.25 317 TYR A N 1
ATOM 2397 C CA . TYR A 1 317 ? 10.656 30.672 -1.384 1 92.25 317 TYR A CA 1
ATOM 2398 C C . TYR A 1 317 ? 10.062 31.734 -0.468 1 92.25 317 TYR A C 1
ATOM 2400 O O . TYR A 1 317 ? 8.898 31.641 -0.063 1 92.25 317 TYR A O 1
ATOM 2408 N N . VAL A 1 318 ? 10.906 32.688 -0.118 1 92.81 318 VAL A N 1
ATOM 2409 C CA . VAL A 1 318 ? 10.492 33.844 0.697 1 92.81 318 VAL A CA 1
ATOM 2410 C C . VAL A 1 318 ? 10.789 35.125 -0.043 1 92.81 318 VAL A C 1
ATOM 2412 O O . VAL A 1 318 ? 11.828 35.25 -0.692 1 92.81 318 VAL A O 1
ATOM 2415 N N . ASN A 1 319 ? 9.828 36.031 -0.015 1 93.94 319 ASN A N 1
ATOM 2416 C CA . ASN A 1 319 ? 10.039 37.375 -0.514 1 93.94 319 ASN A CA 1
ATOM 2417 C C . ASN A 1 319 ? 10.727 38.25 0.525 1 93.94 319 ASN A C 1
ATOM 2419 O O . ASN A 1 319 ? 10.18 38.5 1.601 1 93.94 319 ASN A O 1
ATOM 2423 N N . ILE A 1 320 ? 11.867 38.844 0.168 1 93.62 320 ILE A N 1
ATOM 2424 C CA . ILE A 1 320 ? 12.727 39.531 1.12 1 93.62 320 ILE A CA 1
ATOM 2425 C C . ILE A 1 320 ? 12.039 40.812 1.6 1 93.62 320 ILE A C 1
ATOM 2427 O O . ILE A 1 320 ? 12.094 41.156 2.785 1 93.62 320 ILE A O 1
ATOM 2431 N N . ASP A 1 321 ? 11.43 41.438 0.717 1 94.94 321 ASP A N 1
ATOM 2432 C CA . ASP A 1 321 ? 10.734 42.688 1.093 1 94.94 321 ASP A CA 1
ATOM 2433 C C . ASP A 1 321 ? 9.578 42.375 2.047 1 94.94 321 ASP A C 1
ATOM 2435 O O . ASP A 1 321 ? 9.367 43.125 3.018 1 94.94 321 ASP A O 1
ATOM 2439 N N . GLU A 1 322 ? 8.883 41.375 1.774 1 94.06 322 GLU A N 1
ATOM 2440 C CA . GLU A 1 322 ? 7.762 41 2.635 1 94.06 322 GLU A CA 1
ATOM 2441 C C . GLU A 1 322 ? 8.258 40.5 3.996 1 94.06 322 GLU A C 1
ATOM 2443 O O . GLU A 1 322 ? 7.637 40.781 5.023 1 94.06 322 GLU A O 1
ATOM 2448 N N . LEU A 1 323 ? 9.32 39.781 3.959 1 93.25 323 LEU A N 1
ATOM 2449 C CA . LEU A 1 323 ? 9.922 39.344 5.215 1 93.25 323 LEU A CA 1
ATOM 2450 C C . LEU A 1 323 ? 10.32 40.562 6.074 1 93.25 323 LEU A C 1
ATOM 2452 O O . LEU A 1 323 ? 10.086 40.562 7.285 1 93.25 323 LEU A O 1
ATOM 2456 N N . TYR A 1 324 ? 10.914 41.469 5.445 1 94.56 324 TYR A N 1
ATOM 2457 C CA . TYR A 1 324 ? 11.312 42.688 6.164 1 94.56 324 TYR A CA 1
ATOM 2458 C C . TYR A 1 324 ? 10.094 43.469 6.668 1 94.56 324 TYR A C 1
ATOM 2460 O O . TYR A 1 324 ? 10.102 43.969 7.785 1 94.56 324 TYR A O 1
ATOM 2468 N N . ASP A 1 325 ? 9.086 43.5 5.832 1 95.38 325 ASP A N 1
ATOM 2469 C CA . ASP A 1 325 ? 7.852 44.156 6.25 1 95.38 325 ASP A CA 1
ATOM 2470 C C . ASP A 1 325 ? 7.227 43.469 7.449 1 95.38 325 ASP A C 1
ATOM 2472 O O . ASP A 1 325 ? 6.641 44.094 8.32 1 95.38 325 ASP A O 1
ATOM 2476 N N . THR A 1 326 ? 7.309 42.219 7.484 1 94.12 326 THR A N 1
ATOM 2477 C CA . THR A 1 326 ? 6.812 41.469 8.641 1 94.12 326 THR A CA 1
ATOM 2478 C C . THR A 1 326 ? 7.586 41.844 9.898 1 94.12 326 THR A C 1
ATOM 2480 O O . THR A 1 326 ? 7 42 10.977 1 94.12 326 THR A O 1
ATOM 2483 N N . ALA A 1 327 ? 8.891 42 9.766 1 94.5 327 ALA A N 1
ATOM 2484 C CA . ALA A 1 327 ? 9.695 42.469 10.898 1 94.5 327 ALA A CA 1
ATOM 2485 C C . ALA A 1 327 ? 9.234 43.812 11.375 1 94.5 327 ALA A C 1
ATOM 2487 O O . ALA A 1 327 ? 9.172 44.094 12.578 1 94.5 327 ALA A O 1
ATOM 2488 N N . LYS A 1 328 ? 8.922 44.656 10.438 1 96.25 328 LYS A N 1
ATOM 2489 C CA . LYS A 1 328 ? 8.398 46 10.789 1 96.25 328 LYS A CA 1
ATOM 2490 C C . LYS A 1 328 ? 7.07 45.875 11.531 1 96.25 328 LYS A C 1
ATOM 2492 O O . LYS A 1 328 ? 6.82 46.625 12.477 1 96.25 328 LYS A O 1
ATOM 2497 N N . ILE A 1 329 ? 6.242 45 11.055 1 95.94 329 ILE A N 1
ATOM 2498 C CA . ILE A 1 329 ? 4.949 44.781 11.688 1 95.94 329 ILE A CA 1
ATOM 2499 C C . ILE A 1 329 ? 5.156 44.375 13.148 1 95.94 329 ILE A C 1
ATOM 2501 O O . ILE A 1 329 ? 4.57 44.969 14.055 1 95.94 329 ILE A O 1
ATOM 2505 N N . VAL A 1 330 ? 6.016 43.469 13.367 1 94.5 330 VAL A N 1
ATOM 2506 C CA . VAL A 1 330 ? 6.297 42.969 14.719 1 94.5 330 VAL A CA 1
ATOM 2507 C C . VAL A 1 330 ? 6.863 44.125 15.562 1 94.5 330 VAL A C 1
ATOM 2509 O O . VAL A 1 330 ? 6.492 44.281 16.734 1 94.5 330 VAL A O 1
ATOM 2512 N N . TYR A 1 331 ? 7.75 44.875 14.969 1 94.5 331 TYR A N 1
ATOM 2513 C CA . TYR A 1 331 ? 8.328 46.031 15.656 1 94.5 331 TYR A CA 1
ATOM 2514 C C . TYR A 1 331 ? 7.246 46.969 16.109 1 94.5 331 TYR A C 1
ATOM 2516 O O . TYR A 1 331 ? 7.262 47.438 17.266 1 94.5 331 TYR A O 1
ATOM 2524 N N . HIS A 1 332 ? 6.34 47.25 15.242 1 94.56 332 HIS A N 1
ATOM 2525 C CA . HIS A 1 332 ? 5.254 48.156 15.57 1 94.56 332 HIS A CA 1
ATOM 2526 C C . HIS A 1 332 ? 4.352 47.594 16.656 1 94.56 332 HIS A C 1
ATOM 2528 O O . HIS A 1 332 ? 3.836 48.312 17.5 1 94.56 332 HIS A O 1
ATOM 2534 N N . MET A 1 333 ? 4.148 46.312 16.688 1 94 333 MET A N 1
ATOM 2535 C CA . MET A 1 333 ? 3.322 45.656 17.703 1 94 333 MET A CA 1
ATOM 2536 C C . MET A 1 333 ? 3.936 45.812 19.094 1 94 333 MET A C 1
ATOM 2538 O O . MET A 1 333 ? 3.217 46 20.062 1 94 333 MET A O 1
ATOM 2542 N N . ILE A 1 334 ? 5.207 45.719 19.125 1 90.69 334 ILE A N 1
ATOM 2543 C CA . ILE A 1 334 ? 5.906 45.812 20.406 1 90.69 334 ILE A CA 1
ATOM 2544 C C . ILE A 1 334 ? 5.91 47.25 20.891 1 90.69 334 ILE A C 1
ATOM 2546 O O . ILE A 1 334 ? 5.863 47.5 22.094 1 90.69 334 ILE A O 1
ATOM 2550 N N . LYS A 1 335 ? 5.883 48.156 20 1 87 335 LYS A N 1
ATOM 2551 C CA . LYS A 1 335 ? 5.914 49.562 20.359 1 87 335 LYS A CA 1
ATOM 2552 C C . LYS A 1 335 ? 4.531 50.062 20.766 1 87 335 LYS A C 1
ATOM 2554 O O . LYS A 1 335 ? 4.406 50.969 21.594 1 87 335 LYS A O 1
ATOM 2559 N N . LEU A 1 336 ? 3.566 49.625 20.172 1 75.94 336 LEU A N 1
ATOM 2560 C CA . LEU A 1 336 ? 2.197 50.031 20.438 1 75.94 336 LEU A CA 1
ATOM 2561 C C . LEU A 1 336 ? 1.749 49.562 21.828 1 75.94 336 LEU A C 1
ATOM 2563 O O . LEU A 1 336 ? 1.01 50.281 22.516 1 75.94 336 LEU A O 1
ATOM 2567 N N . MET B 1 1 ? 14.773 -51.562 -7.816 1 75.06 1 MET B N 1
ATOM 2568 C CA . MET B 1 1 ? 13.688 -52.125 -7.039 1 75.06 1 MET B CA 1
ATOM 2569 C C . MET B 1 1 ? 13.078 -51.125 -6.094 1 75.06 1 MET B C 1
ATOM 2571 O O . MET B 1 1 ? 13.773 -50.219 -5.605 1 75.06 1 MET B O 1
ATOM 2575 N N . LEU B 1 2 ? 11.797 -51.188 -6.062 1 88.06 2 LEU B N 1
ATOM 2576 C CA . LEU B 1 2 ? 11.047 -50.312 -5.141 1 88.06 2 LEU B CA 1
ATOM 2577 C C . LEU B 1 2 ? 11.469 -50.594 -3.699 1 88.06 2 LEU B C 1
ATOM 2579 O O . LEU B 1 2 ? 11.586 -51.75 -3.279 1 88.06 2 LEU B O 1
ATOM 2583 N N . ASP B 1 3 ? 11.859 -49.531 -3.002 1 93.56 3 ASP B N 1
ATOM 2584 C CA . ASP B 1 3 ? 12.281 -49.562 -1.605 1 93.56 3 ASP B CA 1
ATOM 2585 C C . ASP B 1 3 ? 11.727 -48.375 -0.833 1 93.56 3 ASP B C 1
ATOM 2587 O O . ASP B 1 3 ? 12.188 -47.25 -1.013 1 93.56 3 ASP B O 1
ATOM 2591 N N . LYS B 1 4 ? 10.805 -48.688 0.089 1 94.38 4 LYS B N 1
ATOM 2592 C CA . LYS B 1 4 ? 10.094 -47.625 0.807 1 94.38 4 LYS B CA 1
ATOM 2593 C C . LYS B 1 4 ? 11.047 -46.844 1.69 1 94.38 4 LYS B C 1
ATOM 2595 O O . LYS B 1 4 ? 10.953 -45.625 1.758 1 94.38 4 LYS B O 1
ATOM 2600 N N . ASN B 1 5 ? 11.93 -47.5 2.268 1 94.25 5 ASN B N 1
ATOM 2601 C CA . ASN B 1 5 ? 12.891 -46.844 3.137 1 94.25 5 ASN B CA 1
ATOM 2602 C C . ASN B 1 5 ? 13.82 -45.938 2.342 1 94.25 5 ASN B C 1
ATOM 2604 O O . ASN B 1 5 ? 14.125 -44.812 2.781 1 94.25 5 ASN B O 1
ATOM 2608 N N . ARG B 1 6 ? 14.273 -46.406 1.258 1 94.62 6 ARG B N 1
ATOM 2609 C CA . ARG B 1 6 ? 15.117 -45.594 0.396 1 94.62 6 ARG B CA 1
ATOM 2610 C C . ARG B 1 6 ? 14.375 -44.344 -0.064 1 94.62 6 ARG B C 1
ATOM 2612 O O . ARG B 1 6 ? 14.953 -43.25 -0.105 1 94.62 6 ARG B O 1
ATOM 2619 N N . LEU B 1 7 ? 13.156 -44.5 -0.428 1 94.69 7 LEU B N 1
ATOM 2620 C CA . LEU B 1 7 ? 12.336 -43.375 -0.878 1 94.69 7 LEU B CA 1
ATOM 2621 C C . LEU B 1 7 ? 12.211 -42.312 0.211 1 94.69 7 LEU B C 1
ATOM 2623 O O . LEU B 1 7 ? 12.406 -41.125 -0.05 1 94.69 7 LEU B O 1
ATOM 2627 N N . ILE B 1 8 ? 11.906 -42.75 1.415 1 92.94 8 ILE B N 1
ATOM 2628 C CA . ILE B 1 8 ? 11.711 -41.844 2.541 1 92.94 8 ILE B CA 1
ATOM 2629 C C . ILE B 1 8 ? 13.016 -41.125 2.865 1 92.94 8 ILE B C 1
ATOM 2631 O O . ILE B 1 8 ? 13.031 -39.906 3.074 1 92.94 8 ILE B O 1
ATOM 2635 N N . ASN B 1 9 ? 14.062 -41.875 2.885 1 93.75 9 ASN B N 1
ATOM 2636 C CA . ASN B 1 9 ? 15.367 -41.312 3.191 1 93.75 9 ASN B CA 1
ATOM 2637 C C . ASN B 1 9 ? 15.773 -40.25 2.152 1 93.75 9 ASN B C 1
ATOM 2639 O O . ASN B 1 9 ? 16.297 -39.188 2.504 1 93.75 9 ASN B O 1
ATOM 2643 N N . ASN B 1 10 ? 15.594 -40.594 0.889 1 94.06 10 ASN B N 1
ATOM 2644 C CA . ASN B 1 10 ? 15.891 -39.656 -0.174 1 94.06 10 ASN B CA 1
ATOM 2645 C C . ASN B 1 10 ? 15.055 -38.375 -0.038 1 94.06 10 ASN B C 1
ATOM 2647 O O . ASN B 1 10 ? 15.578 -37.25 -0.206 1 94.06 10 ASN B O 1
ATOM 2651 N N . PHE B 1 11 ? 13.773 -38.594 0.264 1 93.38 11 PHE B N 1
ATOM 2652 C CA . PHE B 1 11 ? 12.891 -37.469 0.431 1 93.38 11 PHE B CA 1
ATOM 2653 C C . PHE B 1 11 ? 13.375 -36.562 1.556 1 93.38 11 PHE B C 1
ATOM 2655 O O . PHE B 1 11 ? 13.469 -35.344 1.384 1 93.38 11 PHE B O 1
ATOM 2662 N N . MET B 1 12 ? 13.727 -37.156 2.654 1 93.69 12 MET B N 1
ATOM 2663 C CA . MET B 1 12 ? 14.203 -36.406 3.82 1 93.69 12 MET B CA 1
ATOM 2664 C C . MET B 1 12 ? 15.484 -35.656 3.496 1 93.69 12 MET B C 1
ATOM 2666 O O . MET B 1 12 ? 15.656 -34.5 3.906 1 93.69 12 MET B O 1
ATOM 2670 N N . ASP B 1 13 ? 16.344 -36.281 2.781 1 93.88 13 ASP B N 1
ATOM 2671 C CA . ASP B 1 13 ? 17.609 -35.656 2.402 1 93.88 13 ASP B CA 1
ATOM 2672 C C . ASP B 1 13 ? 17.375 -34.469 1.465 1 93.88 13 ASP B C 1
ATOM 2674 O O . ASP B 1 13 ? 17.984 -33.406 1.631 1 93.88 13 ASP B O 1
ATOM 2678 N N . MET B 1 14 ? 16.516 -34.625 0.524 1 94.19 14 MET B N 1
ATOM 2679 C CA . MET B 1 14 ? 16.281 -33.625 -0.505 1 94.19 14 MET B CA 1
ATOM 2680 C C . MET B 1 14 ? 15.625 -32.375 0.094 1 94.19 14 MET B C 1
ATOM 2682 O O . MET B 1 14 ? 16.016 -31.266 -0.23 1 94.19 14 MET B O 1
ATOM 2686 N N . VAL B 1 15 ? 14.664 -32.562 1.01 1 92.94 15 VAL B N 1
ATOM 2687 C CA . VAL B 1 15 ? 13.922 -31.438 1.535 1 92.94 15 VAL B CA 1
ATOM 2688 C C . VAL B 1 15 ? 14.828 -30.594 2.447 1 92.94 15 VAL B C 1
ATOM 2690 O O . VAL B 1 15 ? 14.555 -29.422 2.686 1 92.94 15 VAL B O 1
ATOM 2693 N N . ARG B 1 16 ? 15.922 -31.172 2.91 1 94.88 16 ARG B N 1
ATOM 2694 C CA . ARG B 1 16 ? 16.875 -30.469 3.77 1 94.88 16 ARG B CA 1
ATOM 2695 C C . ARG B 1 16 ? 17.766 -29.547 2.953 1 94.88 16 ARG B C 1
ATOM 2697 O O . ARG B 1 16 ? 18.422 -28.656 3.508 1 94.88 16 ARG B O 1
ATOM 2704 N N . ILE B 1 17 ? 17.766 -29.766 1.654 1 94.81 17 ILE B N 1
ATOM 2705 C CA . ILE B 1 17 ? 18.594 -28.938 0.774 1 94.81 17 ILE B CA 1
ATOM 2706 C C . ILE B 1 17 ? 17.859 -27.641 0.457 1 94.81 17 ILE B C 1
ATOM 2708 O O . ILE B 1 17 ? 16.781 -27.641 -0.147 1 94.81 17 ILE B O 1
ATOM 2712 N N . ASP B 1 18 ? 18.453 -26.5 0.844 1 94.06 18 ASP B N 1
ATOM 2713 C CA . ASP B 1 18 ? 17.875 -25.203 0.518 1 94.06 18 ASP B CA 1
ATOM 2714 C C . ASP B 1 18 ? 17.844 -24.984 -0.992 1 94.06 18 ASP B C 1
ATOM 2716 O O . ASP B 1 18 ? 18.891 -24.922 -1.633 1 94.06 18 ASP B O 1
ATOM 2720 N N . SER B 1 19 ? 16.641 -24.812 -1.509 1 92.06 19 SER B N 1
ATOM 2721 C CA . SER B 1 19 ? 16.516 -24.625 -2.949 1 92.06 19 SER B CA 1
ATOM 2722 C C . SER B 1 19 ? 15.383 -23.656 -3.285 1 92.06 19 SER B C 1
ATOM 2724 O O . SER B 1 19 ? 14.469 -24.016 -4.031 1 92.06 19 SER B O 1
ATOM 2726 N N . PRO B 1 20 ? 15.5 -22.422 -2.836 1 90.5 20 PRO B N 1
ATOM 2727 C CA . PRO B 1 20 ? 14.477 -21.469 -3.258 1 90.5 20 PRO B CA 1
ATOM 2728 C C . PRO B 1 20 ? 14.445 -21.266 -4.77 1 90.5 20 PRO B C 1
ATOM 2730 O O . PRO B 1 20 ? 15.438 -21.531 -5.453 1 90.5 20 PRO B O 1
ATOM 2733 N N . SER B 1 21 ? 13.305 -20.797 -5.285 1 86.44 21 SER B N 1
ATOM 2734 C CA . SER B 1 21 ? 13.156 -20.562 -6.719 1 86.44 21 SER B CA 1
ATOM 2735 C C . SER B 1 21 ? 14.305 -19.703 -7.258 1 86.44 21 SER B C 1
ATOM 2737 O O . SER B 1 21 ? 14.68 -18.703 -6.652 1 86.44 21 SER B O 1
ATOM 2739 N N . ASN B 1 22 ? 14.844 -20.141 -8.352 1 89.38 22 ASN B N 1
ATOM 2740 C CA . ASN B 1 22 ? 15.945 -19.5 -9.062 1 89.38 22 ASN B CA 1
ATOM 2741 C C . ASN B 1 22 ? 17.281 -19.781 -8.398 1 89.38 22 ASN B C 1
ATOM 2743 O O . ASN B 1 22 ? 18.328 -19.359 -8.883 1 89.38 22 ASN B O 1
ATOM 2747 N N . GLN B 1 23 ? 17.297 -20.406 -7.227 1 92.12 23 GLN B N 1
ATOM 2748 C CA . GLN B 1 23 ? 18.516 -20.766 -6.504 1 92.12 23 GLN B CA 1
ATOM 2749 C C . GLN B 1 23 ? 18.531 -22.25 -6.168 1 92.12 23 GLN B C 1
ATOM 2751 O O . GLN B 1 23 ? 18.719 -22.625 -5.012 1 92.12 23 GLN B O 1
ATOM 2756 N N . GLU B 1 24 ? 18.453 -23.109 -7.164 1 93.69 24 GLU B N 1
ATOM 2757 C CA . GLU B 1 24 ? 18.281 -24.547 -6.949 1 93.69 24 GLU B CA 1
ATOM 2758 C C . GLU B 1 24 ? 19.578 -25.297 -7.211 1 93.69 24 GLU B C 1
ATOM 2760 O O . GLU B 1 24 ? 19.562 -26.516 -7.414 1 93.69 24 GLU B O 1
ATOM 2765 N N . LEU B 1 25 ? 20.703 -24.609 -7.199 1 95.56 25 LEU B N 1
ATOM 2766 C CA . LEU B 1 25 ? 21.984 -25.188 -7.594 1 95.56 25 LEU B CA 1
ATOM 2767 C C . LEU B 1 25 ? 22.328 -26.406 -6.73 1 95.56 25 LEU B C 1
ATOM 2769 O O . LEU B 1 25 ? 22.734 -27.438 -7.25 1 95.56 25 LEU B O 1
ATOM 2773 N N . GLU B 1 26 ? 22.188 -26.281 -5.441 1 96.38 26 GLU B N 1
ATOM 2774 C CA . GLU B 1 26 ? 22.562 -27.375 -4.547 1 96.38 26 GLU B CA 1
ATOM 2775 C C . GLU B 1 26 ? 21.688 -28.594 -4.773 1 96.38 26 GLU B C 1
ATOM 2777 O O . GLU B 1 26 ? 22.156 -29.734 -4.676 1 96.38 26 GLU B O 1
ATOM 2782 N N . MET B 1 27 ? 20.422 -28.422 -5.043 1 94.75 27 MET B N 1
ATOM 2783 C CA . MET B 1 27 ? 19.531 -29.531 -5.379 1 94.75 27 MET B CA 1
ATOM 2784 C C . MET B 1 27 ? 19.953 -30.172 -6.699 1 94.75 27 MET B C 1
ATOM 2786 O O . MET B 1 27 ? 19.969 -31.391 -6.816 1 94.75 27 MET B O 1
ATOM 2790 N N . SER B 1 28 ? 20.266 -29.344 -7.648 1 95.44 28 SER B N 1
ATOM 2791 C CA . SER B 1 28 ? 20.734 -29.828 -8.938 1 95.44 28 SER B CA 1
ATOM 2792 C C . SER B 1 28 ? 21.969 -30.719 -8.781 1 95.44 28 SER B C 1
ATOM 2794 O O . SER B 1 28 ? 22.031 -31.797 -9.359 1 95.44 28 SER B O 1
ATOM 2796 N N . LYS B 1 29 ? 22.906 -30.25 -8.023 1 96.88 29 LYS B N 1
ATOM 2797 C CA . LYS B 1 29 ? 24.125 -31.016 -7.766 1 96.88 29 LYS B CA 1
ATOM 2798 C C . LYS B 1 29 ? 23.812 -32.344 -7.109 1 96.88 29 LYS B C 1
ATOM 2800 O O . LYS B 1 29 ? 24.375 -33.375 -7.484 1 96.88 29 LYS B O 1
ATOM 2805 N N . TRP B 1 30 ? 22.938 -32.25 -6.145 1 96.38 30 TRP B N 1
ATOM 2806 C CA . TRP B 1 30 ? 22.547 -33.469 -5.449 1 96.38 30 TRP B CA 1
ATOM 2807 C C . TRP B 1 30 ? 21.969 -34.5 -6.422 1 96.38 30 TRP B C 1
ATOM 2809 O O . TRP B 1 30 ? 22.312 -35.688 -6.383 1 96.38 30 TRP B O 1
ATOM 2819 N N . LEU B 1 31 ? 21.078 -34.094 -7.285 1 95.75 31 LEU B N 1
ATOM 2820 C CA . LEU B 1 31 ? 20.406 -34.969 -8.25 1 95.75 31 LEU B CA 1
ATOM 2821 C C . LEU B 1 31 ? 21.422 -35.562 -9.227 1 95.75 31 LEU B C 1
ATOM 2823 O O . LEU B 1 31 ? 21.391 -36.75 -9.492 1 95.75 31 LEU B O 1
ATOM 2827 N N . VAL B 1 32 ? 22.266 -34.719 -9.781 1 96.56 32 VAL B N 1
ATOM 2828 C CA . VAL B 1 32 ? 23.25 -35.156 -10.758 1 96.56 32 VAL B CA 1
ATOM 2829 C C . VAL B 1 32 ? 24.156 -36.219 -10.125 1 96.56 32 VAL B C 1
ATOM 2831 O O . VAL B 1 32 ? 24.438 -37.25 -10.742 1 96.56 32 VAL B O 1
ATOM 2834 N N . ASN B 1 33 ? 24.625 -35.938 -8.891 1 96.94 33 ASN B N 1
ATOM 2835 C CA . ASN B 1 33 ? 25.484 -36.906 -8.188 1 96.94 33 ASN B CA 1
ATOM 2836 C C . ASN B 1 33 ? 24.75 -38.219 -7.922 1 96.94 33 ASN B C 1
ATOM 2838 O O . ASN B 1 33 ? 25.312 -39.281 -8.078 1 96.94 33 ASN B O 1
ATOM 2842 N N . TYR B 1 34 ? 23.562 -38.094 -7.449 1 95.88 34 TYR B N 1
ATOM 2843 C CA . TYR B 1 34 ? 22.75 -39.281 -7.168 1 95.88 34 TYR B CA 1
ATOM 2844 C C . TYR B 1 34 ? 22.609 -40.156 -8.414 1 95.88 34 TYR B C 1
ATOM 2846 O O . TYR B 1 34 ? 22.703 -41.375 -8.336 1 95.88 34 TYR B O 1
ATOM 2854 N N . LEU B 1 35 ? 22.328 -39.562 -9.547 1 95.62 35 LEU B N 1
ATOM 2855 C CA . LEU B 1 35 ? 22.156 -40.281 -10.812 1 95.62 35 LEU B CA 1
ATOM 2856 C C . LEU B 1 35 ? 23.484 -40.875 -11.289 1 95.62 35 LEU B C 1
ATOM 2858 O O . LEU B 1 35 ? 23.531 -42 -11.758 1 95.62 35 LEU B O 1
ATOM 2862 N N . LYS B 1 36 ? 24.531 -40.125 -11.133 1 95.56 36 LYS B N 1
ATOM 2863 C CA . LYS B 1 36 ? 25.859 -40.594 -11.523 1 95.56 36 LYS B CA 1
ATOM 2864 C C . LYS B 1 36 ? 26.25 -41.844 -10.758 1 95.56 36 LYS B C 1
ATOM 2866 O O . LYS B 1 36 ? 26.797 -42.781 -11.336 1 95.56 36 LYS B O 1
ATOM 2871 N N . GLU B 1 37 ? 26.016 -41.875 -9.508 1 95.69 37 GLU B N 1
ATOM 2872 C CA . GLU B 1 37 ? 26.312 -43.031 -8.672 1 95.69 37 GLU B CA 1
ATOM 2873 C C . GLU B 1 37 ? 25.578 -44.25 -9.148 1 95.69 37 GLU B C 1
ATOM 2875 O O . GLU B 1 37 ? 25.969 -45.375 -8.828 1 95.69 37 GLU B O 1
ATOM 2880 N N . ARG B 1 38 ? 24.594 -44.062 -9.898 1 93.31 38 ARG B N 1
ATOM 2881 C CA . ARG B 1 38 ? 23.781 -45.156 -10.398 1 93.31 38 ARG B CA 1
ATOM 2882 C C . ARG B 1 38 ? 24 -45.375 -11.891 1 93.31 38 ARG B C 1
ATOM 2884 O O . ARG B 1 38 ? 23.219 -46.031 -12.555 1 93.31 38 ARG B O 1
ATOM 2891 N N . ASN B 1 39 ? 24.969 -44.75 -12.477 1 94.69 39 ASN B N 1
ATOM 2892 C CA . ASN B 1 39 ? 25.422 -44.875 -13.859 1 94.69 39 ASN B CA 1
ATOM 2893 C C . ASN B 1 39 ? 24.375 -44.312 -14.828 1 94.69 39 ASN B C 1
ATOM 2895 O O . ASN B 1 39 ? 24.141 -44.906 -15.883 1 94.69 39 ASN B O 1
ATOM 2899 N N . ILE B 1 40 ? 23.641 -43.312 -14.391 1 94.31 40 ILE B N 1
ATOM 2900 C CA . ILE B 1 40 ? 22.719 -42.594 -15.25 1 94.31 40 ILE B CA 1
ATOM 2901 C C . ILE B 1 40 ? 23.297 -41.219 -15.586 1 94.31 40 ILE B C 1
ATOM 2903 O O . ILE B 1 40 ? 23.594 -40.438 -14.695 1 94.31 40 ILE B O 1
ATOM 2907 N N . ASP B 1 41 ? 23.453 -41.031 -16.844 1 90.81 41 ASP B N 1
ATOM 2908 C CA . ASP B 1 41 ? 24 -39.75 -17.281 1 90.81 41 ASP B CA 1
ATOM 2909 C C . ASP B 1 41 ? 22.938 -38.656 -17.203 1 90.81 41 ASP B C 1
ATOM 2911 O O . ASP B 1 41 ? 21.766 -38.906 -17.547 1 90.81 41 ASP B O 1
ATOM 2915 N N . ALA B 1 42 ? 23.328 -37.531 -16.656 1 94.25 42 ALA B N 1
ATOM 2916 C CA . ALA B 1 42 ? 22.453 -36.375 -16.578 1 94.25 42 ALA B CA 1
ATOM 2917 C C . ALA B 1 42 ? 23.172 -35.125 -17.062 1 94.25 42 ALA B C 1
ATOM 2919 O O . ALA B 1 42 ? 24.391 -34.969 -16.844 1 94.25 42 ALA B O 1
ATOM 2920 N N . ILE B 1 43 ? 22.469 -34.281 -17.703 1 92.88 43 ILE B N 1
ATOM 2921 C CA . ILE B 1 43 ? 23.016 -33 -18.141 1 92.88 43 ILE B CA 1
ATOM 2922 C C . ILE B 1 43 ? 22.203 -31.859 -17.516 1 92.88 43 ILE B C 1
ATOM 2924 O O . ILE B 1 43 ? 21.047 -32.062 -17.141 1 92.88 43 ILE B O 1
ATOM 2928 N N . ILE B 1 44 ? 22.859 -30.766 -17.328 1 94.38 44 ILE B N 1
ATOM 2929 C CA . ILE B 1 44 ? 22.188 -29.531 -16.938 1 94.38 44 ILE B CA 1
ATOM 2930 C C . ILE B 1 44 ? 22.094 -28.578 -18.141 1 94.38 44 ILE B C 1
ATOM 2932 O O . ILE B 1 44 ? 23.109 -28.25 -18.734 1 94.38 44 ILE B O 1
ATOM 2936 N N . ASP B 1 45 ? 20.906 -28.234 -18.5 1 93.25 45 ASP B N 1
ATOM 2937 C CA . ASP B 1 45 ? 20.766 -27.375 -19.672 1 93.25 45 ASP B CA 1
ATOM 2938 C C . ASP B 1 45 ? 21.078 -25.922 -19.328 1 93.25 45 ASP B C 1
ATOM 2940 O O . ASP B 1 45 ? 21.609 -25.641 -18.25 1 93.25 45 ASP B O 1
ATOM 2944 N N . ASP B 1 46 ? 20.75 -25 -20.266 1 91.62 46 ASP B N 1
ATOM 2945 C CA . ASP B 1 46 ? 21.172 -23.609 -20.078 1 91.62 46 ASP B CA 1
ATOM 2946 C C . ASP B 1 46 ? 20 -22.734 -19.688 1 91.62 46 ASP B C 1
ATOM 2948 O O . ASP B 1 46 ? 20.062 -21.5 -19.828 1 91.62 46 ASP B O 1
ATOM 2952 N N . ALA B 1 47 ? 18.922 -23.281 -19.219 1 89.31 47 ALA B N 1
ATOM 2953 C CA . ALA B 1 47 ? 17.719 -22.516 -18.891 1 89.31 47 ALA B CA 1
ATOM 2954 C C . ALA B 1 47 ? 18.031 -21.469 -17.812 1 89.31 47 ALA B C 1
ATOM 2956 O O . ALA B 1 47 ? 17.484 -20.359 -17.844 1 89.31 47 ALA B O 1
ATOM 2957 N N . GLY B 1 48 ? 18.875 -21.781 -16.875 1 88.88 48 GLY B N 1
ATOM 2958 C CA . GLY B 1 48 ? 19.203 -20.891 -15.773 1 88.88 48 GLY B CA 1
ATOM 2959 C C . GLY B 1 48 ? 19.75 -19.547 -16.234 1 88.88 48 GLY B C 1
ATOM 2960 O O . GLY B 1 48 ? 19.391 -18.5 -15.68 1 88.88 48 GLY B O 1
ATOM 2961 N N . GLU B 1 49 ? 20.531 -19.562 -17.234 1 88.81 49 GLU B N 1
ATOM 2962 C CA . GLU B 1 49 ? 21.125 -18.344 -17.781 1 88.81 49 GLU B CA 1
ATOM 2963 C C . GLU B 1 49 ? 20.047 -17.422 -18.344 1 88.81 49 GLU B C 1
ATOM 2965 O O . GLU B 1 49 ? 20.188 -16.203 -18.297 1 88.81 49 GLU B O 1
ATOM 2970 N N . LYS B 1 50 ? 19.047 -17.953 -18.828 1 88.31 50 LYS B N 1
ATOM 2971 C CA . LYS B 1 50 ? 18.016 -17.203 -19.531 1 88.31 50 LYS B CA 1
ATOM 2972 C C . LYS B 1 50 ? 17.078 -16.516 -18.531 1 88.31 50 LYS B C 1
ATOM 2974 O O . LYS B 1 50 ? 16.516 -15.453 -18.828 1 88.31 50 LYS B O 1
ATOM 2979 N N . TYR B 1 51 ? 16.844 -17.078 -17.484 1 85.06 51 TYR B N 1
ATOM 2980 C CA . TYR B 1 51 ? 15.914 -16.469 -16.547 1 85.06 51 TYR B CA 1
ATOM 2981 C C . TYR B 1 51 ? 16.641 -15.93 -15.32 1 85.06 51 TYR B C 1
ATOM 2983 O O . TYR B 1 51 ? 16 -15.469 -14.367 1 85.06 51 TYR B O 1
ATOM 2991 N N . GLY B 1 52 ? 17.938 -16.016 -15.273 1 88 52 GLY B N 1
ATOM 2992 C CA . GLY B 1 52 ? 18.734 -15.453 -14.195 1 88 52 GLY B CA 1
ATOM 2993 C C . GLY B 1 52 ? 18.828 -16.359 -12.984 1 88 52 GLY B C 1
ATOM 2994 O O . GLY B 1 52 ? 18.984 -15.875 -11.859 1 88 52 GLY B O 1
ATOM 2995 N N . GLY B 1 53 ? 18.688 -17.609 -13.102 1 90.19 53 GLY B N 1
ATOM 2996 C CA . GLY B 1 53 ? 18.859 -18.578 -12.039 1 90.19 53 GLY B CA 1
ATOM 2997 C C . GLY B 1 53 ? 20.281 -19.125 -11.961 1 90.19 53 GLY B C 1
ATOM 2998 O O . GLY B 1 53 ? 21.109 -18.844 -12.828 1 90.19 53 GLY B O 1
ATOM 2999 N N . ASN B 1 54 ? 20.531 -19.875 -10.906 1 94.25 54 ASN B N 1
ATOM 3000 C CA . ASN B 1 54 ? 21.891 -20.359 -10.711 1 94.25 54 ASN B CA 1
ATOM 3001 C C . ASN B 1 54 ? 22.062 -21.781 -11.227 1 94.25 54 ASN B C 1
ATOM 3003 O O . ASN B 1 54 ? 23.141 -22.375 -11.055 1 94.25 54 ASN B O 1
ATOM 3007 N N . THR B 1 55 ? 21.062 -22.391 -11.844 1 93.75 55 THR B N 1
ATOM 3008 C CA . THR B 1 55 ? 21.156 -23.688 -12.5 1 93.75 55 THR B CA 1
ATOM 3009 C C . THR B 1 55 ? 20.047 -23.844 -13.531 1 93.75 55 THR B C 1
ATOM 3011 O O . THR B 1 55 ? 19.094 -23.078 -13.555 1 93.75 55 THR B O 1
ATOM 3014 N N . GLY B 1 56 ? 20.203 -24.781 -14.461 1 92.88 56 GLY B N 1
ATOM 3015 C CA . GLY B 1 56 ? 19.172 -25.125 -15.438 1 92.88 56 GLY B CA 1
ATOM 3016 C C . GLY B 1 56 ? 18.406 -26.375 -15.07 1 92.88 56 GLY B C 1
ATOM 3017 O O . GLY B 1 56 ? 18.359 -26.766 -13.906 1 92.88 56 GLY B O 1
ATOM 3018 N N . ASN B 1 57 ? 17.688 -26.859 -16.031 1 93.5 57 ASN B N 1
ATOM 3019 C CA . ASN B 1 57 ? 16.984 -28.141 -15.852 1 93.5 57 ASN B CA 1
ATOM 3020 C C . ASN B 1 57 ? 17.969 -29.312 -15.828 1 93.5 57 ASN B C 1
ATOM 3022 O O . ASN B 1 57 ? 18.938 -29.328 -16.578 1 93.5 57 ASN B O 1
ATOM 3026 N N . VAL B 1 58 ? 17.719 -30.219 -14.93 1 94.44 58 VAL B N 1
ATOM 3027 C CA . VAL B 1 58 ? 18.453 -31.484 -14.93 1 94.44 58 VAL B CA 1
ATOM 3028 C C . VAL B 1 58 ? 17.734 -32.5 -15.812 1 94.44 58 VAL B C 1
ATOM 3030 O O . VAL B 1 58 ? 16.562 -32.781 -15.602 1 94.44 58 VAL B O 1
ATOM 3033 N N . ILE B 1 59 ? 18.422 -32.969 -16.844 1 95.19 59 ILE B N 1
ATOM 3034 C CA . ILE B 1 59 ? 17.859 -33.906 -17.797 1 95.19 59 ILE B CA 1
ATOM 3035 C C . ILE B 1 59 ? 18.641 -35.219 -17.781 1 95.19 59 ILE B C 1
ATOM 3037 O O . ILE B 1 59 ? 19.859 -35.219 -17.969 1 95.19 59 ILE B O 1
ATOM 3041 N N . ALA B 1 60 ? 17.953 -36.281 -17.547 1 94.88 60 ALA B N 1
ATOM 3042 C CA . ALA B 1 60 ? 18.578 -37.594 -17.516 1 94.88 60 ALA B CA 1
ATOM 3043 C C . ALA B 1 60 ? 17.891 -38.562 -18.5 1 94.88 60 ALA B C 1
ATOM 3045 O O . ALA B 1 60 ? 16.672 -38.5 -18.656 1 94.88 60 ALA B O 1
ATOM 3046 N N . TYR B 1 61 ? 18.719 -39.406 -19.125 1 91.44 61 TYR B N 1
ATOM 3047 C CA . TYR B 1 61 ? 18.219 -40.375 -20.078 1 91.44 61 TYR B CA 1
ATOM 3048 C C . TYR B 1 61 ? 18.516 -41.781 -19.625 1 91.44 61 TYR B C 1
ATOM 3050 O O . TYR B 1 61 ? 19.656 -42.094 -19.266 1 91.44 61 TYR B O 1
ATOM 3058 N N . ILE B 1 62 ? 17.484 -42.562 -19.547 1 90.69 62 ILE B N 1
ATOM 3059 C CA . ILE B 1 62 ? 17.625 -43.969 -19.25 1 90.69 62 ILE B CA 1
ATOM 3060 C C . ILE B 1 62 ? 17.188 -44.781 -20.469 1 90.69 62 ILE B C 1
ATOM 3062 O O . ILE B 1 62 ? 16.031 -44.719 -20.891 1 90.69 62 ILE B O 1
ATOM 3066 N N . LYS B 1 63 ? 18.141 -45.594 -20.953 1 87.31 63 LYS B N 1
ATOM 3067 C CA . LYS B 1 63 ? 17.844 -46.375 -22.141 1 87.31 63 LYS B CA 1
ATOM 3068 C C . LYS B 1 63 ? 16.844 -47.5 -21.812 1 87.31 63 LYS B C 1
ATOM 3070 O O . LYS B 1 63 ? 17.016 -48.219 -20.844 1 87.31 63 LYS B O 1
ATOM 3075 N N . GLY B 1 64 ? 15.742 -47.5 -22.484 1 84.88 64 GLY B N 1
ATOM 3076 C CA . GLY B 1 64 ? 14.758 -48.562 -22.344 1 84.88 64 GLY B CA 1
ATOM 3077 C C . GLY B 1 64 ? 14.961 -49.688 -23.344 1 84.88 64 GLY B C 1
ATOM 3078 O O . GLY B 1 64 ? 16.031 -49.781 -23.953 1 84.88 64 GLY B O 1
ATOM 3079 N N . GLU B 1 65 ? 14.016 -50.531 -23.328 1 87 65 GLU B N 1
ATOM 3080 C CA . GLU B 1 65 ? 14.031 -51.625 -24.312 1 87 65 GLU B CA 1
ATOM 3081 C C . GLU B 1 65 ? 13.734 -51.125 -25.719 1 87 65 GLU B C 1
ATOM 3083 O O . GLU B 1 65 ? 12.938 -50.188 -25.891 1 87 65 GLU B O 1
ATOM 3088 N N . GLU B 1 66 ? 14.391 -51.75 -26.656 1 84.75 66 GLU B N 1
ATOM 3089 C CA . GLU B 1 66 ? 14.172 -51.375 -28.047 1 84.75 66 GLU B CA 1
ATOM 3090 C C . GLU B 1 66 ? 12.711 -51.531 -28.438 1 84.75 66 GLU B C 1
ATOM 3092 O O . GLU B 1 66 ? 12.102 -52.562 -28.125 1 84.75 66 GLU B O 1
ATOM 3097 N N . GLY B 1 67 ? 12.125 -50.594 -29.016 1 82.56 67 GLY B N 1
ATOM 3098 C CA . GLY B 1 67 ? 10.75 -50.656 -29.484 1 82.56 67 GLY B CA 1
ATOM 3099 C C . GLY B 1 67 ? 9.75 -50.125 -28.484 1 82.56 67 GLY B C 1
ATOM 3100 O O . GLY B 1 67 ? 8.578 -49.938 -28.812 1 82.56 67 GLY B O 1
ATOM 3101 N N . SER B 1 68 ? 10.211 -49.938 -27.281 1 84.75 68 SER B N 1
ATOM 3102 C CA . SER B 1 68 ? 9.305 -49.438 -26.25 1 84.75 68 SER B CA 1
ATOM 3103 C C . SER B 1 68 ? 9.047 -47.938 -26.453 1 84.75 68 SER B C 1
ATOM 3105 O O . SER B 1 68 ? 9.891 -47.219 -27 1 84.75 68 SER B O 1
ATOM 3107 N N . ARG B 1 69 ? 7.895 -47.531 -26.094 1 88.94 69 ARG B N 1
ATOM 3108 C CA . ARG B 1 69 ? 7.535 -46.094 -26.172 1 88.94 69 ARG B CA 1
ATOM 3109 C C . ARG B 1 69 ? 8.188 -45.312 -25.062 1 88.94 69 ARG B C 1
ATOM 3111 O O . ARG B 1 69 ? 8.039 -45.625 -23.875 1 88.94 69 ARG B O 1
ATOM 3118 N N . PRO B 1 70 ? 8.922 -44.25 -25.406 1 91.38 70 PRO B N 1
ATOM 3119 C CA . PRO B 1 70 ? 9.586 -43.438 -24.391 1 91.38 70 PRO B CA 1
ATOM 3120 C C . PRO B 1 70 ? 8.609 -42.625 -23.547 1 91.38 70 PRO B C 1
ATOM 3122 O O . PRO B 1 70 ? 7.566 -42.188 -24.047 1 91.38 70 PRO B O 1
ATOM 3125 N N . LEU B 1 71 ? 8.93 -42.438 -22.281 1 93.94 71 LEU B N 1
ATOM 3126 C CA . LEU B 1 71 ? 8.164 -41.688 -21.297 1 93.94 71 LEU B CA 1
ATOM 3127 C C . LEU B 1 71 ? 9.062 -40.719 -20.531 1 93.94 71 LEU B C 1
ATOM 3129 O O . LEU B 1 71 ? 10.18 -41.094 -20.141 1 93.94 71 LEU B O 1
ATOM 3133 N N . CYS B 1 72 ? 8.586 -39.531 -20.375 1 94.69 72 CYS B N 1
ATOM 3134 C CA . CYS B 1 72 ? 9.328 -38.562 -19.578 1 94.69 72 CYS B CA 1
ATOM 3135 C C . CYS B 1 72 ? 8.648 -38.312 -18.234 1 94.69 72 CYS B C 1
ATOM 3137 O O . CYS B 1 72 ? 7.43 -38.156 -18.172 1 94.69 72 CYS B O 1
ATOM 3139 N N . LEU B 1 73 ? 9.438 -38.344 -17.203 1 93.56 73 LEU B N 1
ATOM 3140 C CA . LEU B 1 73 ? 9.008 -37.969 -15.867 1 93.56 73 LEU B CA 1
ATOM 3141 C C . LEU B 1 73 ? 9.539 -36.594 -15.508 1 93.56 73 LEU B C 1
ATOM 3143 O O . LEU B 1 73 ? 10.734 -36.312 -15.641 1 93.56 73 LEU B O 1
ATOM 3147 N N . CYS B 1 74 ? 8.586 -35.719 -15.125 1 92.31 74 CYS B N 1
ATOM 3148 C CA . CYS B 1 74 ? 8.953 -34.344 -14.836 1 92.31 74 CYS B CA 1
ATOM 3149 C C . CYS B 1 74 ? 8.625 -33.969 -13.391 1 92.31 74 CYS B C 1
ATOM 3151 O O . CYS B 1 74 ? 7.574 -34.344 -12.875 1 92.31 74 CYS B O 1
ATOM 3153 N N . ALA B 1 75 ? 9.555 -33.312 -12.719 1 89.5 75 ALA B N 1
ATOM 3154 C CA . ALA B 1 75 ? 9.359 -32.844 -11.359 1 89.5 75 ALA B CA 1
ATOM 3155 C C . ALA B 1 75 ? 10.07 -31.5 -11.148 1 89.5 75 ALA B C 1
ATOM 3157 O O . ALA B 1 75 ? 10.93 -31.109 -11.945 1 89.5 75 ALA B O 1
ATOM 3158 N N . HIS B 1 76 ? 9.719 -30.797 -10.078 1 88.62 76 HIS B N 1
ATOM 3159 C CA . HIS B 1 76 ? 10.32 -29.516 -9.742 1 88.62 76 HIS B CA 1
ATOM 3160 C C . HIS B 1 76 ? 11.492 -29.688 -8.773 1 88.62 76 HIS B C 1
ATOM 3162 O O . HIS B 1 76 ? 11.523 -30.656 -8 1 88.62 76 HIS B O 1
ATOM 3168 N N . MET B 1 77 ? 12.383 -28.688 -8.875 1 89.31 77 MET B N 1
ATOM 3169 C CA . MET B 1 77 ? 13.539 -28.719 -7.98 1 89.31 77 MET B CA 1
ATOM 3170 C C . MET B 1 77 ? 13.391 -27.688 -6.863 1 89.31 77 MET B C 1
ATOM 3172 O O . MET B 1 77 ? 14.055 -27.797 -5.832 1 89.31 77 MET B O 1
ATOM 3176 N N . ASP B 1 78 ? 12.555 -26.672 -7.133 1 87 78 ASP B N 1
ATOM 3177 C CA . ASP B 1 78 ? 12.531 -25.531 -6.211 1 87 78 ASP B CA 1
ATOM 3178 C C . ASP B 1 78 ? 11.562 -25.797 -5.055 1 87 78 ASP B C 1
ATOM 3180 O O . ASP B 1 78 ? 10.758 -26.719 -5.109 1 87 78 ASP B O 1
ATOM 3184 N N . GLN B 1 79 ? 11.766 -25 -3.99 1 85.88 79 GLN B N 1
ATOM 3185 C CA . GLN B 1 79 ? 10.898 -24.969 -2.818 1 85.88 79 GLN B CA 1
ATOM 3186 C C . GLN B 1 79 ? 10.258 -23.609 -2.629 1 85.88 79 GLN B C 1
ATOM 3188 O O . GLN B 1 79 ? 10.914 -22.578 -2.838 1 85.88 79 GLN B O 1
ATOM 3193 N N . VAL B 1 80 ? 8.992 -23.641 -2.279 1 82.94 80 VAL B N 1
ATOM 3194 C CA . VAL B 1 80 ? 8.273 -22.391 -2.035 1 82.94 80 VAL B CA 1
ATOM 3195 C C . VAL B 1 80 ? 8.711 -21.797 -0.699 1 82.94 80 VAL B C 1
ATOM 3197 O O . VAL B 1 80 ? 8.859 -22.516 0.292 1 82.94 80 VAL B O 1
ATOM 3200 N N . GLN B 1 81 ? 8.891 -20.578 -0.697 1 84.44 81 GLN B N 1
ATOM 3201 C CA . GLN B 1 81 ? 9.281 -19.891 0.534 1 84.44 81 GLN B CA 1
ATOM 3202 C C . GLN B 1 81 ? 8.117 -19.828 1.519 1 84.44 81 GLN B C 1
ATOM 3204 O O . GLN B 1 81 ? 6.953 -19.766 1.111 1 84.44 81 GLN B O 1
ATOM 3209 N N . PRO B 1 82 ? 8.562 -19.781 2.783 1 88.31 82 PRO B N 1
ATOM 3210 C CA . PRO B 1 82 ? 9.867 -19.891 3.443 1 88.31 82 PRO B CA 1
ATOM 3211 C C . PRO B 1 82 ? 10.406 -21.312 3.428 1 88.31 82 PRO B C 1
ATOM 3213 O O . PRO B 1 82 ? 9.75 -22.234 3.92 1 88.31 82 PRO B O 1
ATOM 3216 N N . CYS B 1 83 ? 11.602 -21.5 2.941 1 90.75 83 CYS B N 1
ATOM 3217 C CA . CYS B 1 83 ? 12.07 -22.875 2.717 1 90.75 83 CYS B CA 1
ATOM 3218 C C . CYS B 1 83 ? 13.523 -23.016 3.137 1 90.75 83 CYS B C 1
ATOM 3220 O O . CYS B 1 83 ? 14.164 -24.016 2.818 1 90.75 83 CYS B O 1
ATOM 3222 N N . LEU B 1 84 ? 14.078 -22 3.828 1 93.75 84 LEU B N 1
ATOM 3223 C CA . LEU B 1 84 ? 15.477 -22.094 4.238 1 93.75 84 LEU B CA 1
ATOM 3224 C C . LEU B 1 84 ? 15.602 -22.828 5.566 1 93.75 84 LEU B C 1
ATOM 3226 O O . LEU B 1 84 ? 14.906 -22.5 6.531 1 93.75 84 LEU B O 1
ATOM 3230 N N . GLY B 1 85 ? 16.438 -23.828 5.57 1 95.69 85 GLY B N 1
ATOM 3231 C CA . GLY B 1 85 ? 16.688 -24.578 6.793 1 95.69 85 GLY B CA 1
ATOM 3232 C C . GLY B 1 85 ? 15.562 -25.516 7.168 1 95.69 85 GLY B C 1
ATOM 3233 O O . GLY B 1 85 ? 15.211 -25.625 8.344 1 95.69 85 GLY B O 1
ATOM 3234 N N . VAL B 1 86 ? 15.023 -26.188 6.242 1 94.5 86 VAL B N 1
ATOM 3235 C CA . VAL B 1 86 ? 13.906 -27.094 6.477 1 94.5 86 VAL B CA 1
ATOM 3236 C C . VAL B 1 86 ? 14.344 -28.203 7.426 1 94.5 86 VAL B C 1
ATOM 3238 O O . VAL B 1 86 ? 15.406 -28.797 7.246 1 94.5 86 VAL B O 1
ATOM 3241 N N . LYS B 1 87 ? 13.57 -28.469 8.492 1 95.31 87 LYS B N 1
ATOM 3242 C CA . LYS B 1 87 ? 13.734 -29.578 9.422 1 95.31 87 LYS B CA 1
ATOM 3243 C C . LYS B 1 87 ? 12.586 -30.578 9.297 1 95.31 87 LYS B C 1
ATOM 3245 O O . LYS B 1 87 ? 11.609 -30.516 10.055 1 95.31 87 LYS B O 1
ATOM 3250 N N . PRO B 1 88 ? 12.742 -31.531 8.406 1 95.5 88 PRO B N 1
ATOM 3251 C CA . PRO B 1 88 ? 11.664 -32.5 8.219 1 95.5 88 PRO B CA 1
ATOM 3252 C C . PRO B 1 88 ? 11.484 -33.438 9.422 1 95.5 88 PRO B C 1
ATOM 3254 O O . PRO B 1 88 ? 12.477 -33.844 10.023 1 95.5 88 PRO B O 1
ATOM 3257 N N . ILE B 1 89 ? 10.281 -33.688 9.773 1 96.38 89 ILE B N 1
ATOM 3258 C CA . ILE B 1 89 ? 9.914 -34.531 10.898 1 96.38 89 ILE B CA 1
ATOM 3259 C C . ILE B 1 89 ? 9.031 -35.688 10.414 1 96.38 89 ILE B C 1
ATOM 3261 O O . ILE B 1 89 ? 8.016 -35.438 9.75 1 96.38 89 ILE B O 1
ATOM 3265 N N . LEU B 1 90 ? 9.453 -36.844 10.719 1 94.44 90 LEU B N 1
ATOM 3266 C CA . LEU B 1 90 ? 8.609 -38.031 10.484 1 94.44 90 LEU B CA 1
ATOM 3267 C C . LEU B 1 90 ? 7.684 -38.281 11.664 1 94.44 90 LEU B C 1
ATOM 3269 O O . LEU B 1 90 ? 8.141 -38.656 12.75 1 94.44 90 LEU B O 1
ATOM 3273 N N . ASP B 1 91 ? 6.469 -37.969 11.438 1 93.69 91 ASP B N 1
ATOM 3274 C CA . ASP B 1 91 ? 5.441 -38.125 12.461 1 93.69 91 ASP B CA 1
ATOM 3275 C C . ASP B 1 91 ? 4.418 -39.188 12.039 1 93.69 91 ASP B C 1
ATOM 3277 O O . ASP B 1 91 ? 3.41 -38.875 11.414 1 93.69 91 ASP B O 1
ATOM 3281 N N . GLY B 1 92 ? 4.68 -40.469 12.508 1 93.81 92 GLY B N 1
ATOM 3282 C CA . GLY B 1 92 ? 3.82 -41.531 12.039 1 93.81 92 GLY B CA 1
ATOM 3283 C C . GLY B 1 92 ? 3.943 -41.812 10.555 1 93.81 92 GLY B C 1
ATOM 3284 O O . GLY B 1 92 ? 5.031 -42.125 10.062 1 93.81 92 GLY B O 1
ATOM 3285 N N . ASN B 1 93 ? 2.807 -41.531 9.883 1 95.38 93 ASN B N 1
ATOM 3286 C CA . ASN B 1 93 ? 2.781 -41.812 8.453 1 95.38 93 ASN B CA 1
ATOM 3287 C C . ASN B 1 93 ? 2.902 -40.531 7.625 1 95.38 93 ASN B C 1
ATOM 3289 O O . ASN B 1 93 ? 2.6 -40.531 6.43 1 95.38 93 ASN B O 1
ATOM 3293 N N . VAL B 1 94 ? 3.287 -39.5 8.328 1 95.5 94 VAL B N 1
ATOM 3294 C CA . VAL B 1 94 ? 3.381 -38.219 7.598 1 95.5 94 VAL B CA 1
ATOM 3295 C C . VAL B 1 94 ? 4.758 -37.594 7.824 1 95.5 94 VAL B C 1
ATOM 3297 O O . VAL B 1 94 ? 5.379 -37.812 8.867 1 95.5 94 VAL B O 1
ATOM 3300 N N . VAL B 1 95 ? 5.227 -36.875 6.785 1 94.88 95 VAL B N 1
ATOM 3301 C CA . VAL B 1 95 ? 6.398 -36.031 6.914 1 94.88 95 VAL B CA 1
ATOM 3302 C C . VAL B 1 95 ? 5.977 -34.562 6.824 1 94.88 95 VAL B C 1
ATOM 3304 O O . VAL B 1 95 ? 5.23 -34.188 5.922 1 94.88 95 VAL B O 1
ATOM 3307 N N . ARG B 1 96 ? 6.344 -33.844 7.746 1 94.88 96 ARG B N 1
ATOM 3308 C CA . ARG B 1 96 ? 6.086 -32.406 7.797 1 94.88 96 ARG B CA 1
ATOM 3309 C C . ARG B 1 96 ? 7.324 -31.641 8.242 1 94.88 96 ARG B C 1
ATOM 3311 O O . ARG B 1 96 ? 8.328 -32.25 8.633 1 94.88 96 ARG B O 1
ATOM 3318 N N . SER B 1 97 ? 7.277 -30.312 8.102 1 94 97 SER B N 1
ATOM 3319 C CA . SER B 1 97 ? 8.352 -29.5 8.68 1 94 97 SER B CA 1
ATOM 3320 C C . SER B 1 97 ? 8.078 -29.188 10.148 1 94 97 SER B C 1
ATOM 3322 O O . SER B 1 97 ? 7.184 -29.781 10.758 1 94 97 SER B O 1
ATOM 3324 N N . ASP B 1 98 ? 8.891 -28.312 10.727 1 94.62 98 ASP B N 1
ATOM 3325 C CA . ASP B 1 98 ? 8.727 -27.984 12.141 1 94.62 98 ASP B CA 1
ATOM 3326 C C . ASP B 1 98 ? 7.75 -26.812 12.328 1 94.62 98 ASP B C 1
ATOM 3328 O O . ASP B 1 98 ? 7.645 -26.266 13.414 1 94.62 98 ASP B O 1
ATOM 3332 N N . GLY B 1 99 ? 7.219 -26.469 11.266 1 92.44 99 GLY B N 1
ATOM 3333 C CA . GLY B 1 99 ? 6.211 -25.422 11.344 1 92.44 99 GLY B CA 1
ATOM 3334 C C . GLY B 1 99 ? 6.75 -24.047 10.969 1 92.44 99 GLY B C 1
ATOM 3335 O O . GLY B 1 99 ? 5.988 -23.078 10.859 1 92.44 99 GLY B O 1
ATOM 3336 N N . THR B 1 100 ? 7.977 -23.922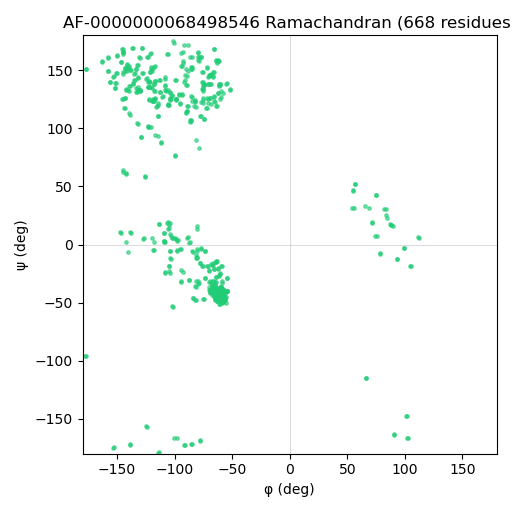 10.688 1 92.5 100 THR B N 1
ATOM 3337 C CA . THR B 1 100 ? 8.57 -22.625 10.391 1 92.5 100 THR B CA 1
ATOM 3338 C C . THR B 1 100 ? 8.82 -22.484 8.891 1 92.5 100 THR B C 1
ATOM 3340 O O . THR B 1 100 ? 9.016 -21.359 8.398 1 92.5 100 THR B O 1
ATOM 3343 N N . THR B 1 101 ? 8.836 -23.547 8.242 1 90.69 101 THR B N 1
ATOM 3344 C CA . THR B 1 101 ? 9.07 -23.547 6.805 1 90.69 101 THR B CA 1
ATOM 3345 C C . THR B 1 101 ? 8.016 -24.391 6.094 1 90.69 101 THR B C 1
ATOM 3347 O O . THR B 1 101 ? 7.297 -25.172 6.727 1 90.69 101 THR B O 1
ATOM 3350 N N . THR B 1 102 ? 7.949 -24.109 4.848 1 87 102 THR B N 1
ATOM 3351 C CA . THR B 1 102 ? 7.281 -25.125 4.031 1 87 102 THR B CA 1
ATOM 3352 C C . THR B 1 102 ? 8.086 -26.422 4.008 1 87 102 THR B C 1
ATOM 3354 O O . THR B 1 102 ? 9.219 -26.469 4.488 1 87 102 THR B O 1
ATOM 3357 N N . LEU B 1 103 ? 7.492 -27.422 3.533 1 84.38 103 LEU B N 1
ATOM 3358 C CA . LEU B 1 103 ? 8.18 -28.719 3.479 1 84.38 103 LEU B CA 1
ATOM 3359 C C . LEU B 1 103 ? 8.977 -28.859 2.188 1 84.38 103 LEU B C 1
ATOM 3361 O O . LEU B 1 103 ? 10.055 -29.453 2.18 1 84.38 103 LEU B O 1
ATOM 3365 N N . GLY B 1 104 ? 8.375 -28.156 1.125 1 76.38 104 GLY B N 1
ATOM 3366 C CA . GLY B 1 104 ? 9.047 -28.25 -0.164 1 76.38 104 GLY B CA 1
ATOM 3367 C C . GLY B 1 104 ? 8.594 -29.453 -0.981 1 76.38 104 GLY B C 1
ATOM 3368 O O . GLY B 1 104 ? 9.312 -29.891 -1.883 1 76.38 104 GLY B O 1
ATOM 3369 N N . ALA B 1 105 ? 7.543 -29.953 -0.595 1 61.5 105 ALA B N 1
ATOM 3370 C CA . ALA B 1 105 ? 6.992 -31.062 -1.377 1 61.5 105 ALA B CA 1
ATOM 3371 C C . ALA B 1 105 ? 6.352 -30.547 -2.664 1 61.5 105 ALA B C 1
ATOM 3373 O O . ALA B 1 105 ? 6.113 -31.328 -3.594 1 61.5 105 ALA B O 1
ATOM 3374 N N . ASP B 1 106 ? 6.07 -29.25 -2.643 1 57.94 106 ASP B N 1
ATOM 3375 C CA . ASP B 1 106 ? 5.375 -28.641 -3.766 1 57.94 106 ASP B CA 1
ATOM 3376 C C . ASP B 1 106 ? 6.234 -27.547 -4.406 1 57.94 106 ASP B C 1
ATOM 3378 O O . ASP B 1 106 ? 7.246 -27.141 -3.842 1 57.94 106 ASP B O 1
ATOM 3382 N N . ASP B 1 107 ? 5.93 -27.375 -5.945 1 54.22 107 ASP B N 1
ATOM 3383 C CA . ASP B 1 107 ? 6.77 -26.562 -6.809 1 54.22 107 ASP B CA 1
ATOM 3384 C C . ASP B 1 107 ? 6.094 -25.219 -7.125 1 54.22 107 ASP B C 1
ATOM 3386 O O . ASP B 1 107 ? 4.867 -25.156 -7.211 1 54.22 107 ASP B O 1
ATOM 3390 N N . LYS B 1 108 ? 6.504 -23.969 -7.078 1 54.5 108 LYS B N 1
ATOM 3391 C CA . LYS B 1 108 ? 5.637 -22.984 -7.719 1 54.5 108 LYS B CA 1
ATOM 3392 C C . LYS B 1 108 ? 6.457 -21.938 -8.453 1 54.5 108 LYS B C 1
ATOM 3394 O O . LYS B 1 108 ? 5.957 -21.281 -9.375 1 54.5 108 LYS B O 1
ATOM 3399 N N . ALA B 1 109 ? 7.887 -21.797 -8.43 1 50.88 109 ALA B N 1
ATOM 3400 C CA . ALA B 1 109 ? 8.305 -20.438 -8.773 1 50.88 109 ALA B CA 1
ATOM 3401 C C . ALA B 1 109 ? 8.305 -20.234 -10.281 1 50.88 109 ALA B C 1
ATOM 3403 O O . ALA B 1 109 ? 9.297 -20.5 -10.961 1 50.88 109 ALA B O 1
ATOM 3404 N N . GLY B 1 110 ? 7.078 -19.734 -11.016 1 57.22 110 GLY B N 1
ATOM 3405 C CA . GLY B 1 110 ? 7.004 -19 -12.266 1 57.22 110 GLY B CA 1
ATOM 3406 C C . GLY B 1 110 ? 7.281 -19.859 -13.484 1 57.22 110 GLY B C 1
ATOM 3407 O O . GLY B 1 110 ? 7.453 -19.344 -14.594 1 57.22 110 GLY B O 1
ATOM 3408 N N . MET B 1 111 ? 7.414 -21.141 -13.391 1 72.44 111 MET B N 1
ATOM 3409 C CA . MET B 1 111 ? 7.609 -22.109 -14.469 1 72.44 111 MET B CA 1
ATOM 3410 C C . MET B 1 111 ? 8.805 -21.719 -15.336 1 72.44 111 MET B C 1
ATOM 3412 O O . MET B 1 111 ? 8.766 -21.891 -16.562 1 72.44 111 MET B O 1
ATOM 3416 N N . HIS B 1 112 ? 9.805 -21.078 -14.703 1 78.75 112 HIS B N 1
ATOM 3417 C CA . HIS B 1 112 ? 10.93 -20.547 -15.477 1 78.75 112 HIS B CA 1
ATOM 3418 C C . HIS B 1 112 ? 11.734 -21.688 -16.109 1 78.75 112 HIS B C 1
ATOM 3420 O O . HIS B 1 112 ? 12.242 -21.531 -17.234 1 78.75 112 HIS B O 1
ATOM 3426 N N . GLY B 1 113 ? 11.883 -22.766 -15.5 1 82.25 113 GLY B N 1
ATOM 3427 C CA . GLY B 1 113 ? 12.602 -23.891 -16.062 1 82.25 113 GLY B CA 1
ATOM 3428 C C . GLY B 1 113 ? 12.023 -24.375 -17.375 1 82.25 113 GLY B C 1
ATOM 3429 O O . GLY B 1 113 ? 12.742 -24.5 -18.375 1 82.25 113 GLY B O 1
ATOM 3430 N N . VAL B 1 114 ? 10.727 -24.531 -17.328 1 86.06 114 VAL B N 1
ATOM 3431 C CA . VAL B 1 114 ? 10.086 -25.094 -18.516 1 86.06 114 VAL B CA 1
ATOM 3432 C C . VAL B 1 114 ? 9.898 -24.016 -19.578 1 86.06 114 VAL B C 1
ATOM 3434 O O . VAL B 1 114 ? 9.938 -24.312 -20.766 1 86.06 114 VAL B O 1
ATOM 3437 N N . LYS B 1 115 ? 9.695 -22.797 -19.172 1 87.5 115 LYS B N 1
ATOM 3438 C CA . LYS B 1 115 ? 9.555 -21.703 -20.125 1 87.5 115 LYS B CA 1
ATOM 3439 C C . LYS B 1 115 ? 10.82 -21.531 -20.953 1 87.5 115 LYS B C 1
ATOM 3441 O O . LYS B 1 115 ? 10.766 -21.062 -22.078 1 87.5 115 LYS B O 1
ATOM 3446 N N . ASN B 1 116 ? 11.922 -21.938 -20.406 1 87.56 116 ASN B N 1
ATOM 3447 C CA . ASN B 1 116 ? 13.211 -21.781 -21.078 1 87.56 116 ASN B CA 1
ATOM 3448 C C . ASN B 1 116 ? 13.805 -23.141 -21.453 1 87.56 116 ASN B C 1
ATOM 3450 O O . ASN B 1 116 ? 15.016 -23.25 -21.672 1 87.56 116 ASN B O 1
ATOM 3454 N N . PHE B 1 117 ? 12.984 -24.125 -21.469 1 87.06 117 PHE B N 1
ATOM 3455 C CA . PHE B 1 117 ? 13.375 -25.484 -21.812 1 87.06 117 PHE B CA 1
ATOM 3456 C C . PHE B 1 117 ? 13.578 -25.609 -23.328 1 87.06 117 PHE B C 1
ATOM 3458 O O . PHE B 1 117 ? 12.82 -25.047 -24.109 1 87.06 117 PHE B O 1
ATOM 3465 N N . ASN B 1 118 ? 14.656 -26.312 -23.734 1 87.25 118 ASN B N 1
ATOM 3466 C CA . ASN B 1 118 ? 14.875 -26.656 -25.141 1 87.25 118 ASN B CA 1
ATOM 3467 C C . ASN B 1 118 ? 14.234 -27.984 -25.5 1 87.25 118 ASN B C 1
ATOM 3469 O O . ASN B 1 118 ? 14.703 -29.047 -25.078 1 87.25 118 ASN B O 1
ATOM 3473 N N . PRO B 1 119 ? 13.242 -27.969 -26.375 1 88.12 119 PRO B N 1
ATOM 3474 C CA . PRO B 1 119 ? 12.523 -29.203 -26.703 1 88.12 119 PRO B CA 1
ATOM 3475 C C . PRO B 1 119 ? 13.414 -30.25 -27.344 1 88.12 119 PRO B C 1
ATOM 3477 O O . PRO B 1 119 ? 13.086 -31.438 -27.328 1 88.12 119 PRO B O 1
ATOM 3480 N N . ASP B 1 120 ? 14.531 -29.828 -27.891 1 85.44 120 ASP B N 1
ATOM 3481 C CA . ASP B 1 120 ? 15.445 -30.781 -28.531 1 85.44 120 ASP B CA 1
ATOM 3482 C C . ASP B 1 120 ? 16.062 -31.719 -27.516 1 85.44 120 ASP B C 1
ATOM 3484 O O . ASP B 1 120 ? 16.578 -32.781 -27.875 1 85.44 120 ASP B O 1
ATOM 3488 N N . ASN B 1 121 ? 15.961 -31.344 -26.312 1 85.31 121 ASN B N 1
ATOM 3489 C CA . ASN B 1 121 ? 16.531 -32.156 -25.234 1 85.31 121 ASN B CA 1
ATOM 3490 C C . ASN B 1 121 ? 15.609 -33.312 -24.859 1 85.31 121 ASN B C 1
ATOM 3492 O O . ASN B 1 121 ? 16.016 -34.219 -24.109 1 85.31 121 ASN B O 1
ATOM 3496 N N . LEU B 1 122 ? 14.375 -33.344 -25.344 1 83.69 122 LEU B N 1
ATOM 3497 C CA . LEU B 1 122 ? 13.414 -34.344 -24.953 1 83.69 122 LEU B CA 1
ATOM 3498 C C . LEU B 1 122 ? 12.891 -35.094 -26.188 1 83.69 122 LEU B C 1
ATOM 3500 O O . LEU B 1 122 ? 11.969 -34.625 -26.859 1 83.69 122 LEU B O 1
ATOM 3504 N N . PRO B 1 123 ? 13.391 -36.281 -26.406 1 78.81 123 PRO B N 1
ATOM 3505 C CA . PRO B 1 123 ? 13 -37.062 -27.594 1 78.81 123 PRO B CA 1
ATOM 3506 C C . PRO B 1 123 ? 11.672 -37.781 -27.422 1 78.81 123 PRO B C 1
ATOM 3508 O O . PRO B 1 123 ? 11.398 -38.75 -28.141 1 78.81 123 PRO B O 1
ATOM 3511 N N . CYS B 1 124 ? 10.883 -37.469 -26.438 1 89 124 CYS B N 1
ATOM 3512 C CA . CYS B 1 124 ? 9.602 -38.156 -26.25 1 89 124 CYS B CA 1
ATOM 3513 C C . CYS B 1 124 ? 8.453 -37.125 -26.219 1 89 124 CYS B C 1
ATOM 3515 O O . CYS B 1 124 ? 8.68 -35.938 -26.047 1 89 124 CYS B O 1
ATOM 3517 N N . LYS B 1 125 ? 7.223 -37.656 -26.453 1 92.62 125 LYS B N 1
ATOM 3518 C CA . LYS B 1 125 ? 6.055 -36.781 -26.516 1 92.62 125 LYS B CA 1
ATOM 3519 C C . LYS B 1 125 ? 5.168 -36.969 -25.281 1 92.62 125 LYS B C 1
ATOM 3521 O O . LYS B 1 125 ? 4.395 -36.062 -24.938 1 92.62 125 LYS B O 1
ATOM 3526 N N . ASP B 1 126 ? 5.246 -38.094 -24.641 1 95.38 126 ASP B N 1
ATOM 3527 C CA . ASP B 1 126 ? 4.438 -38.375 -23.453 1 95.38 126 ASP B CA 1
ATOM 3528 C C . ASP B 1 126 ? 5.191 -38.031 -22.172 1 95.38 126 ASP B C 1
ATOM 3530 O O . ASP B 1 126 ? 6.34 -38.438 -22 1 95.38 126 ASP B O 1
ATOM 3534 N N . MET B 1 127 ? 4.465 -37.25 -21.359 1 95.25 127 MET B N 1
ATOM 3535 C CA . MET B 1 127 ? 5.082 -36.781 -20.125 1 95.25 127 MET B CA 1
ATOM 3536 C C . MET B 1 127 ? 4.133 -36.938 -18.938 1 95.25 127 MET B C 1
ATOM 3538 O O . MET B 1 127 ? 2.92 -36.75 -19.078 1 95.25 127 MET B O 1
ATOM 3542 N N . VAL B 1 128 ? 4.758 -37.312 -17.844 1 95.5 128 VAL B N 1
ATOM 3543 C CA . VAL B 1 128 ? 4.055 -37.312 -16.562 1 95.5 128 VAL B CA 1
ATOM 3544 C C . VAL B 1 128 ? 4.691 -36.312 -15.609 1 95.5 128 VAL B C 1
ATOM 3546 O O . VAL B 1 128 ? 5.887 -36.406 -15.312 1 95.5 128 VAL B O 1
ATOM 3549 N N . ILE B 1 129 ? 3.859 -35.344 -15.227 1 93.88 129 ILE B N 1
ATOM 3550 C CA . ILE B 1 129 ? 4.312 -34.344 -14.281 1 93.88 129 ILE B CA 1
ATOM 3551 C C . ILE B 1 129 ? 3.844 -34.688 -12.875 1 93.88 129 ILE B C 1
ATOM 3553 O O . ILE B 1 129 ? 2.645 -34.844 -12.633 1 93.88 129 ILE B O 1
ATOM 3557 N N . LEU B 1 130 ? 4.773 -34.781 -11.945 1 90.94 130 LEU B N 1
ATOM 3558 C CA . LEU B 1 130 ? 4.469 -35.156 -10.57 1 90.94 130 LEU B CA 1
ATOM 3559 C C . LEU B 1 130 ? 4.391 -33.938 -9.672 1 90.94 130 LEU B C 1
ATOM 3561 O O . LEU B 1 130 ? 5.297 -33.688 -8.875 1 90.94 130 LEU B O 1
ATOM 3565 N N . ASP B 1 131 ? 3.271 -33.219 -9.766 1 84.06 131 ASP B N 1
ATOM 3566 C CA . ASP B 1 131 ? 3.268 -31.953 -9.039 1 84.06 131 ASP B CA 1
ATOM 3567 C C . ASP B 1 131 ? 1.868 -31.609 -8.531 1 84.06 131 ASP B C 1
ATOM 3569 O O . ASP B 1 131 ? 1.615 -30.484 -8.094 1 84.06 131 ASP B O 1
ATOM 3573 N N . SER B 1 132 ? 0.987 -32.5 -8.609 1 84.38 132 SER B N 1
ATOM 3574 C CA . SER B 1 132 ? -0.353 -32.188 -8.117 1 84.38 132 SER B CA 1
ATOM 3575 C C . SER B 1 132 ? -0.498 -32.562 -6.645 1 84.38 132 SER B C 1
ATOM 3577 O O . SER B 1 132 ? 0.115 -33.531 -6.184 1 84.38 132 SER B O 1
ATOM 3579 N N . GLY B 1 133 ? -1.26 -31.797 -5.945 1 82.31 133 GLY B N 1
ATOM 3580 C CA . GLY B 1 133 ? -1.551 -32.094 -4.547 1 82.31 133 GLY B CA 1
ATOM 3581 C C . GLY B 1 133 ? -2.828 -32.875 -4.355 1 82.31 133 GLY B C 1
ATOM 3582 O O . GLY B 1 133 ? -3.602 -33.062 -5.301 1 82.31 133 GLY B O 1
ATOM 3583 N N . GLY B 1 134 ? -2.947 -33.438 -3.102 1 86 134 GLY B N 1
ATOM 3584 C CA . GLY B 1 134 ? -4.137 -34.188 -2.746 1 86 134 GLY B CA 1
ATOM 3585 C C . GLY B 1 134 ? -3.92 -35.688 -2.777 1 86 134 GLY B C 1
ATOM 3586 O O . GLY B 1 134 ? -2.781 -36.156 -2.855 1 86 134 GLY B O 1
ATOM 3587 N N . ALA B 1 135 ? -4.961 -36.406 -2.738 1 89.94 135 ALA B N 1
ATOM 3588 C CA . ALA B 1 135 ? -4.918 -37.844 -2.676 1 89.94 135 ALA B CA 1
ATOM 3589 C C . ALA B 1 135 ? -4.402 -38.438 -3.982 1 89.94 135 ALA B C 1
ATOM 3591 O O . ALA B 1 135 ? -4.68 -37.938 -5.062 1 89.94 135 ALA B O 1
ATOM 3592 N N . ILE B 1 136 ? -3.682 -39.531 -3.854 1 92.12 136 ILE B N 1
ATOM 3593 C CA . ILE B 1 136 ? -3.199 -40.219 -5.043 1 92.12 136 ILE B CA 1
ATOM 3594 C C . ILE B 1 136 ? -4.383 -40.719 -5.867 1 92.12 136 ILE B C 1
ATOM 3596 O O . ILE B 1 136 ? -5.492 -40.844 -5.348 1 92.12 136 ILE B O 1
ATOM 3600 N N . GLY B 1 137 ? -4.172 -40.906 -7.094 1 94.25 137 GLY B N 1
ATOM 3601 C CA . GLY B 1 137 ? -5.238 -41.344 -7.988 1 94.25 137 GLY B CA 1
ATOM 3602 C C . GLY B 1 137 ? -5.746 -40.219 -8.883 1 94.25 137 GLY B C 1
ATOM 3603 O O . GLY B 1 137 ? -6.359 -40.469 -9.914 1 94.25 137 GLY B O 1
ATOM 3604 N N . SER B 1 138 ? -5.457 -39.031 -8.484 1 94.25 138 SER B N 1
ATOM 3605 C CA . SER B 1 138 ? -5.883 -37.906 -9.289 1 94.25 138 SER B CA 1
ATOM 3606 C C . SER B 1 138 ? -5.012 -37.75 -10.531 1 94.25 138 SER B C 1
ATOM 3608 O O . SER B 1 138 ? -3.789 -37.875 -10.461 1 94.25 138 SER B O 1
ATOM 3610 N N . ILE B 1 139 ? -5.645 -37.531 -11.672 1 96.31 139 ILE B N 1
ATOM 3611 C CA . ILE B 1 139 ? -5 -37.188 -12.945 1 96.31 139 ILE B CA 1
ATOM 3612 C C . ILE B 1 139 ? -5.52 -35.875 -13.469 1 96.31 139 ILE B C 1
ATOM 3614 O O . ILE B 1 139 ? -6.629 -35.781 -14 1 96.31 139 ILE B O 1
ATOM 3618 N N . ALA B 1 140 ? -4.758 -34.844 -13.273 1 95.25 140 ALA B N 1
ATOM 3619 C CA . ALA B 1 140 ? -5.148 -33.562 -13.844 1 95.25 140 ALA B CA 1
ATOM 3620 C C . ALA B 1 140 ? -4.891 -33.531 -15.344 1 95.25 140 ALA B C 1
ATOM 3622 O O . ALA B 1 140 ? -3.758 -33.75 -15.789 1 95.25 140 ALA B O 1
ATOM 3623 N N . TYR B 1 141 ? -5.965 -33.281 -16.094 1 96.5 141 TYR B N 1
ATOM 3624 C CA . TYR B 1 141 ? -5.844 -33.312 -17.547 1 96.5 141 TYR B CA 1
ATOM 3625 C C . TYR B 1 141 ? -6.168 -31.953 -18.156 1 96.5 141 TYR B C 1
ATOM 3627 O O . TYR B 1 141 ? -6.098 -31.781 -19.375 1 96.5 141 TYR B O 1
ATOM 3635 N N . LYS B 1 142 ? -6.594 -31.047 -17.281 1 96.12 142 LYS B N 1
ATOM 3636 C CA . LYS B 1 142 ? -6.957 -29.703 -17.719 1 96.12 142 LYS B CA 1
ATOM 3637 C C . LYS B 1 142 ? -6.527 -28.656 -16.703 1 96.12 142 LYS B C 1
ATOM 3639 O O . LYS B 1 142 ? -6.684 -28.844 -15.5 1 96.12 142 LYS B O 1
ATOM 3644 N N . ALA B 1 143 ? -5.887 -27.547 -17.203 1 96 143 ALA B N 1
ATOM 3645 C CA . ALA B 1 143 ? -5.492 -26.406 -16.391 1 96 143 ALA B CA 1
ATOM 3646 C C . ALA B 1 143 ? -5.77 -25.094 -17.109 1 96 143 ALA B C 1
ATOM 3648 O O . ALA B 1 143 ? -5.727 -25.031 -18.328 1 96 143 ALA B O 1
ATOM 3649 N N . PRO B 1 144 ? -6.039 -24.047 -16.344 1 97.5 144 PRO B N 1
ATOM 3650 C CA . PRO B 1 144 ? -6.41 -22.766 -16.953 1 97.5 144 PRO B CA 1
ATOM 3651 C C . PRO B 1 144 ? -5.203 -22 -17.484 1 97.5 144 PRO B C 1
ATOM 3653 O O . PRO B 1 144 ? -4.062 -22.312 -17.125 1 97.5 144 PRO B O 1
ATOM 3656 N N . ALA B 1 145 ? -5.543 -21.031 -18.391 1 97.94 145 ALA B N 1
ATOM 3657 C CA . ALA B 1 145 ? -4.5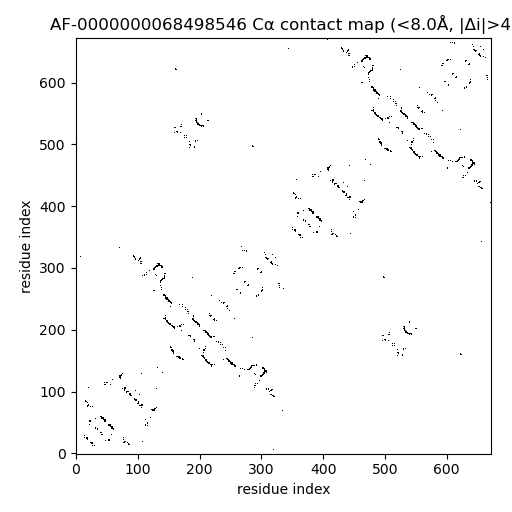98 -19.938 -18.656 1 97.94 145 ALA B CA 1
ATOM 3658 C C . ALA B 1 145 ? -4.645 -18.875 -17.562 1 97.94 145 ALA B C 1
ATOM 3660 O O . ALA B 1 145 ? -5.633 -18.781 -16.828 1 97.94 145 ALA B O 1
ATOM 3661 N N . GLN B 1 146 ? -3.555 -18.125 -17.469 1 97.56 146 GLN B N 1
ATOM 3662 C CA . GLN B 1 146 ? -3.516 -17.031 -16.5 1 97.56 146 GLN B CA 1
ATOM 3663 C C . GLN B 1 146 ? -2.984 -15.75 -17.141 1 97.56 146 GLN B C 1
ATOM 3665 O O . GLN B 1 146 ? -1.994 -15.773 -17.875 1 97.56 146 GLN B O 1
ATOM 3670 N N . GLN B 1 147 ? -3.691 -14.711 -16.922 1 98.19 147 GLN B N 1
ATOM 3671 C CA . GLN B 1 147 ? -3.211 -13.367 -17.219 1 98.19 147 GLN B CA 1
ATOM 3672 C C . GLN B 1 147 ? -2.777 -12.641 -15.945 1 98.19 147 GLN B C 1
ATOM 3674 O O . GLN B 1 147 ? -3.531 -12.57 -14.977 1 98.19 147 GLN B O 1
ATOM 3679 N N . SER B 1 148 ? -1.547 -12.172 -15.969 1 97.88 148 SER B N 1
ATOM 3680 C CA . SER B 1 148 ? -1.085 -11.25 -14.938 1 97.88 148 SER B CA 1
ATOM 3681 C C . SER B 1 148 ? -1.335 -9.797 -15.336 1 97.88 148 SER B C 1
ATOM 3683 O O . SER B 1 148 ? -1.096 -9.414 -16.484 1 97.88 148 SER B O 1
ATOM 3685 N N . ILE B 1 149 ? -1.811 -8.992 -14.375 1 98.75 149 ILE B N 1
ATOM 3686 C CA . ILE B 1 149 ? -2.234 -7.633 -14.703 1 98.75 149 ILE B CA 1
ATOM 3687 C C . ILE B 1 149 ? -1.624 -6.648 -13.711 1 98.75 149 ILE B C 1
ATOM 3689 O O . ILE B 1 149 ? -1.594 -6.91 -12.508 1 98.75 149 ILE B O 1
ATOM 3693 N N . LYS B 1 150 ? -1.058 -5.551 -14.188 1 98.75 150 LYS B N 1
ATOM 3694 C CA . LYS B 1 150 ? -0.617 -4.395 -13.414 1 98.75 150 LYS B CA 1
ATOM 3695 C C . LYS B 1 150 ? -1.392 -3.141 -13.797 1 98.75 150 LYS B C 1
ATOM 3697 O O . LYS B 1 150 ? -1.464 -2.791 -14.977 1 98.75 150 LYS B O 1
ATOM 3702 N N . ILE B 1 151 ? -1.979 -2.498 -12.844 1 98.88 151 ILE B N 1
ATOM 3703 C CA . ILE B 1 151 ? -2.783 -1.304 -13.086 1 98.88 151 ILE B CA 1
ATOM 3704 C C . ILE B 1 151 ? -2.227 -0.139 -12.266 1 98.88 151 ILE B C 1
ATOM 3706 O O . ILE B 1 151 ? -1.81 -0.32 -11.117 1 98.88 151 ILE B O 1
ATOM 3710 N N . SER B 1 152 ? -2.207 0.988 -12.828 1 98.81 152 SER B N 1
ATOM 3711 C CA . SER B 1 152 ? -1.882 2.223 -12.125 1 98.81 152 SER B CA 1
ATOM 3712 C C . SER B 1 152 ? -2.928 3.303 -12.383 1 98.81 152 SER B C 1
ATOM 3714 O O . SER B 1 152 ? -3.35 3.502 -13.523 1 98.81 152 SER B O 1
ATOM 3716 N N . PHE B 1 153 ? -3.371 3.932 -11.367 1 98.75 153 PHE B N 1
ATOM 3717 C CA . PHE B 1 153 ? -4.273 5.074 -11.469 1 98.75 153 PHE B CA 1
ATOM 3718 C C . PHE B 1 153 ? -3.551 6.367 -11.102 1 98.75 153 PHE B C 1
ATOM 3720 O O . PHE B 1 153 ? -2.791 6.406 -10.133 1 98.75 153 PHE B O 1
ATOM 3727 N N . GLN B 1 154 ? -3.836 7.34 -11.93 1 98.12 154 GLN B N 1
ATOM 3728 C CA . GLN B 1 154 ? -3.213 8.641 -11.688 1 98.12 154 GLN B CA 1
ATOM 3729 C C . GLN B 1 154 ? -4.168 9.586 -10.961 1 98.12 154 GLN B C 1
ATOM 3731 O O . GLN B 1 154 ? -5.375 9.57 -11.227 1 98.12 154 GLN B O 1
ATOM 3736 N N . GLY B 1 155 ? -3.652 10.352 -10.055 1 97.62 155 GLY B N 1
ATOM 3737 C CA . GLY B 1 155 ? -4.309 11.484 -9.422 1 97.62 155 GLY B CA 1
ATOM 3738 C C . GLY B 1 155 ? -3.521 12.773 -9.555 1 97.62 155 GLY B C 1
ATOM 3739 O O . GLY B 1 155 ? -2.855 13 -10.562 1 97.62 155 GLY B O 1
ATOM 3740 N N . LYS B 1 156 ? -3.811 13.656 -8.641 1 95.38 156 LYS B N 1
ATOM 3741 C CA . LYS B 1 156 ? -3.139 14.953 -8.602 1 95.38 156 LYS B CA 1
ATOM 3742 C C . LYS B 1 156 ? -2.941 15.43 -7.164 1 95.38 156 LYS B C 1
ATOM 3744 O O . LYS B 1 156 ? -3.898 15.492 -6.391 1 95.38 156 LYS B O 1
ATOM 3749 N N . LYS B 1 157 ? -1.672 15.719 -6.852 1 91.88 157 LYS B N 1
ATOM 3750 C CA . LYS B 1 157 ? -1.334 16.156 -5.5 1 91.88 157 LYS B CA 1
ATOM 3751 C C . LYS B 1 157 ? -1.944 17.531 -5.203 1 91.88 157 LYS B C 1
ATOM 3753 O O . LYS B 1 157 ? -2.08 18.359 -6.102 1 91.88 157 LYS B O 1
ATOM 3758 N N . ALA B 1 158 ? -2.342 17.719 -4.02 1 90.44 158 ALA B N 1
ATOM 3759 C CA . ALA B 1 158 ? -2.771 19 -3.439 1 90.44 158 ALA B CA 1
ATOM 3760 C C . ALA B 1 158 ? -2.77 18.922 -1.916 1 90.44 158 ALA B C 1
ATOM 3762 O O . ALA B 1 158 ? -2.672 17.844 -1.335 1 90.44 158 ALA B O 1
ATOM 3763 N N . HIS B 1 159 ? -2.686 20.062 -1.294 1 87.44 159 HIS B N 1
ATOM 3764 C CA . HIS B 1 159 ? -2.842 20.062 0.156 1 87.44 159 HIS B CA 1
ATOM 3765 C C . HIS B 1 159 ? -4.254 19.656 0.562 1 87.44 159 HIS B C 1
ATOM 3767 O O . HIS B 1 159 ? -5.227 20.312 0.19 1 87.44 159 HIS B O 1
ATOM 3773 N N . ALA B 1 160 ? -4.406 18.641 1.362 1 92.81 160 ALA B N 1
ATOM 3774 C CA . ALA B 1 160 ? -5.691 18.016 1.667 1 92.81 160 ALA B CA 1
ATOM 3775 C C . ALA B 1 160 ? -6.57 18.938 2.504 1 92.81 160 ALA B C 1
ATOM 3777 O O . ALA B 1 160 ? -7.797 18.891 2.412 1 92.81 160 ALA B O 1
ATOM 3778 N N . GLY B 1 161 ? -5.996 19.719 3.299 1 90.94 161 GLY B N 1
ATOM 3779 C CA . GLY B 1 161 ? -6.746 20.578 4.191 1 90.94 161 GLY B CA 1
ATOM 3780 C C . GLY B 1 161 ? -6.98 21.969 3.621 1 90.94 161 GLY B C 1
ATOM 3781 O O . GLY B 1 161 ? -7.918 22.656 4.027 1 90.94 161 GLY B O 1
ATOM 3782 N N . ILE B 1 162 ? -6.199 22.406 2.695 1 86.56 162 ILE B N 1
ATOM 3783 C CA . ILE B 1 162 ? -6.23 23.797 2.217 1 86.56 162 ILE B CA 1
ATOM 3784 C C . ILE B 1 162 ? -6.961 23.859 0.88 1 86.56 162 ILE B C 1
ATOM 3786 O O . ILE B 1 162 ? -7.938 24.594 0.737 1 86.56 162 ILE B O 1
ATOM 3790 N N . GLU B 1 163 ? -6.5 23.016 -0.063 1 91.25 163 GLU B N 1
ATOM 3791 C CA . GLU B 1 163 ? -7.094 23.094 -1.394 1 91.25 163 GLU B CA 1
ATOM 3792 C C . GLU B 1 163 ? -7.227 21.703 -2.01 1 91.25 163 GLU B C 1
ATOM 3794 O O . GLU B 1 163 ? -6.766 21.469 -3.131 1 91.25 163 GLU B O 1
ATOM 3799 N N . PRO B 1 164 ? -7.98 20.812 -1.377 1 94.38 164 PRO B N 1
ATOM 3800 C CA . PRO B 1 164 ? -8.109 19.469 -1.94 1 94.38 164 PRO B CA 1
ATOM 3801 C C . PRO B 1 164 ? -8.727 19.484 -3.338 1 94.38 164 PRO B C 1
ATOM 3803 O O . PRO B 1 164 ? -8.469 18.562 -4.133 1 94.38 164 PRO B O 1
ATOM 3806 N N . GLU B 1 165 ? -9.5 20.5 -3.662 1 95 165 GLU B N 1
ATOM 3807 C CA . GLU B 1 165 ? -10.18 20.594 -4.949 1 95 165 GLU B CA 1
ATOM 3808 C C . GLU B 1 165 ? -9.188 20.781 -6.09 1 95 165 GLU B C 1
ATOM 3810 O O . GLU B 1 165 ? -9.523 20.594 -7.258 1 95 165 GLU B O 1
ATOM 3815 N N . LYS B 1 166 ? -8.023 21.172 -5.727 1 93.44 166 LYS B N 1
ATOM 3816 C CA . LYS B 1 166 ? -6.984 21.312 -6.742 1 93.44 166 LYS B CA 1
ATOM 3817 C C . LYS B 1 166 ? -6.297 19.984 -7.023 1 93.44 166 LYS B C 1
ATOM 3819 O O . LYS B 1 166 ? -5.465 19.891 -7.926 1 93.44 166 LYS B O 1
ATOM 3824 N N . GLY B 1 167 ? -6.629 18.984 -6.25 1 95.94 167 GLY B N 1
ATOM 3825 C CA . GLY B 1 167 ? -6.07 17.656 -6.434 1 95.94 167 GLY B CA 1
ATOM 3826 C C . GLY B 1 167 ? -7.102 16.641 -6.867 1 95.94 167 GLY B C 1
ATOM 3827 O O . GLY B 1 167 ? -8.25 16.984 -7.145 1 95.94 167 GLY B O 1
ATOM 3828 N N . LEU B 1 168 ? -6.684 15.43 -7.023 1 97.62 168 LEU B N 1
ATOM 3829 C CA . LEU B 1 168 ? -7.516 14.266 -7.309 1 97.62 168 LEU B CA 1
ATOM 3830 C C . LEU B 1 168 ? -6.98 13.031 -6.598 1 97.62 168 LEU B C 1
ATOM 3832 O O . LEU B 1 168 ? -5.848 12.609 -6.848 1 97.62 168 LEU B O 1
ATOM 3836 N N . ASN B 1 169 ? -7.762 12.492 -5.723 1 98 169 ASN B N 1
ATOM 3837 C CA . ASN B 1 169 ? -7.32 11.359 -4.918 1 98 169 ASN B CA 1
ATOM 3838 C C . ASN B 1 169 ? -7.371 10.055 -5.707 1 98 169 ASN B C 1
ATOM 3840 O O . ASN B 1 169 ? -8.453 9.531 -5.984 1 98 169 ASN B O 1
ATOM 3844 N N . ALA B 1 170 ? -6.242 9.5 -6.035 1 98.62 170 ALA B N 1
ATOM 3845 C CA . ALA B 1 170 ? -6.137 8.305 -6.859 1 98.62 170 ALA B CA 1
ATOM 3846 C C . ALA B 1 170 ? -6.77 7.102 -6.164 1 98.62 170 ALA B C 1
ATOM 3848 O O . ALA B 1 170 ? -7.203 6.152 -6.82 1 98.62 170 ALA B O 1
ATOM 3849 N N . ILE B 1 171 ? -6.793 7.094 -4.82 1 98.75 171 ILE B N 1
ATOM 3850 C CA . ILE B 1 171 ? -7.41 6.004 -4.07 1 98.75 171 ILE B CA 1
ATOM 3851 C C . ILE B 1 171 ? -8.898 5.934 -4.398 1 98.75 171 ILE B C 1
ATOM 3853 O O . ILE B 1 171 ? -9.461 4.844 -4.531 1 98.75 171 ILE B O 1
ATOM 3857 N N . LEU B 1 172 ? -9.547 7.082 -4.551 1 98.19 172 LEU B N 1
ATOM 3858 C CA . LEU B 1 172 ? -10.961 7.129 -4.922 1 98.19 172 LEU B CA 1
ATOM 3859 C C . LEU B 1 172 ? -11.18 6.539 -6.309 1 98.19 172 LEU B C 1
ATOM 3861 O O . LEU B 1 172 ? -12.117 5.77 -6.523 1 98.19 172 LEU B O 1
ATOM 3865 N N . VAL B 1 173 ? -10.328 6.887 -7.234 1 98.38 173 VAL B N 1
ATOM 3866 C CA . VAL B 1 173 ? -10.414 6.406 -8.609 1 98.38 173 VAL B CA 1
ATOM 3867 C C . VAL B 1 173 ? -10.289 4.883 -8.633 1 98.38 173 VAL B C 1
ATOM 3869 O O . VAL B 1 173 ? -11.133 4.195 -9.219 1 98.38 173 VAL B O 1
ATOM 3872 N N . ALA B 1 174 ? -9.25 4.402 -7.988 1 98.75 174 ALA B N 1
ATOM 3873 C CA . ALA B 1 174 ? -9 2.965 -7.938 1 98.75 174 ALA B CA 1
ATOM 3874 C C . ALA B 1 174 ? -10.172 2.225 -7.305 1 98.75 174 ALA B C 1
ATOM 3876 O O . ALA B 1 174 ? -10.602 1.179 -7.801 1 98.75 174 ALA B O 1
ATOM 3877 N N . SER B 1 175 ? -10.672 2.77 -6.168 1 98.56 175 SER B N 1
ATOM 3878 C CA . SER B 1 175 ? -11.766 2.121 -5.445 1 98.56 175 SER B CA 1
ATOM 3879 C C . SER B 1 175 ? -13.023 2.045 -6.301 1 98.56 175 SER B C 1
ATOM 3881 O O . SER B 1 175 ? -13.742 1.048 -6.262 1 98.56 175 SER B O 1
ATOM 3883 N N . HIS B 1 176 ? -13.289 3.09 -7.004 1 97.94 176 HIS B N 1
ATOM 3884 C CA . HIS B 1 176 ? -14.438 3.084 -7.906 1 97.94 176 HIS B CA 1
ATOM 3885 C C . HIS B 1 176 ? -14.289 2.002 -8.977 1 97.94 176 HIS B C 1
ATOM 3887 O O . HIS B 1 176 ? -15.242 1.272 -9.258 1 97.94 176 HIS B O 1
ATOM 3893 N N . ALA B 1 177 ? -13.156 1.893 -9.602 1 98.69 177 ALA B N 1
ATOM 3894 C CA . ALA B 1 177 ? -12.914 0.869 -10.617 1 98.69 177 ALA B CA 1
ATOM 3895 C C . ALA B 1 177 ? -13.109 -0.53 -10.039 1 98.69 177 ALA B C 1
ATOM 3897 O O . ALA B 1 177 ? -13.828 -1.348 -10.617 1 98.69 177 ALA B O 1
ATOM 3898 N N . ILE B 1 178 ? -12.469 -0.806 -8.891 1 98.69 178 ILE B N 1
ATOM 3899 C CA . ILE B 1 178 ? -12.453 -2.129 -8.281 1 98.69 178 ILE B CA 1
ATOM 3900 C C . ILE B 1 178 ? -13.875 -2.543 -7.906 1 98.69 178 ILE B C 1
ATOM 3902 O O . ILE B 1 178 ? -14.242 -3.711 -8.055 1 98.69 178 ILE B O 1
ATOM 3906 N N . SER B 1 179 ? -14.68 -1.594 -7.426 1 96.56 179 SER B N 1
ATOM 3907 C CA . SER B 1 179 ? -16.031 -1.895 -6.965 1 96.56 179 SER B CA 1
ATOM 3908 C C . SER B 1 179 ? -16.906 -2.406 -8.109 1 96.56 179 SER B C 1
ATOM 3910 O O . SER B 1 179 ? -17.953 -3.002 -7.875 1 96.56 179 SER B O 1
ATOM 3912 N N . ASN B 1 180 ? -16.453 -2.238 -9.352 1 97.56 180 ASN B N 1
ATOM 3913 C CA . ASN B 1 180 ? -17.219 -2.658 -10.516 1 97.56 180 ASN B CA 1
ATOM 3914 C C . ASN B 1 180 ? -16.594 -3.873 -11.195 1 97.56 180 ASN B C 1
ATOM 3916 O O . ASN B 1 180 ? -17.109 -4.355 -12.211 1 97.56 180 ASN B O 1
ATOM 3920 N N . MET B 1 181 ? -15.539 -4.434 -10.68 1 98.38 181 MET B N 1
ATOM 3921 C CA . MET B 1 181 ? -14.844 -5.578 -11.258 1 98.38 181 MET B CA 1
ATOM 3922 C C . MET B 1 181 ? -15.484 -6.887 -10.812 1 98.38 181 MET B C 1
ATOM 3924 O O . MET B 1 181 ? -16.125 -6.941 -9.758 1 98.38 181 MET B O 1
ATOM 3928 N N . HIS B 1 182 ? -15.344 -7.875 -11.633 1 98.38 182 HIS B N 1
ATOM 3929 C CA . HIS B 1 182 ? -15.664 -9.242 -11.242 1 98.38 182 HIS B CA 1
ATOM 3930 C C . HIS B 1 182 ? -14.484 -9.914 -10.547 1 98.38 182 HIS B C 1
ATOM 3932 O O . HIS B 1 182 ? -13.5 -10.273 -11.195 1 98.38 182 HIS B O 1
ATOM 3938 N N . ILE B 1 183 ? -14.594 -10.086 -9.227 1 98.06 183 ILE B N 1
ATOM 3939 C CA . ILE B 1 183 ? -13.469 -10.617 -8.469 1 98.06 183 ILE B CA 1
ATOM 3940 C C . ILE B 1 183 ? -13.883 -11.891 -7.742 1 98.06 183 ILE B C 1
ATOM 3942 O O . ILE B 1 183 ? -14.984 -11.969 -7.195 1 98.06 183 ILE B O 1
ATOM 3946 N N . GLY B 1 184 ? -13.055 -12.859 -7.691 1 97.56 184 GLY B N 1
ATOM 3947 C CA . GLY B 1 184 ? -13.328 -14.133 -7.051 1 97.56 184 GLY B CA 1
ATOM 3948 C C . GLY B 1 184 ? -13.688 -15.227 -8.039 1 97.56 184 GLY B C 1
ATOM 3949 O O . GLY B 1 184 ? -13.086 -15.336 -9.109 1 97.56 184 GLY B O 1
ATOM 3950 N N . ARG B 1 185 ? -14.57 -16.156 -7.57 1 98 185 ARG B N 1
ATOM 3951 C CA . ARG B 1 185 ? -15.125 -17.172 -8.469 1 98 185 ARG B CA 1
ATOM 3952 C C . ARG B 1 185 ? -16.172 -16.562 -9.398 1 98 185 ARG B C 1
ATOM 3954 O O . ARG B 1 185 ? -17.25 -16.172 -8.953 1 98 185 ARG B O 1
ATOM 3961 N N . ILE B 1 186 ? -15.836 -16.422 -10.641 1 97.94 186 ILE B N 1
ATOM 3962 C CA . ILE B 1 186 ? -16.75 -15.828 -11.617 1 97.94 186 ILE B CA 1
ATOM 3963 C C . ILE B 1 186 ? -17.703 -16.891 -12.156 1 97.94 186 ILE B C 1
ATOM 3965 O O . ILE B 1 186 ? -18.906 -16.656 -12.242 1 97.94 186 ILE B O 1
ATOM 3969 N N . ASP B 1 187 ? -17.188 -18.047 -12.523 1 97.12 187 ASP B N 1
ATOM 3970 C CA . ASP B 1 187 ? -17.906 -19.266 -12.867 1 97.12 187 ASP B CA 1
ATOM 3971 C C . ASP B 1 187 ? -17.062 -20.5 -12.586 1 97.12 187 ASP B C 1
ATOM 3973 O O . ASP B 1 187 ? -15.984 -20.406 -12 1 97.12 187 ASP B O 1
ATOM 3977 N N . SER B 1 188 ? -17.5 -21.672 -12.93 1 95.69 188 SER B N 1
ATOM 3978 C CA . SER B 1 188 ? -16.844 -22.922 -12.555 1 95.69 188 SER B CA 1
ATOM 3979 C C . SER B 1 188 ? -15.461 -23.031 -13.18 1 95.69 188 SER B C 1
ATOM 3981 O O . SER B 1 188 ? -14.633 -23.812 -12.727 1 95.69 188 SER B O 1
ATOM 3983 N N . LEU B 1 189 ? -15.125 -22.188 -14.195 1 97.12 189 LEU B N 1
ATOM 3984 C CA . LEU B 1 189 ? -13.875 -22.375 -14.93 1 97.12 189 LEU B CA 1
ATOM 3985 C C . LEU B 1 189 ? -13.055 -21.094 -14.938 1 97.12 189 LEU B C 1
ATOM 3987 O O . LEU B 1 189 ? -12.047 -21 -15.641 1 97.12 189 LEU B O 1
ATOM 3991 N N . THR B 1 190 ? -13.547 -20.031 -14.164 1 98.19 190 THR B N 1
ATOM 3992 C CA . THR B 1 190 ? -12.898 -18.734 -14.258 1 98.19 190 THR B CA 1
ATOM 3993 C C . THR B 1 190 ? -12.805 -18.078 -12.883 1 98.19 190 THR B C 1
ATOM 3995 O O . THR B 1 190 ? -13.781 -18.078 -12.125 1 98.19 190 THR B O 1
ATOM 3998 N N . THR B 1 191 ? -11.641 -17.562 -12.555 1 98.25 191 THR B N 1
ATOM 3999 C CA . THR B 1 191 ? -11.406 -16.828 -11.312 1 98.25 191 THR B CA 1
ATOM 4000 C C . THR B 1 191 ? -10.656 -15.531 -11.594 1 98.25 191 THR B C 1
ATOM 4002 O O . THR B 1 191 ? -10.023 -15.391 -12.641 1 98.25 191 THR B O 1
ATOM 4005 N N . SER B 1 192 ? -10.805 -14.594 -10.781 1 98.5 192 SER B N 1
ATOM 4006 C CA . SER B 1 192 ? -10 -13.375 -10.781 1 98.5 192 SER B CA 1
ATOM 4007 C C . SER B 1 192 ? -9.648 -12.945 -9.367 1 98.5 192 SER B C 1
ATOM 4009 O O . SER B 1 192 ? -10.328 -13.32 -8.406 1 98.5 192 SER B O 1
ATOM 4011 N N . ASN B 1 193 ? -8.555 -12.25 -9.242 1 98.25 193 ASN B N 1
ATOM 4012 C CA . ASN B 1 193 ? -8.102 -11.797 -7.93 1 98.25 193 ASN B CA 1
ATOM 4013 C C . ASN B 1 193 ? -7.289 -10.508 -8.031 1 98.25 193 ASN B C 1
ATOM 4015 O O . ASN B 1 193 ? -6.559 -10.305 -9 1 98.25 193 ASN B O 1
ATOM 4019 N N . ILE B 1 194 ? -7.543 -9.648 -7.117 1 98.5 194 ILE B N 1
ATOM 4020 C CA . ILE B 1 194 ? -6.621 -8.531 -6.898 1 98.5 194 ILE B CA 1
ATOM 4021 C C . ILE B 1 194 ? -5.648 -8.883 -5.777 1 98.5 194 ILE B C 1
ATOM 4023 O O . ILE B 1 194 ? -6.059 -9.086 -4.629 1 98.5 194 ILE B O 1
ATOM 4027 N N . GLY B 1 195 ? -4.402 -8.859 -6.09 1 97.62 195 GLY B N 1
ATOM 4028 C CA . GLY B 1 195 ? -3.412 -9.383 -5.164 1 97.62 195 GLY B CA 1
ATOM 4029 C C . GLY B 1 195 ? -2.809 -8.32 -4.266 1 97.62 195 GLY B C 1
ATOM 4030 O O . GLY B 1 195 ? -2.379 -8.617 -3.15 1 97.62 195 GLY B O 1
ATOM 4031 N N . GLU B 1 196 ? -2.701 -7.137 -4.801 1 98.12 196 GLU B N 1
ATOM 4032 C CA . GLU B 1 196 ? -2.057 -6.066 -4.047 1 98.12 196 GLU B CA 1
ATOM 4033 C C . GLU B 1 196 ? -2.625 -4.699 -4.43 1 98.12 196 GLU B C 1
ATOM 4035 O O . GLU B 1 196 ? -3.033 -4.492 -5.57 1 98.12 196 GLU B O 1
ATOM 4040 N N . ILE B 1 197 ? -2.654 -3.82 -3.457 1 98.62 197 ILE B N 1
ATOM 4041 C CA . ILE B 1 197 ? -2.973 -2.414 -3.674 1 98.62 197 ILE B CA 1
ATOM 4042 C C . ILE B 1 197 ? -2.047 -1.539 -2.832 1 98.62 197 ILE B C 1
ATOM 4044 O O . ILE B 1 197 ? -1.76 -1.862 -1.677 1 98.62 197 ILE B O 1
ATOM 4048 N N . GLU B 1 198 ? -1.564 -0.505 -3.445 1 98.5 198 GLU B N 1
ATOM 4049 C CA . GLU B 1 198 ? -0.667 0.396 -2.727 1 98.5 198 GLU B CA 1
ATOM 4050 C C . GLU B 1 198 ? -0.75 1.815 -3.283 1 98.5 198 GLU B C 1
ATOM 4052 O O . GLU B 1 198 ? -0.775 2.01 -4.5 1 98.5 198 GLU B O 1
ATOM 4057 N N . GLY B 1 199 ? -0.831 2.744 -2.387 1 98.12 199 GLY B N 1
ATOM 4058 C CA . GLY B 1 199 ? -0.792 4.129 -2.822 1 98.12 199 GLY B CA 1
ATOM 4059 C C . GLY B 1 199 ? -0.819 5.117 -1.67 1 98.12 199 GLY B C 1
ATOM 4060 O O . GLY B 1 199 ? -1.365 4.82 -0.605 1 98.12 199 GLY B O 1
ATOM 4061 N N . GLY B 1 200 ? -0.207 6.25 -1.937 1 96.12 200 GLY B N 1
ATOM 4062 C CA . GLY B 1 200 ? -0.261 7.359 -1 1 96.12 200 GLY B CA 1
ATOM 4063 C C . GLY B 1 200 ? 0.871 7.344 0.009 1 96.12 200 GLY B C 1
ATOM 4064 O O . GLY B 1 200 ? 1.947 6.809 -0.265 1 96.12 200 GLY B O 1
ATOM 4065 N N . GLY B 1 201 ? 0.66 8.117 1.055 1 92.94 201 GLY B N 1
ATOM 4066 C CA . GLY B 1 201 ? 1.612 8.336 2.133 1 92.94 201 GLY B CA 1
ATOM 4067 C C . GLY B 1 201 ? 1.069 9.227 3.236 1 92.94 201 GLY B C 1
ATOM 4068 O O . GLY B 1 201 ? 0.251 8.781 4.047 1 92.94 201 GLY B O 1
ATOM 4069 N N . ALA B 1 202 ? 1.393 10.539 3.154 1 89.19 202 ALA B N 1
ATOM 4070 C CA . ALA B 1 202 ? 0.961 11.477 4.191 1 89.19 202 ALA B CA 1
ATOM 4071 C C . ALA B 1 202 ? -0.52 11.812 4.043 1 89.19 202 ALA B C 1
ATOM 4073 O O . ALA B 1 202 ? -1.013 12 2.93 1 89.19 202 ALA B O 1
ATOM 4074 N N . THR B 1 203 ? -1.248 11.906 5.152 1 93.62 203 THR B N 1
ATOM 4075 C CA . THR B 1 203 ? -2.689 12.133 5.121 1 93.62 203 THR B CA 1
ATOM 4076 C C . THR B 1 203 ? -3.004 13.547 4.66 1 93.62 203 THR B C 1
ATOM 4078 O O . THR B 1 203 ? -4.102 13.82 4.172 1 93.62 203 THR B O 1
ATOM 4081 N N . ASN B 1 204 ? -2.057 14.477 4.793 1 90.94 204 ASN B N 1
ATOM 4082 C CA . ASN B 1 204 ? -2.328 15.867 4.457 1 90.94 204 ASN B CA 1
ATOM 4083 C C . ASN B 1 204 ? -2.076 16.141 2.977 1 90.94 204 ASN B C 1
ATOM 4085 O O . ASN B 1 204 ? -2.201 17.281 2.523 1 90.94 204 ASN B O 1
ATOM 4089 N N . ILE B 1 205 ? -1.719 15.195 2.273 1 90.81 205 ILE B N 1
ATOM 4090 C CA . ILE B 1 205 ? -1.475 15.312 0.841 1 90.81 205 ILE B CA 1
ATOM 4091 C C . ILE B 1 205 ? -2.457 14.438 0.072 1 90.81 205 ILE B C 1
ATOM 4093 O O . ILE B 1 205 ? -2.625 13.258 0.391 1 90.81 205 ILE B O 1
ATOM 4097 N N . VAL B 1 206 ? -3.09 14.961 -0.945 1 96.25 206 VAL B N 1
ATOM 4098 C CA . VAL B 1 206 ? -3.975 14.195 -1.815 1 96.25 206 VAL B CA 1
ATOM 4099 C C . VAL B 1 206 ? -3.164 13.156 -2.588 1 96.25 206 VAL B C 1
ATOM 4101 O O . VAL B 1 206 ? -2.156 13.484 -3.217 1 96.25 206 VAL B O 1
ATOM 4104 N N . THR B 1 207 ? -3.605 11.938 -2.514 1 97.06 207 THR B N 1
ATOM 4105 C CA . THR B 1 207 ? -2.85 10.828 -3.096 1 97.06 207 THR B CA 1
ATOM 4106 C C . THR B 1 207 ? -2.861 10.914 -4.621 1 97.06 207 THR B C 1
ATOM 4108 O O . THR B 1 207 ? -3.926 10.883 -5.238 1 97.06 207 THR B O 1
ATOM 4111 N N . ASP B 1 208 ? -1.667 10.906 -5.246 1 97.44 208 ASP B N 1
ATOM 4112 C CA . ASP B 1 208 ? -1.604 11.195 -6.676 1 97.44 208 ASP B CA 1
ATOM 4113 C C . ASP B 1 208 ? -1.399 9.914 -7.48 1 97.44 208 ASP B C 1
ATOM 4115 O O . ASP B 1 208 ? -1.454 9.93 -8.711 1 97.44 208 ASP B O 1
ATOM 4119 N N . LYS B 1 209 ? -1.197 8.797 -6.801 1 98.44 209 LYS B N 1
ATOM 4120 C CA . LYS B 1 209 ? -0.955 7.57 -7.555 1 98.44 209 LYS B CA 1
ATOM 4121 C C . LYS B 1 209 ? -1.323 6.34 -6.73 1 98.44 209 LYS B C 1
ATOM 4123 O O . LYS B 1 209 ? -1.052 6.289 -5.527 1 98.44 209 LYS B O 1
ATOM 4128 N N . VAL B 1 210 ? -1.92 5.348 -7.32 1 98.62 210 VAL B N 1
ATOM 4129 C CA . VAL B 1 210 ? -2.223 4.047 -6.734 1 98.62 210 VAL B CA 1
ATOM 4130 C C . VAL B 1 210 ? -1.876 2.939 -7.73 1 98.62 210 VAL B C 1
ATOM 4132 O O . VAL B 1 210 ? -2.133 3.072 -8.93 1 98.62 210 VAL B O 1
ATOM 4135 N N . THR B 1 211 ? -1.289 1.888 -7.246 1 98.75 211 THR B N 1
ATOM 4136 C CA . THR B 1 211 ? -0.979 0.742 -8.094 1 98.75 211 THR B CA 1
ATOM 4137 C C . THR B 1 211 ? -1.66 -0.519 -7.57 1 98.75 211 THR B C 1
ATOM 4139 O O . THR B 1 211 ? -1.877 -0.657 -6.363 1 98.75 211 THR B O 1
ATOM 4142 N N . LEU B 1 212 ? -2.008 -1.408 -8.516 1 97.94 212 LEU B N 1
ATOM 4143 C CA . LEU B 1 212 ? -2.643 -2.691 -8.234 1 97.94 212 LEU B CA 1
ATOM 4144 C C . LEU B 1 212 ? -1.985 -3.809 -9.039 1 97.94 212 LEU B C 1
ATOM 4146 O O . LEU B 1 212 ? -1.514 -3.58 -10.156 1 97.94 212 LEU B O 1
ATOM 4150 N N . THR B 1 213 ? -1.957 -4.969 -8.453 1 98.62 213 THR B N 1
ATOM 4151 C CA . THR B 1 213 ? -1.689 -6.184 -9.211 1 98.62 213 THR B CA 1
ATOM 4152 C C . THR B 1 213 ? -2.889 -7.129 -9.164 1 98.62 213 THR B C 1
ATOM 4154 O O . THR B 1 213 ? -3.561 -7.234 -8.133 1 98.62 213 THR B O 1
ATOM 4157 N N . ALA B 1 214 ? -3.146 -7.762 -10.297 1 98.62 214 ALA B N 1
ATOM 4158 C CA . ALA B 1 214 ? -4.297 -8.648 -10.414 1 98.62 214 ALA B CA 1
ATOM 4159 C C . ALA B 1 214 ? -3.984 -9.844 -11.32 1 98.62 214 ALA B C 1
ATOM 4161 O O . ALA B 1 214 ? -2.93 -9.883 -11.953 1 98.62 214 ALA B O 1
ATOM 4162 N N . GLU B 1 215 ? -4.859 -10.828 -11.234 1 98.44 215 GLU B N 1
ATOM 4163 C CA . GLU B 1 215 ? -4.781 -11.977 -12.141 1 98.44 215 GLU B CA 1
ATOM 4164 C C . GLU B 1 215 ? -6.172 -12.461 -12.539 1 98.44 215 GLU B C 1
ATOM 4166 O O . GLU B 1 215 ? -7.145 -12.227 -11.812 1 98.44 215 GLU B O 1
ATOM 4171 N N . ILE B 1 216 ? -6.273 -13.016 -13.664 1 98.75 216 ILE B N 1
ATOM 4172 C CA . ILE B 1 216 ? -7.449 -13.727 -14.148 1 98.75 216 ILE B CA 1
ATOM 4173 C C . ILE B 1 216 ? -7.039 -15.094 -14.688 1 98.75 216 ILE B C 1
ATOM 4175 O O . ILE B 1 216 ? -6.055 -15.211 -15.422 1 98.75 216 ILE B O 1
ATOM 4179 N N . ARG B 1 217 ? -7.758 -16.125 -14.305 1 98.44 217 ARG B N 1
ATOM 4180 C CA . ARG B 1 217 ? -7.551 -17.484 -14.805 1 98.44 217 ARG B CA 1
ATOM 4181 C C . ARG B 1 217 ? -8.82 -18.047 -15.43 1 98.44 217 ARG B C 1
ATOM 4183 O O . ARG B 1 217 ? -9.922 -17.828 -14.906 1 98.44 217 ARG B O 1
ATOM 4190 N N . SER B 1 218 ? -8.664 -18.672 -16.578 1 98.5 218 SER B N 1
ATOM 4191 C CA . SER B 1 218 ? -9.828 -19.312 -17.203 1 98.5 218 SER B CA 1
ATOM 4192 C C . SER B 1 218 ? -9.406 -20.484 -18.078 1 98.5 218 SER B C 1
ATOM 4194 O O . SER B 1 218 ? -8.359 -20.438 -18.734 1 98.5 218 SER B O 1
ATOM 4196 N N . HIS B 1 219 ? -10.219 -21.516 -18.125 1 97.81 219 HIS B N 1
ATOM 4197 C CA . HIS B 1 219 ? -10.062 -22.641 -19.031 1 97.81 219 HIS B CA 1
ATOM 4198 C C . HIS B 1 219 ? -10.609 -22.312 -20.422 1 97.81 219 HIS B C 1
ATOM 4200 O O . HIS B 1 219 ? -10.391 -23.062 -21.375 1 97.81 219 HIS B O 1
ATOM 4206 N N . ILE B 1 220 ? -11.312 -21.219 -20.484 1 97.38 220 ILE B N 1
ATOM 4207 C CA . ILE B 1 220 ? -11.984 -20.812 -21.703 1 97.38 220 ILE B CA 1
ATOM 4208 C C . ILE B 1 220 ? -11.367 -19.516 -22.234 1 97.38 220 ILE B C 1
ATOM 4210 O O . ILE B 1 220 ? -11.594 -18.453 -21.672 1 97.38 220 ILE B O 1
ATOM 4214 N N . PRO B 1 221 ? -10.664 -19.609 -23.359 1 96.62 221 PRO B N 1
ATOM 4215 C CA . PRO B 1 221 ? -9.969 -18.438 -23.891 1 96.62 221 PRO B CA 1
ATOM 4216 C C . PRO B 1 221 ? -10.906 -17.234 -24.094 1 96.62 221 PRO B C 1
ATOM 4218 O O . PRO B 1 221 ? -10.539 -16.109 -23.766 1 96.62 221 PRO B O 1
ATOM 4221 N N . GLU B 1 222 ? -12.117 -17.453 -24.562 1 97.94 222 GLU B N 1
ATOM 4222 C CA . GLU B 1 222 ? -13.07 -16.375 -24.797 1 97.94 222 GLU B CA 1
ATOM 4223 C C . GLU B 1 222 ? -13.477 -15.695 -23.5 1 97.94 222 GLU B C 1
ATOM 4225 O O . GLU B 1 222 ? -13.609 -14.469 -23.453 1 97.94 222 GLU B O 1
ATOM 4230 N N . THR B 1 223 ? -13.641 -16.516 -22.5 1 98.38 223 THR B N 1
ATOM 4231 C CA . THR B 1 223 ? -14.008 -15.961 -21.203 1 98.38 223 THR B CA 1
ATOM 4232 C C . THR B 1 223 ? -12.844 -15.18 -20.594 1 98.38 223 THR B C 1
ATOM 4234 O O . THR B 1 223 ? -13.047 -14.125 -20 1 98.38 223 THR B O 1
ATOM 4237 N N . LEU B 1 224 ? -11.648 -15.695 -20.75 1 98.56 224 LEU B N 1
ATOM 4238 C CA . LEU B 1 224 ? -10.461 -14.992 -20.266 1 98.56 224 LEU B CA 1
ATOM 4239 C C . LEU B 1 224 ? -10.375 -13.602 -20.891 1 98.56 224 LEU B C 1
ATOM 4241 O O . LEU B 1 224 ? -10.164 -12.617 -20.172 1 98.56 224 LEU B O 1
ATOM 4245 N N . GLU B 1 225 ? -10.539 -13.547 -22.188 1 98.38 225 GLU B N 1
ATOM 4246 C CA . GLU B 1 225 ? -10.484 -12.281 -22.906 1 98.38 225 GLU B CA 1
ATOM 4247 C C . GLU B 1 225 ? -11.602 -11.344 -22.453 1 98.38 225 GLU B C 1
ATOM 4249 O O . GLU B 1 225 ? -11.383 -10.148 -22.281 1 98.38 225 GLU B O 1
ATOM 4254 N N . TYR B 1 226 ? -12.758 -11.844 -22.312 1 98.75 226 TYR B N 1
ATOM 4255 C CA . TYR B 1 226 ? -13.906 -11.055 -21.875 1 98.75 226 TYR B CA 1
ATOM 4256 C C . TYR B 1 226 ? -13.633 -10.414 -20.516 1 98.75 226 TYR B C 1
ATOM 4258 O O . TYR B 1 226 ? -13.891 -9.227 -20.328 1 98.75 226 TYR B O 1
ATOM 4266 N N . GLU B 1 227 ? -13.172 -11.219 -19.578 1 98.75 227 GLU B N 1
ATOM 4267 C CA . GLU B 1 227 ? -12.938 -10.727 -18.234 1 98.75 227 GLU B CA 1
ATOM 4268 C C . GLU B 1 227 ? -11.789 -9.719 -18.203 1 98.75 227 GLU B C 1
ATOM 4270 O O . GLU B 1 227 ? -11.812 -8.773 -17.406 1 98.75 227 GLU B O 1
ATOM 4275 N N . LEU B 1 228 ? -10.789 -9.984 -19.031 1 98.75 228 LEU B N 1
ATOM 4276 C CA . LEU B 1 228 ? -9.703 -9.023 -19.156 1 98.75 228 LEU B CA 1
ATOM 4277 C C . LEU B 1 228 ? -10.219 -7.68 -19.656 1 98.75 228 LEU B C 1
ATOM 4279 O O . LEU B 1 228 ? -9.883 -6.633 -19.094 1 98.75 228 LEU B O 1
ATOM 4283 N N . ASN B 1 229 ? -11.016 -7.699 -20.672 1 98.81 229 ASN B N 1
ATOM 4284 C CA . ASN B 1 229 ? -11.609 -6.492 -21.234 1 98.81 229 ASN B CA 1
ATOM 4285 C C . ASN B 1 229 ? -12.539 -5.809 -20.234 1 98.81 229 ASN B C 1
ATOM 4287 O O . ASN B 1 229 ? -12.578 -4.578 -20.156 1 98.81 229 ASN B O 1
ATOM 4291 N N . HIS B 1 230 ? -13.289 -6.594 -19.531 1 98.88 230 HIS B N 1
ATOM 4292 C CA . HIS B 1 230 ? -14.18 -6.047 -18.516 1 98.88 230 HIS B CA 1
ATOM 4293 C C . HIS B 1 230 ? -13.398 -5.293 -17.438 1 98.88 230 HIS B C 1
ATOM 4295 O O . HIS B 1 230 ? -13.773 -4.184 -17.047 1 98.88 230 HIS B O 1
ATOM 4301 N N . MET B 1 231 ? -12.328 -5.91 -16.969 1 98.81 231 MET B N 1
ATOM 4302 C CA . MET B 1 231 ? -11.5 -5.277 -15.945 1 98.81 231 MET B CA 1
ATOM 4303 C C . MET B 1 231 ? -10.93 -3.957 -16.453 1 98.81 231 MET B C 1
ATOM 4305 O O . MET B 1 231 ? -10.953 -2.953 -15.734 1 98.81 231 MET B O 1
ATOM 4309 N N . GLU B 1 232 ? -10.453 -3.99 -17.625 1 98.81 232 GLU B N 1
ATOM 4310 C CA . GLU B 1 232 ? -9.906 -2.76 -18.188 1 98.81 232 GLU B CA 1
ATOM 4311 C C . GLU B 1 232 ? -11 -1.706 -18.375 1 98.81 232 GLU B C 1
ATOM 4313 O O . GLU B 1 232 ? -10.758 -0.515 -18.172 1 98.81 232 GLU B O 1
ATOM 4318 N N . LYS B 1 233 ? -12.172 -2.127 -18.844 1 98.88 233 LYS B N 1
ATOM 4319 C CA . LYS B 1 233 ? -13.289 -1.203 -18.984 1 98.88 233 LYS B CA 1
ATOM 4320 C C . LYS B 1 233 ? -13.609 -0.518 -17.656 1 98.88 233 LYS B C 1
ATOM 4322 O O . LYS B 1 233 ? -13.953 0.667 -17.641 1 98.88 233 LYS B O 1
ATOM 4327 N N . CYS B 1 234 ? -13.578 -1.285 -16.562 1 98.75 234 CYS B N 1
ATOM 4328 C CA . CYS B 1 234 ? -13.812 -0.707 -15.242 1 98.75 234 CYS B CA 1
ATOM 4329 C C . CYS B 1 234 ? -12.797 0.391 -14.945 1 98.75 234 CYS B C 1
ATOM 4331 O O . CYS B 1 234 ? -13.148 1.426 -14.375 1 98.75 234 CYS B O 1
ATOM 4333 N N . CYS B 1 235 ? -11.508 0.152 -15.305 1 98.81 235 CYS B N 1
ATOM 4334 C CA . CYS B 1 235 ? -10.469 1.158 -15.133 1 98.81 235 CYS B CA 1
ATOM 4335 C C . CYS B 1 235 ? -10.75 2.391 -15.984 1 98.81 235 CYS B C 1
ATOM 4337 O O . CYS B 1 235 ? -10.648 3.52 -15.5 1 98.81 235 CYS B O 1
ATOM 4339 N N . LYS B 1 236 ? -11.094 2.145 -17.234 1 98.75 236 LYS B N 1
ATOM 4340 C CA . LYS B 1 236 ? -11.383 3.221 -18.172 1 98.75 236 LYS B CA 1
ATOM 4341 C C . LYS B 1 236 ? -12.562 4.07 -17.703 1 98.75 236 LYS B C 1
ATOM 4343 O O . LYS B 1 236 ? -12.5 5.301 -17.75 1 98.75 236 LYS B O 1
ATOM 4348 N N . ASP B 1 237 ? -13.641 3.445 -17.312 1 98.75 237 ASP B N 1
ATOM 4349 C CA . ASP B 1 237 ? -14.828 4.145 -16.828 1 98.75 237 ASP B CA 1
ATOM 4350 C C . ASP B 1 237 ? -14.508 5 -15.602 1 98.75 237 ASP B C 1
ATOM 4352 O O . ASP B 1 237 ? -14.961 6.141 -15.5 1 98.75 237 ASP B O 1
ATOM 4356 N N . ALA B 1 238 ? -13.758 4.469 -14.664 1 98.31 238 ALA B N 1
ATOM 4357 C CA . ALA B 1 238 ? -13.367 5.215 -13.469 1 98.31 238 ALA B CA 1
ATOM 4358 C C . ALA B 1 238 ? -12.516 6.426 -13.836 1 98.31 238 ALA B C 1
ATOM 4360 O O . ALA B 1 238 ? -12.758 7.535 -13.352 1 98.31 238 ALA B O 1
ATOM 4361 N N . ALA B 1 239 ? -11.516 6.184 -14.688 1 98.31 239 ALA B N 1
ATOM 4362 C CA . ALA B 1 239 ? -10.648 7.277 -15.125 1 98.31 239 ALA B CA 1
ATOM 4363 C C . ALA B 1 239 ? -11.461 8.383 -15.797 1 98.31 239 ALA B C 1
ATOM 4365 O O . ALA B 1 239 ? -11.211 9.57 -15.578 1 98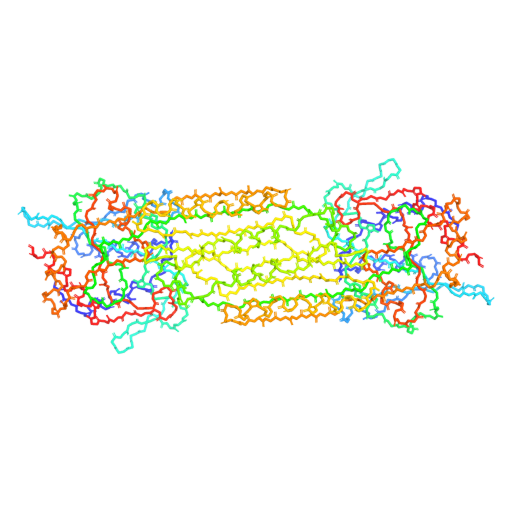.31 239 ALA B O 1
ATOM 4366 N N . SER B 1 240 ? -12.414 7.969 -16.609 1 98.56 240 SER B N 1
ATOM 4367 C CA . SER B 1 240 ? -13.281 8.93 -17.297 1 98.56 240 SER B CA 1
ATOM 4368 C C . SER B 1 240 ? -14.133 9.695 -16.297 1 98.56 240 SER B C 1
ATOM 4370 O O . SER B 1 240 ? -14.258 10.922 -16.391 1 98.56 240 SER B O 1
ATOM 4372 N N . LYS B 1 241 ? -14.727 9.023 -15.406 1 97.81 241 LYS B N 1
ATOM 4373 C CA . LYS B 1 241 ? -15.578 9.633 -14.391 1 97.81 241 LYS B CA 1
ATOM 4374 C C . LYS B 1 241 ? -14.836 10.719 -13.625 1 97.81 241 LYS B C 1
ATOM 4376 O O . LYS B 1 241 ? -15.398 11.773 -13.32 1 97.81 241 LYS B O 1
ATOM 4381 N N . PHE B 1 242 ? -13.594 10.5 -13.312 1 97.56 242 PHE B N 1
ATOM 4382 C CA . PHE B 1 242 ? -12.844 11.406 -12.461 1 97.56 242 PHE B CA 1
ATOM 4383 C C . PHE B 1 242 ? -11.914 12.281 -13.289 1 97.56 242 PHE B C 1
ATOM 4385 O O . PHE B 1 242 ? -11.062 12.992 -12.742 1 97.56 242 PHE B O 1
ATOM 4392 N N . ASN B 1 243 ? -12.016 12.18 -14.586 1 97.69 243 ASN B N 1
ATOM 4393 C CA . ASN B 1 243 ? -11.242 12.977 -15.531 1 97.69 243 ASN B CA 1
ATOM 4394 C C . ASN B 1 243 ? -9.742 12.812 -15.305 1 97.69 243 ASN B C 1
ATOM 4396 O O . ASN B 1 243 ? -9.016 13.797 -15.141 1 97.69 243 ASN B O 1
ATOM 4400 N N . THR B 1 244 ? -9.289 11.594 -15.258 1 98.25 244 THR B N 1
ATOM 4401 C CA . THR B 1 244 ? -7.875 11.266 -15.094 1 98.25 244 THR B CA 1
ATOM 4402 C C . THR B 1 244 ? -7.484 10.109 -16 1 98.25 244 THR B C 1
ATOM 4404 O O . THR B 1 244 ? -8.219 9.766 -16.938 1 98.25 244 THR B O 1
ATOM 4407 N N . THR B 1 245 ? -6.207 9.594 -15.812 1 98.62 245 THR B N 1
ATOM 4408 C CA . THR B 1 245 ? -5.699 8.539 -16.688 1 98.62 245 THR B CA 1
ATOM 4409 C C . THR B 1 245 ? -5.34 7.301 -15.867 1 98.62 245 THR B C 1
ATOM 4411 O O . THR B 1 245 ? -5.336 7.336 -14.633 1 98.62 245 THR B O 1
ATOM 4414 N N . TYR B 1 246 ? -5.184 6.223 -16.562 1 98.62 246 TYR B N 1
ATOM 4415 C CA . TYR B 1 246 ? -4.754 4.945 -16 1 98.62 246 TYR B CA 1
ATOM 4416 C C . TYR B 1 246 ? -3.809 4.223 -16.953 1 98.62 246 TYR B C 1
ATOM 4418 O O . TYR B 1 246 ? -3.729 4.566 -18.141 1 98.62 246 TYR B O 1
ATOM 4426 N N . THR B 1 247 ? -2.996 3.389 -16.375 1 98.81 247 THR B N 1
ATOM 4427 C CA . THR B 1 247 ? -2.281 2.416 -17.188 1 98.81 247 THR B CA 1
ATOM 4428 C C . THR B 1 247 ? -2.754 0.998 -16.875 1 98.81 247 THR B C 1
ATOM 4430 O O . THR B 1 247 ? -3.137 0.7 -15.75 1 98.81 247 THR B O 1
ATOM 4433 N N . PHE B 1 248 ? -2.848 0.22 -17.891 1 98.75 248 PHE B N 1
ATOM 4434 C CA . PHE B 1 248 ? -3.262 -1.177 -17.828 1 98.75 248 PHE B CA 1
ATOM 4435 C C . PHE B 1 248 ? -2.312 -2.064 -18.609 1 98.75 248 PHE B C 1
ATOM 4437 O O . PHE B 1 248 ? -2.336 -2.061 -19.844 1 98.75 248 PHE B O 1
ATOM 4444 N N . GLU B 1 249 ? -1.445 -2.791 -17.859 1 98.75 249 GLU B N 1
ATOM 4445 C CA . GLU B 1 249 ? -0.494 -3.711 -18.469 1 98.75 249 GLU B CA 1
ATOM 4446 C C . GLU B 1 249 ? -0.823 -5.16 -18.125 1 98.75 249 GLU B C 1
ATOM 4448 O O . GLU B 1 249 ? -1.138 -5.473 -16.984 1 98.75 249 GLU B O 1
ATOM 4453 N N . HIS B 1 250 ? -0.856 -5.988 -19.109 1 98.12 250 HIS B N 1
ATOM 4454 C CA . HIS B 1 250 ? -1.107 -7.402 -18.844 1 98.12 250 HIS B CA 1
ATOM 4455 C C . HIS B 1 250 ? -0.257 -8.289 -19.75 1 98.12 250 HIS B C 1
ATOM 4457 O O . HIS B 1 250 ? 0.183 -7.859 -20.812 1 98.12 250 HIS B O 1
ATOM 4463 N N . ASN B 1 251 ? 0.044 -9.461 -19.25 1 97.06 251 ASN B N 1
ATOM 4464 C CA . ASN B 1 251 ? 0.777 -10.477 -19.984 1 97.06 251 ASN B CA 1
ATOM 4465 C C . ASN B 1 251 ? 0.291 -11.883 -19.641 1 97.06 251 ASN B C 1
ATOM 4467 O O . ASN B 1 251 ? -0.175 -12.125 -18.531 1 97.06 251 ASN B O 1
ATOM 4471 N N . MET B 1 252 ? 0.374 -12.727 -20.609 1 95.75 252 MET B N 1
ATOM 4472 C CA . MET B 1 252 ? 0.034 -14.125 -20.375 1 95.75 252 MET B CA 1
ATOM 4473 C C . MET B 1 252 ? 1.105 -14.82 -19.547 1 95.75 252 MET B C 1
ATOM 4475 O O . MET B 1 252 ? 2.248 -14.961 -19.984 1 95.75 252 MET B O 1
ATOM 4479 N N . SER B 1 253 ? 0.71 -15.25 -18.438 1 94.31 253 SER B N 1
ATOM 4480 C CA . SER B 1 253 ? 1.651 -15.984 -17.594 1 94.31 253 SER B CA 1
ATOM 4481 C C . SER B 1 253 ? 1.873 -17.391 -18.125 1 94.31 253 SER B C 1
ATOM 4483 O O . SER B 1 253 ? 3.01 -17.875 -18.188 1 94.31 253 SER B O 1
ATOM 4485 N N . TYR B 1 254 ? 0.852 -18.094 -18.453 1 94.44 254 TYR B N 1
ATOM 4486 C CA . TYR B 1 254 ? 0.863 -19.406 -19.094 1 94.44 254 TYR B CA 1
ATOM 4487 C C . TYR B 1 254 ? -0.459 -19.672 -19.797 1 94.44 254 TYR B C 1
ATOM 4489 O O . TYR B 1 254 ? -1.507 -19.172 -19.391 1 94.44 254 TYR B O 1
ATOM 4497 N N . PRO B 1 255 ? -0.405 -20.422 -20.859 1 96.5 255 PRO B N 1
ATOM 4498 C CA . PRO B 1 255 ? -1.627 -20.797 -21.578 1 96.5 255 PRO B CA 1
ATOM 4499 C C . PRO B 1 255 ? -2.371 -21.953 -20.906 1 96.5 255 PRO B C 1
ATOM 4501 O O . PRO B 1 255 ? -1.827 -22.609 -20.016 1 96.5 255 PRO B O 1
ATOM 4504 N N . SER B 1 256 ? -3.613 -22.109 -21.328 1 97.06 256 SER B N 1
ATOM 4505 C CA . SER B 1 256 ? -4.359 -23.266 -20.859 1 97.06 256 SER B CA 1
ATOM 4506 C C . SER B 1 256 ? -3.93 -24.547 -21.594 1 97.06 256 SER B C 1
ATOM 4508 O O . SER B 1 256 ? -3.252 -24.469 -22.625 1 97.06 256 SER B O 1
ATOM 4510 N N . PHE B 1 257 ? -4.238 -25.734 -21.031 1 94.88 257 PHE B N 1
ATOM 4511 C CA . PHE B 1 257 ? -4.035 -26.984 -21.75 1 94.88 257 PHE B CA 1
ATOM 4512 C C . PHE B 1 257 ? -5.098 -28.016 -21.375 1 94.88 257 PHE B C 1
ATOM 4514 O O . PHE B 1 257 ? -5.785 -27.859 -20.375 1 94.88 257 PHE B O 1
ATOM 4521 N N . GLU B 1 258 ? -5.273 -28.922 -22.25 1 96.31 258 GLU B N 1
ATOM 4522 C CA . GLU B 1 258 ? -6.16 -30.062 -22.062 1 96.31 258 GLU B CA 1
ATOM 4523 C C . GLU B 1 258 ? -5.574 -31.328 -22.688 1 96.31 258 GLU B C 1
ATOM 4525 O O . GLU B 1 258 ? -5.172 -31.312 -23.859 1 96.31 258 GLU B O 1
ATOM 4530 N N . LEU B 1 259 ? -5.469 -32.344 -21.953 1 97.75 259 LEU B N 1
ATOM 4531 C CA . LEU B 1 259 ? -5.039 -33.656 -22.422 1 97.75 259 LEU B CA 1
ATOM 4532 C C . LEU B 1 259 ? -6.242 -34.531 -22.734 1 97.75 259 LEU B C 1
ATOM 4534 O O . LEU B 1 259 ? -7.137 -34.688 -21.906 1 97.75 259 LEU B O 1
ATOM 4538 N N . SER B 1 260 ? -6.23 -35.094 -23.938 1 97.25 260 SER B N 1
ATOM 4539 C CA . SER B 1 260 ? -7.301 -36.031 -24.281 1 97.25 260 SER B CA 1
ATOM 4540 C C . SER B 1 260 ? -7.305 -37.219 -23.344 1 97.25 260 SER B C 1
ATOM 4542 O O . SER B 1 260 ? -6.258 -37.812 -23.078 1 97.25 260 SER B O 1
ATOM 4544 N N . ARG B 1 261 ? -8.5 -37.594 -22.938 1 96.38 261 ARG B N 1
ATOM 4545 C CA . ARG B 1 261 ? -8.617 -38.75 -22.062 1 96.38 261 ARG B CA 1
ATOM 4546 C C . ARG B 1 261 ? -8.375 -40.062 -22.844 1 96.38 261 ARG B C 1
ATOM 4548 O O . ARG B 1 261 ? -8.211 -41.125 -22.25 1 96.38 261 ARG B O 1
ATOM 4555 N N . ASP B 1 262 ? -8.234 -39.906 -24.156 1 97.12 262 ASP B N 1
ATOM 4556 C CA . ASP B 1 262 ? -7.941 -41.062 -25 1 97.12 262 ASP B CA 1
ATOM 4557 C C . ASP B 1 262 ? -6.453 -41.156 -25.312 1 97.12 262 ASP B C 1
ATOM 4559 O O . ASP B 1 262 ? -6 -42.094 -25.953 1 97.12 262 ASP B O 1
ATOM 4563 N N . SER B 1 263 ? -5.77 -40.219 -24.891 1 96.94 263 SER B N 1
ATOM 4564 C CA . SER B 1 263 ? -4.336 -40.219 -25.156 1 96.94 263 SER B CA 1
ATOM 4565 C C . SER B 1 263 ? -3.646 -41.375 -24.484 1 96.94 263 SER B C 1
ATOM 4567 O O . SER B 1 263 ? -4.16 -41.938 -23.5 1 96.94 263 SER B O 1
ATOM 4569 N N . HIS B 1 264 ? -2.521 -41.719 -24.969 1 96.12 264 HIS B N 1
ATOM 4570 C CA . HIS B 1 264 ? -1.753 -42.844 -24.453 1 96.12 264 HIS B CA 1
ATOM 4571 C C . HIS B 1 264 ? -1.336 -42.594 -23 1 96.12 264 HIS B C 1
ATOM 4573 O O . HIS B 1 264 ? -1.505 -43.469 -22.141 1 96.12 264 HIS B O 1
ATOM 4579 N N . VAL B 1 265 ? -0.828 -41.469 -22.734 1 96.88 265 VAL B N 1
ATOM 4580 C CA . VAL B 1 265 ? -0.281 -41.188 -21.422 1 96.88 265 VAL B CA 1
ATOM 4581 C C . VAL B 1 265 ? -1.409 -41.125 -20.391 1 96.88 265 VAL B C 1
ATOM 4583 O O . VAL B 1 265 ? -1.221 -41.531 -19.234 1 96.88 265 VAL B O 1
ATOM 4586 N N . PHE B 1 266 ? -2.609 -40.656 -20.797 1 97.75 266 PHE B N 1
ATOM 4587 C CA . PHE B 1 266 ? -3.74 -40.656 -19.875 1 97.75 266 PHE B CA 1
ATOM 4588 C C . PHE B 1 266 ? -4.152 -42.062 -19.516 1 97.75 266 PHE B C 1
ATOM 4590 O O . PHE B 1 266 ? -4.32 -42.406 -18.344 1 97.75 266 PHE B O 1
ATOM 4597 N N . LYS B 1 267 ? -4.234 -42.906 -20.516 1 97.44 267 LYS B N 1
ATOM 4598 C CA . LYS B 1 267 ? -4.629 -44.281 -20.297 1 97.44 267 LYS B CA 1
ATOM 4599 C C . LYS B 1 267 ? -3.564 -45.031 -19.5 1 97.44 267 LYS B C 1
ATOM 4601 O O . LYS B 1 267 ? -3.889 -45.844 -18.641 1 97.44 267 LYS B O 1
ATOM 4606 N N . LEU B 1 268 ? -2.342 -44.75 -19.859 1 96.94 268 LEU B N 1
ATOM 4607 C CA . LEU B 1 268 ? -1.23 -45.344 -19.125 1 96.94 268 LEU B CA 1
ATOM 4608 C C . LEU B 1 268 ? -1.311 -44.969 -17.641 1 96.94 268 LEU B C 1
ATOM 4610 O O . LEU B 1 268 ? -1.095 -45.812 -16.781 1 96.94 268 LEU B O 1
ATOM 4614 N N . SER B 1 269 ? -1.624 -43.719 -17.344 1 97.38 269 SER B N 1
ATOM 4615 C CA . SER B 1 269 ? -1.753 -43.25 -15.969 1 97.38 269 SER B CA 1
ATOM 4616 C C . SER B 1 269 ? -2.889 -43.969 -15.242 1 97.38 269 SER B C 1
ATOM 4618 O O . SER B 1 269 ? -2.723 -44.406 -14.102 1 97.38 269 SER B O 1
ATOM 4620 N N . GLU B 1 270 ? -4.012 -44.094 -15.914 1 97.62 270 GLU B N 1
ATOM 4621 C CA . GLU B 1 270 ? -5.156 -44.75 -15.32 1 97.62 270 GLU B CA 1
ATOM 4622 C C . GLU B 1 270 ? -4.82 -46.219 -14.969 1 97.62 270 GLU B C 1
ATOM 4624 O O . GLU B 1 270 ? -5.109 -46.656 -13.859 1 97.62 270 GLU B O 1
ATOM 4629 N N . GLU B 1 271 ? -4.227 -46.844 -15.875 1 97.38 271 GLU B N 1
ATOM 4630 C CA . GLU B 1 271 ? -3.891 -48.25 -15.68 1 97.38 271 GLU B CA 1
ATOM 4631 C C . GLU B 1 271 ? -2.902 -48.438 -14.531 1 97.38 271 GLU B C 1
ATOM 4633 O O . GLU B 1 271 ? -3.072 -49.312 -13.688 1 97.38 271 GLU B O 1
ATOM 4638 N N . ALA B 1 272 ? -1.896 -47.625 -14.562 1 97 272 ALA B N 1
ATOM 4639 C CA . ALA B 1 272 ? -0.883 -47.688 -13.508 1 97 272 ALA B CA 1
ATOM 4640 C C . ALA B 1 272 ? -1.493 -47.438 -12.141 1 97 272 ALA B C 1
ATOM 4642 O O . ALA B 1 272 ? -1.131 -48.094 -11.156 1 97 272 ALA B O 1
ATOM 4643 N N . ILE B 1 273 ? -2.424 -46.5 -12.047 1 97.25 273 ILE B N 1
ATOM 4644 C CA . ILE B 1 273 ? -3.092 -46.156 -10.797 1 97.25 273 ILE B CA 1
ATOM 4645 C C . ILE B 1 273 ? -3.926 -47.344 -10.312 1 97.25 273 ILE B C 1
ATOM 4647 O O . ILE B 1 273 ? -3.893 -47.688 -9.133 1 97.25 273 ILE B O 1
ATOM 4651 N N . ARG B 1 274 ? -4.555 -48.031 -11.211 1 97.38 274 ARG B N 1
ATOM 4652 C CA . ARG B 1 274 ? -5.367 -49.188 -10.875 1 97.38 274 ARG B CA 1
ATOM 4653 C C . ARG B 1 274 ? -4.496 -50.344 -10.336 1 97.38 274 ARG B C 1
ATOM 4655 O O . ARG B 1 274 ? -4.926 -51.094 -9.461 1 97.38 274 ARG B O 1
ATOM 4662 N N . GLN B 1 275 ? -3.307 -50.438 -10.805 1 96 275 GLN B N 1
ATOM 4663 C CA . GLN B 1 275 ? -2.41 -51.5 -10.422 1 96 275 GLN B CA 1
ATOM 4664 C C . GLN B 1 275 ? -2.037 -51.406 -8.938 1 96 275 GLN B C 1
ATOM 4666 O O . GLN B 1 275 ? -1.639 -52.406 -8.336 1 96 275 GLN B O 1
ATOM 4671 N N . VAL B 1 276 ? -2.201 -50.25 -8.414 1 95.69 276 VAL B N 1
ATOM 4672 C CA . VAL B 1 276 ? -1.843 -50.125 -7.004 1 95.69 276 VAL B CA 1
ATOM 4673 C C . VAL B 1 276 ? -3.107 -50.094 -6.148 1 95.69 276 VAL B C 1
ATOM 4675 O O . VAL B 1 276 ? -3.066 -49.719 -4.973 1 95.69 276 VAL B O 1
ATOM 4678 N N . GLY B 1 277 ? -4.223 -50.344 -6.684 1 96.38 277 GLY B N 1
ATOM 4679 C CA . GLY B 1 277 ? -5.469 -50.5 -5.953 1 96.38 277 GLY B CA 1
ATOM 4680 C C . GLY B 1 277 ? -6.211 -49.188 -5.73 1 96.38 277 GLY B C 1
ATOM 4681 O O . GLY B 1 277 ? -7.07 -49.094 -4.852 1 96.38 277 GLY B O 1
ATOM 4682 N N . VAL B 1 278 ? -5.887 -48.188 -6.438 1 96.44 278 VAL B N 1
ATOM 4683 C CA . VAL B 1 278 ? -6.516 -46.875 -6.309 1 96.44 278 VAL B CA 1
ATOM 4684 C C . VAL B 1 278 ? -7.402 -46.594 -7.523 1 96.44 278 VAL B C 1
ATOM 4686 O O . VAL B 1 278 ? -7.094 -47.031 -8.633 1 96.44 278 VAL B O 1
ATOM 4689 N N . VAL B 1 279 ? -8.484 -45.938 -7.309 1 96.81 279 VAL B N 1
ATOM 4690 C CA . VAL B 1 279 ? -9.398 -45.594 -8.398 1 96.81 279 VAL B CA 1
ATOM 4691 C C . VAL B 1 279 ? -8.922 -44.281 -9.062 1 96.81 279 VAL B C 1
ATOM 4693 O O . VAL B 1 279 ? -8.758 -43.281 -8.391 1 96.81 279 VAL B O 1
ATOM 4696 N N . PRO B 1 280 ? -8.68 -44.344 -10.375 1 97.31 280 PRO B N 1
ATOM 4697 C CA . PRO B 1 280 ? -8.297 -43.125 -11.062 1 97.31 280 PRO B CA 1
ATOM 4698 C C . PRO B 1 280 ? -9.367 -42.031 -10.969 1 97.31 280 PRO B C 1
ATOM 4700 O O . PRO B 1 280 ? -10.562 -42.312 -11.07 1 97.31 280 PRO B O 1
ATOM 4703 N N . ASN B 1 281 ? -8.984 -40.844 -10.75 1 96.56 281 ASN B N 1
ATOM 4704 C CA . ASN B 1 281 ? -9.867 -39.688 -10.617 1 96.56 281 ASN B CA 1
ATOM 4705 C C . ASN B 1 281 ? -9.422 -38.531 -11.516 1 96.56 281 ASN B C 1
ATOM 4707 O O . ASN B 1 281 ? -8.633 -37.688 -11.102 1 96.56 281 ASN B O 1
ATOM 4711 N N . PRO B 1 282 ? -9.961 -38.438 -12.758 1 96.56 282 PRO B N 1
ATOM 4712 C CA . PRO B 1 282 ? -9.656 -37.281 -13.609 1 96.56 282 PRO B CA 1
ATOM 4713 C C . PRO B 1 282 ? -10.117 -35.969 -13 1 96.56 282 PRO B C 1
ATOM 4715 O O . PRO B 1 282 ? -11.227 -35.875 -12.461 1 96.56 282 PRO B O 1
ATOM 4718 N N . MET B 1 283 ? -9.297 -34.969 -13.102 1 93.69 283 MET B N 1
ATOM 4719 C CA . MET B 1 283 ? -9.648 -33.719 -12.461 1 93.69 283 MET B CA 1
ATOM 4720 C C . MET B 1 283 ? -9.219 -32.531 -13.312 1 93.69 283 MET B C 1
ATOM 4722 O O . MET B 1 283 ? -8.258 -32.625 -14.078 1 93.69 283 MET B O 1
ATOM 4726 N N . VAL B 1 284 ? -9.984 -31.438 -13.195 1 93.81 284 VAL B N 1
ATOM 4727 C CA . VAL B 1 284 ? -9.656 -30.109 -13.727 1 93.81 284 VAL B CA 1
ATOM 4728 C C . VAL B 1 284 ? -9.078 -29.234 -12.625 1 93.81 284 VAL B C 1
ATOM 4730 O O . VAL B 1 284 ? -9.68 -29.109 -11.555 1 93.81 284 VAL B O 1
ATOM 4733 N N . ILE B 1 285 ? -7.867 -28.672 -12.859 1 91.31 285 ILE B N 1
ATOM 4734 C CA . ILE B 1 285 ? -7.254 -27.938 -11.758 1 91.31 285 ILE B CA 1
ATOM 4735 C C . ILE B 1 285 ? -7.336 -26.438 -12.039 1 91.31 285 ILE B C 1
ATOM 4737 O O . ILE B 1 285 ? -7.559 -26.016 -13.18 1 91.31 285 ILE B O 1
ATOM 4741 N N . GLY B 1 286 ? -7.129 -25.672 -10.984 1 90.5 286 GLY B N 1
ATOM 4742 C CA . GLY B 1 286 ? -7.266 -24.234 -11.078 1 90.5 286 GLY B CA 1
ATOM 4743 C C . GLY B 1 286 ? -5.934 -23.516 -11.133 1 90.5 286 GLY B C 1
ATOM 4744 O O . GLY B 1 286 ? -5.879 -22.312 -11.422 1 90.5 286 GLY B O 1
ATOM 4745 N N . GLY B 1 287 ? -4.871 -24.203 -10.852 1 89.12 287 GLY B N 1
ATOM 4746 C CA . GLY B 1 287 ? -3.539 -23.625 -10.883 1 89.12 287 GLY B CA 1
ATOM 4747 C C . GLY B 1 287 ? -2.77 -23.969 -12.148 1 89.12 287 GLY B C 1
ATOM 4748 O O . GLY B 1 287 ? -3.287 -24.656 -13.031 1 89.12 287 GLY B O 1
ATOM 4749 N N . GLY B 1 288 ? -1.601 -23.328 -12.234 1 88.94 288 GLY B N 1
ATOM 4750 C CA . GLY B 1 288 ? -0.696 -23.641 -13.336 1 88.94 288 GLY B CA 1
ATOM 4751 C C . GLY B 1 288 ? 0.31 -24.719 -12.992 1 88.94 288 GLY B C 1
ATOM 4752 O O . GLY B 1 288 ? 0.568 -24.984 -11.812 1 88.94 288 GLY B O 1
ATOM 4753 N N . SER B 1 289 ? 0.797 -25.328 -14.008 1 89.81 289 SER B N 1
ATOM 4754 C CA . SER B 1 289 ? 1.828 -26.359 -13.938 1 89.81 289 SER B CA 1
ATOM 4755 C C . SER B 1 289 ? 2.762 -26.297 -15.141 1 89.81 289 SER B C 1
ATOM 4757 O O . SER B 1 289 ? 2.49 -25.562 -16.094 1 89.81 289 SER B O 1
ATOM 4759 N N . ASP B 1 290 ? 3.824 -27 -15.039 1 92.06 290 ASP B N 1
ATOM 4760 C CA . ASP B 1 290 ? 4.715 -27.125 -16.188 1 92.06 290 ASP B CA 1
ATOM 4761 C C . ASP B 1 290 ? 3.961 -27.625 -17.422 1 92.06 290 ASP B C 1
ATOM 4763 O O . ASP B 1 290 ? 4.312 -27.281 -18.547 1 92.06 290 ASP B O 1
ATOM 4767 N N . ALA B 1 291 ? 2.961 -28.359 -17.141 1 93.56 291 ALA B N 1
ATOM 4768 C CA . ALA B 1 291 ? 2.16 -28.938 -18.219 1 93.56 291 ALA B CA 1
ATOM 4769 C C . ALA B 1 291 ? 1.584 -27.844 -19.109 1 93.56 291 ALA B C 1
ATOM 4771 O O . ALA B 1 291 ? 1.414 -28.047 -20.312 1 93.56 291 ALA B O 1
ATOM 4772 N N . ASN B 1 292 ? 1.281 -26.734 -18.531 1 95.12 292 ASN B N 1
ATOM 4773 C CA . ASN B 1 292 ? 0.726 -25.625 -19.312 1 95.12 292 ASN B CA 1
ATOM 4774 C C . ASN B 1 292 ? 1.674 -25.203 -20.438 1 95.12 292 ASN B C 1
ATOM 4776 O O . ASN B 1 292 ? 1.236 -24.906 -21.547 1 95.12 292 ASN B O 1
ATOM 4780 N N . ILE B 1 293 ? 2.91 -25.203 -20.125 1 93.56 293 ILE B N 1
ATOM 4781 C CA . ILE B 1 293 ? 3.92 -24.781 -21.094 1 93.56 293 ILE B CA 1
ATOM 4782 C C . ILE B 1 293 ? 4.246 -25.953 -22.031 1 93.56 293 ILE B C 1
ATOM 4784 O O . ILE B 1 293 ? 4.207 -25.797 -23.266 1 93.56 293 ILE B O 1
ATOM 4788 N N . LEU B 1 294 ? 4.465 -27.078 -21.5 1 93.94 294 LEU B N 1
ATOM 4789 C CA . LEU B 1 294 ? 4.914 -28.25 -22.25 1 93.94 294 LEU B CA 1
ATOM 4790 C C . LEU B 1 294 ? 3.84 -28.703 -23.234 1 93.94 294 LEU B C 1
ATOM 4792 O O . LEU B 1 294 ? 4.145 -29.062 -24.375 1 93.94 294 LEU B O 1
ATOM 4796 N N . ALA B 1 295 ? 2.658 -28.703 -22.781 1 95 295 ALA B N 1
ATOM 4797 C CA . ALA B 1 295 ? 1.564 -29.109 -23.672 1 95 295 ALA B CA 1
ATOM 4798 C C . ALA B 1 295 ? 1.486 -28.203 -24.891 1 95 295 ALA B C 1
ATOM 4800 O O . ALA B 1 295 ? 1.188 -28.656 -26 1 95 295 ALA B O 1
ATOM 4801 N N . ASN B 1 296 ? 1.743 -26.969 -24.703 1 94.56 296 ASN B N 1
ATOM 4802 C CA . ASN B 1 296 ? 1.666 -26.016 -25.797 1 94.56 296 ASN B CA 1
ATOM 4803 C C . ASN B 1 296 ? 2.914 -26.047 -26.672 1 94.56 296 ASN B C 1
ATOM 4805 O O . ASN B 1 296 ? 2.984 -25.375 -27.703 1 94.56 296 ASN B O 1
ATOM 4809 N N . LEU B 1 297 ? 3.875 -26.828 -26.297 1 92.69 297 LEU B N 1
ATOM 4810 C CA . LEU B 1 297 ? 5.027 -27.125 -27.141 1 92.69 297 LEU B CA 1
ATOM 4811 C C . LEU B 1 297 ? 4.816 -28.438 -27.906 1 92.69 297 LEU B C 1
ATOM 4813 O O . LEU B 1 297 ? 5.699 -28.891 -28.641 1 92.69 297 LEU B O 1
ATOM 4817 N N . GLY B 1 298 ? 3.689 -29.109 -27.625 1 93.5 298 GLY B N 1
ATOM 4818 C CA . GLY B 1 298 ? 3.338 -30.297 -28.406 1 93.5 298 GLY B CA 1
ATOM 4819 C C . GLY B 1 298 ? 3.422 -31.578 -27.609 1 93.5 298 GLY B C 1
ATOM 4820 O O . GLY B 1 298 ? 3.23 -32.656 -28.156 1 93.5 298 GLY B O 1
ATOM 4821 N N . TYR B 1 299 ? 3.654 -31.484 -26.359 1 95.38 299 TYR B N 1
ATOM 4822 C CA . TYR B 1 299 ? 3.768 -32.688 -25.531 1 95.38 299 TYR B CA 1
ATOM 4823 C C . TYR B 1 299 ? 2.41 -33.094 -24.969 1 95.38 299 TYR B C 1
ATOM 4825 O O . TYR B 1 299 ? 1.535 -32.25 -24.781 1 95.38 299 TYR B O 1
ATOM 4833 N N . ASN B 1 300 ? 2.232 -34.406 -24.734 1 97 300 ASN B N 1
ATOM 4834 C CA . ASN B 1 300 ? 1.104 -34.938 -23.984 1 97 300 ASN B CA 1
ATOM 4835 C C . ASN B 1 300 ? 1.431 -35.031 -22.484 1 97 300 ASN B C 1
ATOM 4837 O O . ASN B 1 300 ? 2.227 -35.875 -22.078 1 97 300 ASN B O 1
ATOM 4841 N N . CYS B 1 301 ? 0.71 -34.219 -21.719 1 96.38 301 CYS B N 1
ATOM 4842 C CA . CYS B 1 301 ? 1.125 -34.094 -20.328 1 96.38 301 CYS B CA 1
ATOM 4843 C C . CYS B 1 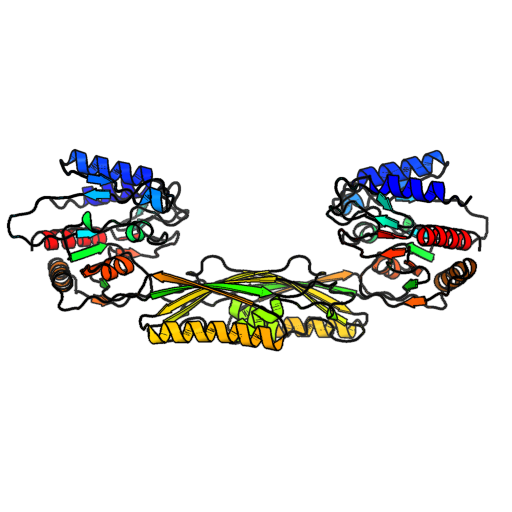301 ? 0.014 -34.562 -19.391 1 96.38 301 CYS B C 1
ATOM 4845 O O . CYS B 1 301 ? -1.101 -34.031 -19.438 1 96.38 301 CYS B O 1
ATOM 4847 N N . ALA B 1 302 ? 0.296 -35.5 -18.547 1 96.62 302 ALA B N 1
ATOM 4848 C CA . ALA B 1 302 ? -0.559 -35.844 -17.422 1 96.62 302 ALA B CA 1
ATOM 4849 C C . ALA B 1 302 ? 0.06 -35.406 -16.094 1 96.62 302 ALA B C 1
ATOM 4851 O O . ALA B 1 302 ? 1.251 -35.625 -15.852 1 96.62 302 ALA B O 1
ATOM 4852 N N . ILE B 1 303 ? -0.797 -34.75 -15.281 1 95.06 303 ILE B N 1
ATOM 4853 C CA . ILE B 1 303 ? -0.332 -34.344 -13.969 1 95.06 303 ILE B CA 1
ATOM 4854 C C . ILE B 1 303 ? -0.866 -35.281 -12.898 1 95.06 303 ILE B C 1
ATOM 4856 O O . ILE B 1 303 ? -2.074 -35.5 -12.812 1 95.06 303 ILE B O 1
ATOM 4860 N N . LEU B 1 304 ? 0.01 -35.812 -12.062 1 94.5 304 LEU B N 1
ATOM 4861 C CA . LEU B 1 304 ? -0.402 -36.781 -11.062 1 94.5 304 LEU B CA 1
ATOM 4862 C C . LEU B 1 304 ? -0.15 -36.25 -9.656 1 94.5 304 LEU B C 1
ATOM 4864 O O . LEU B 1 304 ? 0.768 -35.469 -9.438 1 94.5 304 LEU B O 1
ATOM 4868 N N . SER B 1 305 ? -0.935 -36.75 -8.75 1 91.19 305 SER B N 1
ATOM 4869 C CA . SER B 1 305 ? -0.782 -36.406 -7.344 1 91.19 305 SER B CA 1
ATOM 4870 C C . SER B 1 305 ? 0.248 -37.281 -6.66 1 91.19 305 SER B C 1
ATOM 4872 O O . SER B 1 305 ? 0.393 -38.469 -7.012 1 91.19 305 SER B O 1
ATOM 4874 N N . LEU B 1 306 ? 0.875 -36.688 -5.641 1 86.69 306 LEU B N 1
ATOM 4875 C CA . LEU B 1 306 ? 1.897 -37.406 -4.895 1 86.69 306 LEU B CA 1
ATOM 4876 C C . LEU B 1 306 ? 1.503 -37.531 -3.428 1 86.69 306 LEU B C 1
ATOM 4878 O O . LEU B 1 306 ? 2.307 -37.969 -2.602 1 86.69 306 LEU B O 1
ATOM 4882 N N . GLY B 1 307 ? 0.356 -37.125 -3.104 1 86.88 307 GLY B N 1
ATOM 4883 C CA . GLY B 1 307 ? -0.083 -37.188 -1.72 1 86.88 307 GLY B CA 1
ATOM 4884 C C . GLY B 1 307 ? 0.425 -36.031 -0.865 1 86.88 307 GLY B C 1
ATOM 4885 O O . GLY B 1 307 ? 0.801 -36.25 0.292 1 86.88 307 GLY B O 1
ATOM 4886 N N . MET B 1 308 ? 0.596 -34.969 -1.467 1 88.62 308 MET B N 1
ATOM 4887 C CA . MET B 1 308 ? 0.984 -33.781 -0.735 1 88.62 308 MET B CA 1
ATOM 4888 C C . MET B 1 308 ? -0.244 -32.969 -0.308 1 88.62 308 MET B C 1
ATOM 4890 O O . MET B 1 308 ? -1.187 -32.812 -1.086 1 88.62 308 MET B O 1
ATOM 4894 N N . TYR B 1 309 ? -0.182 -32.438 0.911 1 87.31 309 TYR B N 1
ATOM 4895 C CA . TYR B 1 309 ? -1.328 -31.75 1.484 1 87.31 309 TYR B CA 1
ATOM 4896 C C . TYR B 1 309 ? -0.906 -30.422 2.098 1 87.31 309 TYR B C 1
ATOM 4898 O O . TYR B 1 309 ? 0.243 -30.25 2.516 1 87.31 309 TYR B O 1
ATOM 4906 N N . ASP B 1 310 ? -1.872 -29.438 2.104 1 83.5 310 ASP B N 1
ATOM 4907 C CA . ASP B 1 310 ? -1.663 -28.094 2.641 1 83.5 310 ASP B CA 1
ATOM 4908 C C . ASP B 1 310 ? -0.449 -27.422 1.997 1 83.5 310 ASP B C 1
ATOM 4910 O O . ASP B 1 310 ? 0.421 -26.906 2.697 1 83.5 310 ASP B O 1
ATOM 4914 N N . VAL B 1 311 ? -0.426 -27.547 0.701 1 79.38 311 VAL B N 1
ATOM 4915 C CA . VAL B 1 311 ? 0.748 -27.141 -0.066 1 79.38 311 VAL B CA 1
ATOM 4916 C C . VAL B 1 311 ? 0.928 -25.641 0.027 1 79.38 311 VAL B C 1
ATOM 4918 O O . VAL B 1 311 ? -0.043 -24.891 0.211 1 79.38 311 VAL B O 1
ATOM 4921 N N . HIS B 1 312 ? 2.129 -25.141 -0.015 1 75.81 312 HIS B N 1
ATOM 4922 C CA . HIS B 1 312 ? 2.514 -23.734 -0.024 1 75.81 312 HIS B CA 1
ATOM 4923 C C . HIS B 1 312 ? 2.273 -23.078 1.336 1 75.81 312 HIS B C 1
ATOM 4925 O O . HIS B 1 312 ? 2.111 -21.859 1.429 1 75.81 312 HIS B O 1
ATOM 4931 N N . THR B 1 313 ? 2.148 -23.906 2.381 1 80.25 313 THR B N 1
ATOM 4932 C CA . THR B 1 313 ? 2.021 -23.406 3.744 1 80.25 313 THR B CA 1
ATOM 4933 C C . THR B 1 313 ? 3.037 -24.078 4.664 1 80.25 313 THR B C 1
ATOM 4935 O O . THR B 1 313 ? 3.645 -25.094 4.297 1 80.25 313 THR B O 1
ATOM 4938 N N . VAL B 1 314 ? 3.129 -23.516 5.848 1 86.81 314 VAL B N 1
ATOM 4939 C CA . VAL B 1 314 ? 4.043 -24.094 6.828 1 86.81 314 VAL B CA 1
ATOM 4940 C C . VAL B 1 314 ? 3.43 -25.359 7.434 1 86.81 314 VAL B C 1
ATOM 4942 O O . VAL B 1 314 ? 4.094 -26.078 8.172 1 86.81 314 VAL B O 1
ATOM 4945 N N . ASN B 1 315 ? 2.193 -25.688 7.059 1 88.19 315 ASN B N 1
ATOM 4946 C CA . ASN B 1 315 ? 1.528 -26.906 7.52 1 88.19 315 ASN B CA 1
ATOM 4947 C C . ASN B 1 315 ? 1.616 -28.016 6.484 1 88.19 315 ASN B C 1
ATOM 4949 O O . ASN B 1 315 ? 0.982 -29.062 6.637 1 88.19 315 ASN B O 1
ATOM 4953 N N . GLU B 1 316 ? 2.303 -27.766 5.477 1 88.44 316 GLU B N 1
ATOM 4954 C CA . GLU B 1 316 ? 2.451 -28.719 4.391 1 88.44 316 GLU B CA 1
ATOM 4955 C C . GLU B 1 316 ? 2.959 -30.062 4.906 1 88.44 316 GLU B C 1
ATOM 4957 O O . GLU B 1 316 ? 3.828 -30.109 5.777 1 88.44 316 GLU B O 1
ATOM 4962 N N . TYR B 1 317 ? 2.375 -31.188 4.363 1 92.44 317 TYR B N 1
ATOM 4963 C CA . TYR B 1 317 ? 2.85 -32.5 4.738 1 92.44 317 TYR B CA 1
ATOM 4964 C C . TYR B 1 317 ? 2.654 -33.5 3.6 1 92.44 317 TYR B C 1
ATOM 4966 O O . TYR B 1 317 ? 1.911 -33.25 2.654 1 92.44 317 TYR B O 1
ATOM 4974 N N . VAL B 1 318 ? 3.373 -34.625 3.703 1 92.88 318 VAL B N 1
ATOM 4975 C CA . VAL B 1 318 ? 3.262 -35.719 2.738 1 92.88 318 VAL B CA 1
ATOM 4976 C C . VAL B 1 318 ? 2.896 -37 3.461 1 92.88 318 VAL B C 1
ATOM 4978 O O . VAL B 1 318 ? 3.4 -37.281 4.555 1 92.88 318 VAL B O 1
ATOM 4981 N N . ASN B 1 319 ? 1.955 -37.719 2.877 1 94 319 ASN B N 1
ATOM 4982 C CA . ASN B 1 319 ? 1.635 -39.062 3.346 1 94 319 ASN B CA 1
ATOM 4983 C C . ASN B 1 319 ? 2.605 -40.094 2.783 1 94 319 ASN B C 1
ATOM 4985 O O . ASN B 1 319 ? 2.672 -40.281 1.568 1 94 319 ASN B O 1
ATOM 4989 N N . ILE B 1 320 ? 3.262 -40.844 3.66 1 93.69 320 ILE B N 1
ATOM 4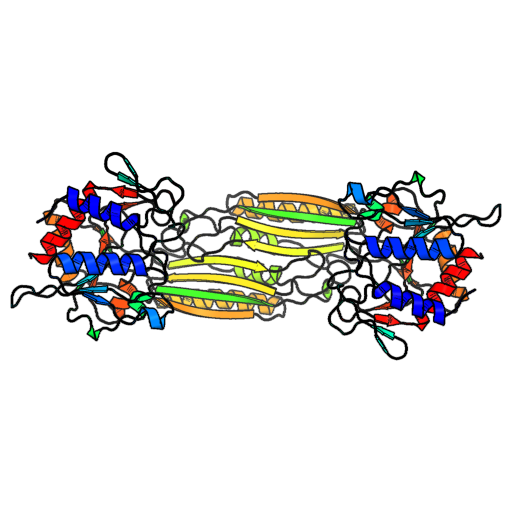990 C CA . ILE B 1 320 ? 4.359 -41.719 3.27 1 93.69 320 ILE B CA 1
ATOM 4991 C C . ILE B 1 320 ? 3.818 -42.875 2.439 1 93.69 320 ILE B C 1
ATOM 4993 O O . ILE B 1 320 ? 4.422 -43.281 1.437 1 93.69 320 ILE B O 1
ATOM 4997 N N . ASP B 1 321 ? 2.736 -43.375 2.842 1 95 321 ASP B N 1
ATOM 4998 C CA . ASP B 1 321 ? 2.145 -44.469 2.098 1 95 321 ASP B CA 1
ATOM 4999 C C . ASP B 1 321 ? 1.731 -44.031 0.695 1 95 321 ASP B C 1
ATOM 5001 O O . ASP B 1 321 ? 1.939 -44.781 -0.276 1 95 321 ASP B O 1
ATOM 5005 N N . GLU B 1 322 ? 1.19 -42.875 0.611 1 94.12 322 GLU B N 1
ATOM 5006 C CA . GLU B 1 322 ? 0.776 -42.375 -0.69 1 94.12 322 GLU B CA 1
ATOM 5007 C C . GLU B 1 322 ? 1.983 -42.031 -1.564 1 94.12 322 GLU B C 1
ATOM 5009 O O . GLU B 1 322 ? 1.959 -42.281 -2.775 1 94.12 322 GLU B O 1
ATOM 5014 N N . LEU B 1 323 ? 2.975 -41.531 -0.941 1 93.25 323 LEU B N 1
ATOM 5015 C CA . LEU B 1 323 ? 4.207 -41.281 -1.675 1 93.25 323 LEU B CA 1
ATOM 5016 C C . LEU B 1 323 ? 4.785 -42.562 -2.252 1 93.25 323 LEU B C 1
ATOM 5018 O O . LEU B 1 323 ? 5.223 -42.594 -3.404 1 93.25 323 LEU B O 1
ATOM 5022 N N . TYR B 1 324 ? 4.797 -43.562 -1.455 1 94.62 324 TYR B N 1
ATOM 5023 C CA . TYR B 1 324 ? 5.301 -44.844 -1.912 1 94.62 324 TYR B CA 1
ATOM 5024 C C . TYR B 1 324 ? 4.418 -45.406 -3.018 1 94.62 324 TYR B C 1
ATOM 5026 O O . TYR B 1 324 ? 4.918 -45.969 -3.99 1 94.62 324 TYR B O 1
ATOM 5034 N N . ASP B 1 325 ? 3.121 -45.25 -2.84 1 95.5 325 ASP B N 1
ATOM 5035 C CA . ASP B 1 325 ? 2.199 -45.688 -3.873 1 95.5 325 ASP B CA 1
ATOM 5036 C C . ASP B 1 325 ? 2.426 -44.938 -5.188 1 95.5 325 ASP B C 1
ATOM 5038 O O . ASP B 1 325 ? 2.281 -45.531 -6.266 1 95.5 325 ASP B O 1
ATOM 5042 N N . THR B 1 326 ? 2.727 -43.719 -5.105 1 94.12 326 THR B N 1
ATOM 5043 C CA . THR B 1 326 ? 3.045 -42.969 -6.312 1 94.12 326 THR B CA 1
ATOM 5044 C C . THR B 1 326 ? 4.285 -43.531 -6.996 1 94.12 326 THR B C 1
ATOM 5046 O O . THR B 1 326 ? 4.332 -43.625 -8.227 1 94.12 326 THR B O 1
ATOM 5049 N N . ALA B 1 327 ? 5.273 -43.906 -6.207 1 94.5 327 ALA B N 1
ATOM 5050 C CA . ALA B 1 327 ? 6.457 -44.562 -6.77 1 94.5 327 ALA B CA 1
ATOM 5051 C C . ALA B 1 327 ? 6.09 -45.844 -7.484 1 94.5 327 ALA B C 1
ATOM 5053 O O . ALA B 1 327 ? 6.621 -46.156 -8.555 1 94.5 327 ALA B O 1
ATOM 5054 N N . LYS B 1 328 ? 5.199 -46.594 -6.895 1 96.31 328 LYS B N 1
ATOM 5055 C CA . LYS B 1 328 ? 4.723 -47.812 -7.527 1 96.31 328 LYS B CA 1
ATOM 5056 C C . LYS B 1 328 ? 4.023 -47.5 -8.852 1 96.31 328 LYS B C 1
ATOM 5058 O O . LYS B 1 328 ? 4.184 -48.25 -9.828 1 96.31 328 LYS B O 1
ATOM 5063 N N . ILE B 1 329 ? 3.223 -46.5 -8.836 1 95.94 329 ILE B N 1
ATOM 5064 C CA . ILE B 1 329 ? 2.518 -46.062 -10.047 1 95.94 329 ILE B CA 1
ATOM 5065 C C . ILE B 1 329 ? 3.525 -45.781 -11.156 1 95.94 329 ILE B C 1
ATOM 5067 O O . ILE B 1 329 ? 3.406 -46.312 -12.266 1 95.94 329 ILE B O 1
ATOM 5071 N N . VAL B 1 330 ? 4.512 -45.031 -10.859 1 94.44 330 VAL B N 1
ATOM 5072 C CA . VAL B 1 330 ? 5.539 -44.688 -11.828 1 94.44 330 VAL B CA 1
ATOM 5073 C C . VAL B 1 330 ? 6.258 -45.938 -12.312 1 94.44 330 VAL B C 1
ATOM 5075 O O . VAL B 1 330 ? 6.527 -46.094 -13.508 1 94.44 330 VAL B O 1
ATOM 5078 N N . TYR B 1 331 ? 6.559 -46.812 -11.375 1 94.5 331 TYR B N 1
ATOM 5079 C CA . TYR B 1 331 ? 7.203 -48.062 -11.711 1 94.5 331 TYR B CA 1
ATOM 5080 C C . TYR B 1 331 ? 6.375 -48.844 -12.719 1 94.5 331 TYR B C 1
ATOM 5082 O O . TYR B 1 331 ? 6.906 -49.375 -13.711 1 94.5 331 TYR B O 1
ATOM 5090 N N . HIS B 1 332 ? 5.117 -48.906 -12.461 1 94.5 332 HIS B N 1
ATOM 5091 C CA . HIS B 1 332 ? 4.223 -49.625 -13.352 1 94.5 332 HIS B CA 1
ATOM 5092 C C . HIS B 1 332 ? 4.141 -48.969 -14.719 1 94.5 332 HIS B C 1
ATOM 5094 O O . HIS B 1 332 ? 4.031 -49.656 -15.742 1 94.5 332 HIS B O 1
ATOM 5100 N N . MET B 1 333 ? 4.207 -47.688 -14.805 1 94.06 333 MET B N 1
ATOM 5101 C CA . MET B 1 333 ? 4.16 -46.938 -16.062 1 94.06 333 MET B CA 1
ATOM 5102 C C . MET B 1 333 ? 5.367 -47.281 -16.938 1 94.06 333 MET B C 1
ATOM 5104 O O . MET B 1 333 ? 5.246 -47.406 -18.156 1 94.06 333 MET B O 1
ATOM 5108 N N . ILE B 1 334 ? 6.461 -47.406 -16.281 1 90.62 334 ILE B N 1
ATOM 5109 C CA . ILE B 1 334 ? 7.699 -47.688 -17 1 90.62 334 ILE B CA 1
ATOM 5110 C C . ILE B 1 334 ? 7.711 -49.125 -17.484 1 90.62 334 ILE B C 1
ATOM 5112 O O . ILE B 1 334 ? 8.25 -49.438 -18.562 1 90.62 334 ILE B O 1
ATOM 5116 N N . LYS B 1 335 ? 7.059 -49.969 -16.797 1 87.06 335 LYS B N 1
ATOM 5117 C CA . LYS B 1 335 ? 7.031 -51.375 -17.141 1 87.06 335 LYS B CA 1
ATOM 5118 C C . LYS B 1 335 ? 5.996 -51.656 -18.234 1 87.06 335 LYS B C 1
ATOM 5120 O O . LYS B 1 335 ? 6.176 -52.562 -19.062 1 87.06 335 LYS B O 1
ATOM 5125 N N . LEU B 1 336 ? 4.957 -51 -18.203 1 76.44 336 LEU B N 1
ATOM 5126 C CA . LEU B 1 336 ? 3.879 -51.219 -19.172 1 76.44 336 LEU B CA 1
ATOM 5127 C C . LEU B 1 336 ? 4.301 -50.75 -20.562 1 76.44 336 LEU B C 1
ATOM 5129 O O . LEU B 1 336 ? 3.932 -51.344 -21.562 1 76.44 336 LEU B O 1
#